Protein AF-A0AB74EAI6-F1 (afdb_monomer_lite)

Structure (mmCIF, N/CA/C/O backbone):
data_AF-A0AB74EAI6-F1
#
_entry.id   AF-A0AB74EAI6-F1
#
loop_
_atom_site.group_PDB
_atom_site.id
_atom_site.type_symbol
_atom_site.label_atom_id
_atom_site.label_alt_id
_atom_site.label_comp_id
_atom_site.label_asym_id
_atom_site.label_entity_id
_atom_site.label_seq_id
_atom_site.pdbx_PDB_ins_code
_atom_site.Cartn_x
_atom_site.Cartn_y
_atom_site.Cartn_z
_atom_site.occupancy
_atom_site.B_iso_or_equiv
_atom_site.auth_seq_id
_atom_site.auth_comp_id
_atom_site.auth_asym_id
_atom_site.auth_atom_id
_atom_site.pdbx_PDB_model_num
ATOM 1 N N . MET A 1 1 ? -33.987 18.372 34.851 1.00 59.81 1 MET A N 1
ATOM 2 C CA . MET A 1 1 ? -34.502 16.984 34.809 1.00 59.81 1 MET A CA 1
ATOM 3 C C . MET A 1 1 ? -34.118 16.279 36.101 1.00 59.81 1 MET A C 1
ATOM 5 O O . MET A 1 1 ? -33.097 16.661 36.669 1.00 59.81 1 MET A O 1
ATOM 9 N N . PRO A 1 2 ? -34.922 15.324 36.596 1.00 74.69 2 PRO A N 1
ATOM 10 C CA . PRO A 1 2 ? -34.596 14.557 37.796 1.00 74.69 2 PRO A CA 1
ATOM 11 C C . PRO A 1 2 ? -33.291 13.770 37.603 1.00 74.69 2 PRO A C 1
ATOM 13 O O . PRO A 1 2 ? -33.032 13.227 36.528 1.00 74.69 2 PRO A O 1
ATOM 16 N N . VAL A 1 3 ? -32.452 13.745 38.637 1.00 79.38 3 VAL A N 1
ATOM 17 C CA . VAL A 1 3 ? -31.153 13.057 38.646 1.00 79.38 3 VAL A CA 1
ATOM 18 C C . VAL A 1 3 ? -31.066 12.238 39.924 1.00 79.38 3 VAL A C 1
ATOM 20 O O . VAL A 1 3 ? -31.447 12.735 40.980 1.00 79.38 3 VAL A O 1
ATOM 23 N N . ILE A 1 4 ? -30.545 11.016 39.834 1.00 81.56 4 ILE A N 1
ATOM 24 C CA . ILE A 1 4 ? -30.163 10.205 40.997 1.00 81.56 4 ILE A CA 1
ATOM 25 C C . ILE A 1 4 ? -28.686 10.508 41.315 1.00 81.56 4 ILE A C 1
ATOM 27 O O . ILE A 1 4 ? -27.814 10.056 40.563 1.00 81.56 4 ILE A O 1
ATOM 31 N N . PRO A 1 5 ? -28.367 11.308 42.355 1.00 82.25 5 PRO A N 1
ATOM 32 C CA . PRO A 1 5 ? -26.988 11.599 42.729 1.00 82.25 5 PRO A CA 1
ATOM 33 C C . PRO A 1 5 ? -26.407 10.495 43.617 1.00 82.25 5 PRO A C 1
ATOM 35 O O . PRO A 1 5 ? -27.033 10.053 44.577 1.00 82.25 5 PRO A O 1
ATOM 38 N N . ILE A 1 6 ? -25.170 10.100 43.332 1.00 79.12 6 ILE A N 1
ATOM 39 C CA . ILE A 1 6 ? -24.360 9.205 44.162 1.00 79.12 6 ILE A CA 1
ATOM 40 C C . ILE A 1 6 ? -23.065 9.955 44.468 1.00 79.12 6 ILE A C 1
ATOM 42 O O . ILE A 1 6 ? -22.046 9.796 43.795 1.00 79.12 6 ILE A O 1
ATOM 46 N N . SER A 1 7 ? -23.139 10.857 45.444 1.00 73.25 7 SER A N 1
ATOM 47 C CA . SER A 1 7 ? -22.052 11.762 45.831 1.00 73.25 7 SER A CA 1
ATOM 48 C C . SER A 1 7 ? -21.565 11.389 47.230 1.00 73.25 7 SER A C 1
ATOM 50 O O . SER A 1 7 ? -22.372 11.339 48.150 1.00 73.25 7 SER A O 1
ATOM 52 N N . HIS A 1 8 ? -20.264 11.124 47.401 1.00 66.75 8 HIS A N 1
ATOM 53 C CA . HIS A 1 8 ? -19.652 10.687 48.675 1.00 66.75 8 HIS A CA 1
ATOM 54 C C . HIS A 1 8 ? -20.176 9.352 49.245 1.00 66.75 8 HIS A C 1
ATOM 56 O O . HIS A 1 8 ? -19.919 9.029 50.402 1.00 66.75 8 HIS A O 1
ATOM 62 N N . VAL A 1 9 ? -20.893 8.565 48.438 1.00 69.56 9 VAL A N 1
ATOM 63 C CA . VAL A 1 9 ? -21.429 7.258 48.827 1.00 69.56 9 VAL A CA 1
ATOM 64 C C . VAL A 1 9 ? -20.564 6.154 48.235 1.00 69.56 9 VAL A C 1
ATOM 66 O O . VAL A 1 9 ? -20.259 6.147 47.040 1.00 69.56 9 VAL A O 1
ATOM 69 N N . PHE A 1 10 ? -20.200 5.205 49.088 1.00 83.12 10 PHE A N 1
ATOM 70 C CA . PHE A 1 10 ? -19.653 3.922 48.689 1.00 83.12 10 PHE A CA 1
ATOM 71 C C . PHE A 1 10 ? -20.783 2.892 48.707 1.00 83.12 10 PHE A C 1
ATOM 73 O O . PHE A 1 10 ? -21.272 2.532 49.777 1.00 83.12 10 PHE A O 1
ATOM 80 N N . LEU A 1 11 ? -21.219 2.437 47.534 1.00 89.81 11 LEU A N 1
ATOM 81 C CA . LEU A 1 11 ? -22.192 1.357 47.423 1.00 89.81 11 LEU A CA 1
ATOM 82 C C . LEU A 1 11 ? -21.451 0.050 47.144 1.00 89.81 11 LEU A C 1
ATOM 84 O O . LEU A 1 11 ? -20.981 -0.178 46.031 1.00 89.81 11 LEU A O 1
ATOM 88 N N . TYR A 1 12 ? -21.377 -0.799 48.166 1.00 90.06 12 TYR A N 1
ATOM 89 C CA . TYR A 1 12 ? -20.823 -2.147 48.098 1.00 90.06 12 TYR A CA 1
ATOM 90 C C . TYR A 1 12 ? -21.959 -3.163 48.223 1.00 90.06 12 TYR A C 1
ATOM 92 O O . TYR A 1 12 ? -22.681 -3.166 49.220 1.00 90.06 12 TYR A O 1
ATOM 100 N N . ALA A 1 13 ? -22.130 -4.022 47.222 1.00 91.06 13 ALA A N 1
ATOM 101 C CA . ALA A 1 13 ? -23.137 -5.082 47.241 1.00 91.06 13 ALA A CA 1
ATOM 102 C C . ALA A 1 13 ? -22.668 -6.290 46.424 1.00 91.06 13 ALA A C 1
ATOM 104 O O . ALA A 1 13 ? -21.727 -6.187 45.647 1.00 91.06 13 ALA A O 1
ATOM 105 N N . ASN A 1 14 ? -23.349 -7.432 46.541 1.00 90.56 14 ASN A N 1
ATOM 106 C CA . ASN A 1 14 ? -23.061 -8.565 45.654 1.00 90.56 14 ASN A CA 1
ATOM 107 C C . ASN A 1 14 ? -23.404 -8.217 44.199 1.00 90.56 14 ASN A C 1
ATOM 109 O O . ASN A 1 14 ? -22.619 -8.493 43.303 1.00 90.56 14 ASN A O 1
ATOM 113 N N . LYS A 1 15 ? -24.547 -7.556 43.981 1.00 93.12 15 LYS A N 1
ATOM 114 C CA . LYS A 1 15 ? -25.027 -7.052 42.690 1.00 93.12 15 LYS A CA 1
ATOM 115 C C . LYS A 1 15 ? -25.595 -5.650 42.886 1.00 93.12 15 LYS A C 1
ATOM 117 O O . LYS A 1 15 ? -26.272 -5.401 43.882 1.00 93.12 15 LYS A O 1
ATOM 122 N N . ILE A 1 16 ? -25.364 -4.761 41.925 1.00 95.50 16 ILE A N 1
ATOM 123 C CA . ILE A 1 16 ? -25.906 -3.398 41.921 1.00 95.50 16 ILE A CA 1
ATOM 124 C C . ILE A 1 16 ? -26.798 -3.232 40.691 1.00 95.50 16 ILE A C 1
ATOM 126 O O . ILE A 1 16 ? -26.429 -3.607 39.580 1.00 95.50 16 ILE A O 1
ATOM 130 N N . THR A 1 17 ? -27.995 -2.680 40.873 1.00 95.44 17 THR A N 1
ATOM 131 C CA . THR A 1 17 ? -28.896 -2.324 39.770 1.00 95.44 17 THR A CA 1
ATOM 132 C C . THR A 1 17 ? -29.514 -0.962 40.048 1.00 95.44 17 THR A C 1
ATOM 134 O O . THR A 1 17 ? -30.144 -0.775 41.086 1.00 95.44 17 THR A O 1
ATOM 137 N N . LEU A 1 18 ? -29.314 -0.015 39.134 1.00 94.50 18 LEU A N 1
ATOM 138 C CA . LEU A 1 18 ? -29.867 1.335 39.204 1.00 94.50 18 LEU A CA 1
ATOM 139 C C . LEU A 1 18 ? -30.731 1.577 37.971 1.00 94.50 18 LEU A C 1
ATOM 141 O O . LEU A 1 18 ? -30.264 1.390 36.852 1.00 94.50 18 LEU A O 1
ATOM 145 N N . ILE A 1 19 ? -31.977 1.993 38.177 1.00 93.38 19 ILE A N 1
ATOM 146 C CA . ILE A 1 19 ? -32.940 2.234 37.099 1.00 93.38 19 ILE A CA 1
ATOM 147 C C . ILE A 1 19 ? -33.551 3.615 37.319 1.00 93.38 19 ILE A C 1
ATOM 149 O O . ILE A 1 19 ? -34.109 3.875 38.387 1.00 93.38 19 ILE A O 1
ATOM 153 N N . SER A 1 20 ? -33.458 4.501 36.326 1.00 92.12 20 SER A N 1
ATOM 154 C CA . SER A 1 20 ? -34.195 5.766 36.329 1.00 92.12 20 SER A CA 1
ATOM 155 C C . SER A 1 20 ? -35.462 5.624 35.481 1.00 92.12 20 SER A C 1
ATOM 157 O O . SER A 1 20 ? -35.414 5.399 34.278 1.00 92.12 20 SER A O 1
ATOM 159 N N . THR A 1 21 ? -36.630 5.719 36.117 1.00 86.19 21 THR A N 1
ATOM 160 C CA . THR A 1 21 ? -37.924 5.437 35.468 1.00 86.19 21 THR A CA 1
ATOM 161 C C . THR A 1 21 ? -38.603 6.673 34.886 1.00 86.19 21 THR A C 1
ATOM 163 O O . THR A 1 21 ? -39.432 6.546 33.991 1.00 86.19 21 THR A O 1
ATOM 166 N N . ALA A 1 22 ? -38.247 7.871 35.353 1.00 87.50 22 ALA A N 1
ATOM 167 C CA . ALA A 1 22 ? -38.780 9.114 34.807 1.00 87.50 22 ALA A CA 1
ATOM 168 C C . ALA A 1 22 ? -38.152 9.441 33.441 1.00 87.50 22 ALA A C 1
ATOM 170 O O . ALA A 1 22 ? -36.979 9.151 33.189 1.00 87.50 22 ALA A O 1
ATOM 171 N N . GLU A 1 23 ? -38.938 10.057 32.558 1.00 85.44 23 GLU A N 1
ATOM 172 C CA . GLU A 1 23 ? -38.486 10.458 31.227 1.00 85.44 23 GLU A CA 1
ATOM 173 C C . GLU A 1 23 ? -37.266 11.386 31.334 1.00 85.44 23 GLU A C 1
ATOM 175 O O . GLU A 1 23 ? -37.255 12.326 32.136 1.00 85.44 23 GLU A O 1
ATOM 180 N N . GLN A 1 24 ? -36.216 11.094 30.556 1.00 84.75 24 GLN A N 1
ATOM 181 C CA . GLN A 1 24 ? -34.950 11.839 30.559 1.00 84.75 24 GLN A CA 1
ATOM 182 C C . GLN A 1 24 ? -34.229 11.894 31.924 1.00 84.75 24 GLN A C 1
ATOM 184 O O . GLN A 1 24 ? -33.317 12.702 32.126 1.00 84.75 24 GLN A O 1
ATOM 189 N N . ALA A 1 25 ? -34.608 11.046 32.885 1.00 90.00 25 ALA A N 1
ATOM 190 C CA . ALA A 1 25 ? -33.985 11.037 34.200 1.00 90.00 25 ALA A CA 1
ATOM 191 C C . ALA A 1 25 ? -32.546 10.518 34.131 1.00 90.00 25 ALA A C 1
ATOM 193 O O . ALA A 1 25 ? -32.279 9.431 33.612 1.00 90.00 25 ALA A O 1
ATOM 194 N N . GLY A 1 26 ? -31.615 11.291 34.684 1.00 93.38 26 GLY A N 1
ATOM 195 C CA . GLY A 1 26 ? -30.196 10.953 34.688 1.00 93.38 26 GLY A CA 1
ATOM 196 C C . GLY A 1 26 ? -29.738 10.220 35.948 1.00 93.38 26 GLY A C 1
ATOM 197 O O . GLY A 1 26 ? -30.409 10.224 36.981 1.00 93.38 26 GLY A O 1
ATOM 198 N N . ILE A 1 27 ? -28.542 9.645 35.882 1.00 95.00 27 ILE A N 1
ATOM 199 C CA . ILE A 1 27 ? -27.828 9.061 37.024 1.00 95.00 27 ILE A CA 1
ATOM 200 C C . ILE A 1 27 ? -26.448 9.710 37.079 1.00 95.00 27 ILE A C 1
ATOM 202 O O . ILE A 1 27 ? -25.790 9.861 36.051 1.00 95.00 27 ILE A O 1
ATOM 206 N N . ARG A 1 28 ? -25.999 10.117 38.268 1.00 95.38 28 ARG A N 1
ATOM 207 C CA . ARG A 1 28 ? -24.676 10.719 38.457 1.00 95.38 28 ARG A CA 1
ATOM 208 C C . ARG A 1 28 ? -23.893 9.951 39.512 1.00 95.38 28 ARG A C 1
ATOM 210 O O . ARG A 1 28 ? -24.160 10.108 40.699 1.00 95.38 28 ARG A O 1
ATOM 217 N N . ASN A 1 29 ? -22.900 9.177 39.083 1.00 95.00 29 ASN A N 1
ATOM 218 C CA . ASN A 1 29 ? -21.938 8.533 39.967 1.00 95.00 29 ASN A CA 1
ATOM 219 C C . ASN A 1 29 ? -20.704 9.417 40.178 1.00 95.00 29 ASN A C 1
ATOM 221 O O . ASN A 1 29 ? -19.956 9.684 39.239 1.00 95.00 29 ASN A O 1
ATOM 225 N N . GLN A 1 30 ? -20.477 9.843 41.418 1.00 94.44 30 GLN A N 1
ATOM 226 C CA . GLN A 1 30 ? -19.256 10.530 41.855 1.00 94.44 30 GLN A CA 1
ATOM 227 C C . GLN A 1 30 ? -18.527 9.757 42.967 1.00 94.44 30 GLN A C 1
ATOM 229 O O . GLN A 1 30 ? -17.500 10.223 43.451 1.00 94.44 30 GLN A O 1
ATOM 234 N N . GLY A 1 31 ? -19.076 8.616 43.396 1.00 92.75 31 GLY A N 1
ATOM 235 C CA . GLY A 1 31 ? -18.535 7.749 44.439 1.00 92.75 31 GLY A CA 1
ATOM 236 C C . GLY A 1 31 ? -18.033 6.423 43.871 1.00 92.75 31 GLY A C 1
ATOM 237 O O . GLY A 1 31 ? -17.460 6.378 42.782 1.00 92.75 31 GLY A O 1
ATOM 238 N N . GLN A 1 32 ? -18.243 5.335 44.608 1.00 93.69 32 GLN A N 1
ATOM 239 C CA . GLN A 1 32 ? -17.887 3.989 44.155 1.00 93.69 32 GLN A CA 1
ATOM 240 C C . GLN A 1 32 ? -19.128 3.103 44.113 1.00 93.69 32 GLN A C 1
ATOM 242 O O . GLN A 1 32 ? -19.821 2.955 45.117 1.00 93.69 32 GLN A O 1
ATOM 247 N N . LEU A 1 33 ? -19.377 2.496 42.954 1.00 95.19 33 LEU A N 1
ATOM 248 C CA . LEU A 1 33 ? -20.312 1.391 42.775 1.00 95.19 33 LEU A CA 1
ATOM 249 C C . LEU A 1 33 ? -19.482 0.122 42.621 1.00 95.19 33 LEU A C 1
ATOM 251 O O . LEU A 1 33 ? -18.834 -0.053 41.591 1.00 95.19 33 LEU A O 1
ATOM 255 N N . PHE A 1 34 ? -19.472 -0.734 43.637 1.00 94.44 34 PHE A N 1
ATOM 256 C CA . PHE A 1 34 ? -18.670 -1.952 43.647 1.00 94.44 34 PHE A CA 1
ATOM 257 C C . PHE A 1 34 ? -19.551 -3.186 43.853 1.00 94.44 34 PHE A C 1
ATOM 259 O O . PHE A 1 34 ? -20.144 -3.373 44.920 1.00 94.44 34 PHE A O 1
ATOM 266 N N . ALA A 1 35 ? -19.621 -4.031 42.825 1.00 93.50 35 ALA A N 1
ATOM 267 C CA . ALA A 1 35 ? -20.276 -5.330 42.876 1.00 93.50 35 ALA A CA 1
ATOM 268 C C . ALA A 1 35 ? -19.237 -6.444 43.107 1.00 93.50 35 ALA A C 1
ATOM 270 O O . ALA A 1 35 ? -18.323 -6.614 42.301 1.00 93.50 35 ALA A O 1
ATOM 271 N N . SER A 1 36 ? -19.359 -7.185 44.215 1.00 87.38 36 SER A N 1
ATOM 272 C CA . SER A 1 36 ? -18.366 -8.181 44.663 1.00 87.38 36 SER A CA 1
ATOM 273 C C . SER A 1 36 ? -18.614 -9.613 44.168 1.00 87.38 36 SER A C 1
ATOM 275 O O . SER A 1 36 ? -17.720 -10.455 44.242 1.00 87.38 36 SER A O 1
ATOM 277 N N . SER A 1 37 ? -19.823 -9.938 43.713 1.00 86.38 37 SER A N 1
ATOM 278 C CA . SER A 1 37 ? -20.224 -11.297 43.308 1.00 86.38 37 SER A CA 1
ATOM 279 C C . SER A 1 37 ? -21.339 -11.224 42.259 1.00 86.38 37 SER A C 1
ATOM 281 O O . SER A 1 37 ? -22.322 -11.962 42.304 1.00 86.38 37 SER A O 1
ATOM 283 N N . GLY A 1 38 ? -21.249 -10.245 41.361 1.00 90.19 38 GLY A N 1
ATOM 284 C CA . GLY A 1 38 ? -22.365 -9.860 40.514 1.00 90.19 38 GLY A CA 1
ATOM 285 C C . GLY A 1 38 ? -22.067 -8.645 39.643 1.00 90.19 38 GLY A C 1
ATOM 286 O O . GLY A 1 38 ? -20.984 -8.060 39.663 1.00 90.19 38 GLY A O 1
ATOM 287 N N . ASN A 1 39 ? -23.087 -8.242 38.892 1.00 93.62 39 ASN A N 1
ATOM 288 C CA . ASN A 1 39 ? -22.982 -7.161 37.920 1.00 93.62 39 ASN A CA 1
ATOM 289 C C . ASN A 1 39 ? -23.226 -5.783 38.552 1.00 93.62 39 ASN A C 1
ATOM 291 O O . ASN A 1 39 ? -23.998 -5.645 39.507 1.00 93.62 39 ASN A O 1
ATOM 295 N N . VAL A 1 40 ? -22.658 -4.751 37.928 1.00 95.94 40 VAL A N 1
ATOM 296 C CA . VAL A 1 40 ? -23.165 -3.375 38.023 1.00 95.94 40 VAL A CA 1
ATOM 297 C C . VAL A 1 40 ? -24.035 -3.133 36.793 1.00 95.94 40 VAL A C 1
ATOM 299 O O . VAL A 1 40 ? -23.526 -3.077 35.679 1.00 95.94 40 VAL A O 1
ATOM 302 N N . ALA A 1 41 ? -25.349 -3.019 36.984 1.00 95.88 41 ALA A N 1
ATOM 303 C CA . ALA A 1 41 ? -26.306 -2.730 35.919 1.00 95.88 41 ALA A CA 1
ATOM 304 C C . ALA A 1 41 ? -26.915 -1.334 36.104 1.00 95.88 41 ALA A C 1
ATOM 306 O O . ALA A 1 41 ? -27.433 -1.017 37.175 1.00 95.88 41 ALA A O 1
ATOM 307 N N . ILE A 1 42 ? -26.867 -0.501 35.069 1.00 96.19 42 ILE A N 1
ATOM 308 C CA . ILE A 1 42 ? -27.423 0.852 35.080 1.00 96.19 42 ILE A CA 1
ATOM 309 C C . ILE A 1 42 ? -28.316 1.027 33.857 1.00 96.19 42 ILE A C 1
ATOM 311 O O . ILE A 1 42 ? -27.849 0.881 32.732 1.00 96.19 42 ILE A O 1
ATOM 315 N N . ASP A 1 43 ? -29.578 1.377 34.082 1.00 95.94 43 ASP A N 1
ATOM 316 C CA . ASP A 1 43 ? -30.526 1.776 33.045 1.00 95.94 43 ASP A CA 1
ATOM 317 C C . ASP A 1 43 ? -30.979 3.214 33.316 1.00 95.94 43 ASP A C 1
ATOM 319 O O . ASP A 1 43 ? -31.807 3.481 34.192 1.00 95.94 43 ASP A O 1
ATOM 323 N N . ALA A 1 44 ? -30.345 4.161 32.629 1.00 94.56 44 ALA A N 1
ATOM 324 C CA . ALA A 1 44 ? -30.657 5.575 32.722 1.00 94.56 44 ALA A CA 1
ATOM 325 C C . ALA A 1 44 ? -31.526 5.994 31.529 1.00 94.56 44 ALA A C 1
ATOM 327 O O . ALA A 1 44 ? -31.039 6.090 30.408 1.00 94.56 44 ALA A O 1
ATOM 328 N N . ASN A 1 45 ? -32.786 6.362 31.762 1.00 90.94 45 ASN A N 1
ATOM 329 C CA . ASN A 1 45 ? -33.656 6.896 30.708 1.00 90.94 45 ASN A CA 1
ATOM 330 C C . ASN A 1 45 ? -33.132 8.196 30.067 1.00 90.94 45 ASN A C 1
ATOM 332 O O . ASN A 1 45 ? -33.608 8.571 29.000 1.00 90.94 45 ASN A O 1
ATOM 336 N N . GLY A 1 46 ? -32.188 8.896 30.703 1.00 94.81 46 GLY A N 1
ATOM 337 C CA . GLY A 1 46 ? -31.492 10.069 30.171 1.00 94.81 46 GLY A CA 1
ATOM 338 C C . GLY A 1 46 ? -29.971 9.905 30.195 1.00 94.81 46 GLY A C 1
ATOM 339 O O . GLY A 1 46 ? -29.410 8.965 29.631 1.00 94.81 46 GLY A O 1
ATOM 340 N N . ARG A 1 47 ? -29.280 10.852 30.836 1.00 96.62 47 ARG A N 1
ATOM 341 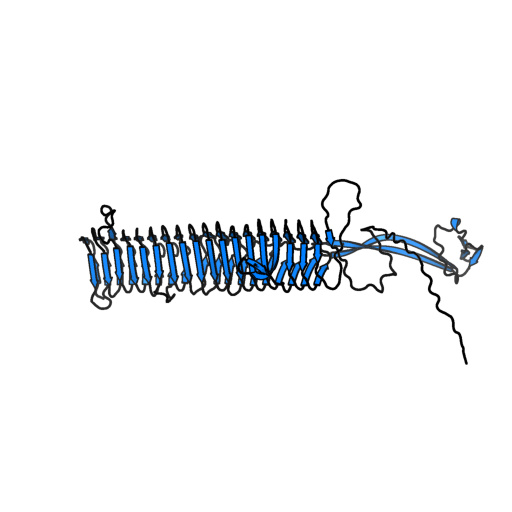C CA . ARG A 1 47 ? -27.812 10.900 30.887 1.00 96.62 47 ARG A CA 1
ATOM 342 C C . ARG A 1 47 ? -27.236 10.167 32.104 1.00 96.62 47 ARG A C 1
ATOM 344 O O . ARG A 1 47 ? -27.620 10.462 33.234 1.00 96.62 47 ARG A O 1
ATOM 351 N N . LEU A 1 48 ? -26.259 9.292 31.881 1.00 97.94 48 LEU A N 1
ATOM 352 C CA . LEU A 1 48 ? -25.390 8.730 32.915 1.00 97.94 48 LEU A CA 1
ATOM 353 C C . LEU A 1 48 ? -24.067 9.505 32.948 1.00 97.94 48 LEU A C 1
ATOM 355 O O . LEU A 1 48 ? -23.352 9.541 31.953 1.00 97.94 48 LEU A O 1
ATOM 359 N N . VAL A 1 49 ? -23.728 10.089 34.096 1.00 97.88 49 VAL A N 1
ATOM 360 C CA . VAL A 1 49 ? -22.430 10.735 34.338 1.00 97.88 49 VAL A CA 1
ATOM 361 C C . VAL A 1 49 ? -21.652 9.914 35.358 1.00 97.88 49 VAL A C 1
ATOM 363 O O . VAL A 1 49 ? -22.094 9.779 36.497 1.00 97.88 49 VAL A O 1
ATOM 366 N N . ASN A 1 50 ? -20.485 9.404 34.977 1.00 97.69 50 ASN A N 1
ATOM 367 C CA . ASN A 1 50 ? -19.543 8.736 35.865 1.00 97.69 50 ASN A CA 1
ATOM 368 C C . ASN A 1 50 ? -18.256 9.557 36.013 1.00 97.69 50 ASN A C 1
ATOM 370 O O . ASN A 1 50 ? -17.407 9.567 35.124 1.00 97.69 50 ASN A O 1
ATOM 374 N N . SER A 1 51 ? -18.093 10.202 37.166 1.00 97.19 51 SER A N 1
ATOM 375 C CA . SER A 1 51 ? -16.832 10.823 37.593 1.00 97.19 51 SER A CA 1
ATOM 376 C C . SER A 1 51 ? -16.154 10.055 38.736 1.00 97.19 51 SER A C 1
ATOM 378 O O . SER A 1 51 ? -15.149 10.520 39.263 1.00 97.19 51 SER A O 1
ATOM 380 N N . GLY A 1 52 ? -16.737 8.930 39.162 1.00 96.38 52 GLY A N 1
ATOM 381 C CA . GLY A 1 52 ? -16.214 8.038 40.197 1.00 96.38 52 GLY A CA 1
ATOM 382 C C . GLY A 1 52 ? -15.814 6.673 39.630 1.00 96.38 52 GLY A C 1
ATOM 383 O O . GLY A 1 52 ? -15.377 6.567 38.483 1.00 96.38 52 GLY A O 1
ATOM 384 N N . THR A 1 53 ? -15.988 5.614 40.419 1.00 96.69 53 THR A N 1
ATOM 385 C CA . THR A 1 53 ? -15.690 4.236 39.999 1.00 96.69 53 THR A CA 1
ATOM 386 C C . THR A 1 53 ? -16.967 3.416 39.868 1.00 96.69 53 THR A C 1
ATOM 388 O O . THR A 1 53 ? -17.809 3.424 40.766 1.00 96.69 53 THR A O 1
ATOM 391 N N . MET A 1 54 ? -17.084 2.664 38.776 1.00 97.25 54 MET A N 1
ATOM 392 C CA . MET A 1 54 ? -18.024 1.558 38.607 1.00 97.25 54 MET A CA 1
ATOM 393 C C . MET A 1 54 ? -17.208 0.283 38.411 1.00 97.25 54 MET A C 1
ATOM 395 O O . MET A 1 54 ? -16.427 0.197 37.468 1.00 97.25 54 MET A O 1
ATOM 399 N N . ALA A 1 55 ? -17.340 -0.684 39.310 1.00 96.56 55 ALA A N 1
ATOM 400 C CA . ALA A 1 55 ? -16.528 -1.891 39.309 1.00 96.56 55 ALA A CA 1
ATOM 401 C C . ALA A 1 55 ? -17.393 -3.133 39.532 1.00 96.56 55 ALA A C 1
ATOM 403 O O . ALA A 1 55 ? -18.072 -3.248 40.551 1.00 96.56 55 ALA A O 1
ATOM 404 N N . ALA A 1 56 ? -17.327 -4.068 38.588 1.00 95.56 56 ALA A N 1
ATOM 405 C CA . ALA A 1 56 ? -17.805 -5.437 38.748 1.00 95.56 56 ALA A CA 1
ATOM 406 C C . ALA A 1 56 ? -16.596 -6.363 38.595 1.00 95.56 56 ALA A C 1
ATOM 408 O O . ALA A 1 56 ? -16.258 -6.794 37.490 1.00 95.56 56 ALA A O 1
ATOM 409 N N . ALA A 1 57 ? -15.863 -6.560 39.687 1.00 89.50 57 ALA A N 1
ATOM 410 C CA . ALA A 1 57 ? -14.634 -7.339 39.687 1.00 89.50 57 ALA A CA 1
ATOM 411 C C . ALA A 1 57 ? -14.376 -7.921 41.075 1.00 89.50 57 ALA A C 1
ATOM 413 O O . ALA A 1 57 ? -14.450 -7.212 42.080 1.00 89.50 57 ALA A O 1
ATOM 414 N N . ASN A 1 58 ? -13.998 -9.196 41.123 1.00 86.06 58 ASN A N 1
ATOM 415 C CA . ASN A 1 58 ? -13.561 -9.853 42.341 1.00 86.06 58 ASN A CA 1
ATOM 416 C C . ASN A 1 58 ? -12.333 -10.717 42.058 1.00 86.06 58 ASN A C 1
ATOM 418 O O . ASN A 1 58 ? -12.431 -11.836 41.564 1.00 86.06 58 ASN A O 1
ATOM 422 N N . VAL A 1 59 ? -11.168 -10.211 42.463 1.00 75.50 59 VAL A N 1
ATOM 423 C CA . VAL A 1 59 ? -9.876 -10.892 42.289 1.00 75.50 59 VAL A CA 1
ATOM 424 C C . VAL A 1 59 ? -9.794 -12.254 42.990 1.00 75.50 59 VAL A C 1
ATOM 426 O O . VAL A 1 59 ? -8.927 -13.050 42.649 1.00 75.50 59 VAL A O 1
ATOM 429 N N . GLN A 1 60 ? -10.680 -12.539 43.952 1.00 84.88 60 GLN A N 1
ATOM 430 C CA . GLN A 1 60 ? -10.775 -13.850 44.603 1.00 84.88 60 GLN A CA 1
ATOM 431 C C . GLN A 1 60 ? -11.658 -14.833 43.819 1.00 84.88 60 GLN A C 1
ATOM 433 O O . GLN A 1 60 ? -11.489 -16.043 43.950 1.00 84.88 60 GLN A O 1
ATOM 438 N N . ASP A 1 61 ? -12.563 -14.345 42.966 1.00 83.25 61 ASP A N 1
ATOM 439 C CA . ASP A 1 61 ? -13.370 -15.182 42.074 1.00 83.25 61 ASP A CA 1
ATOM 440 C C . ASP A 1 61 ? -12.629 -15.449 40.756 1.00 83.25 61 ASP A C 1
ATOM 442 O O . ASP A 1 61 ? -13.082 -15.099 39.665 1.00 83.25 61 ASP A O 1
ATOM 446 N N . MET A 1 62 ? -11.448 -16.068 40.848 1.00 76.88 62 MET A N 1
ATOM 447 C CA . MET A 1 62 ? -10.627 -16.390 39.670 1.00 76.88 62 MET A CA 1
ATOM 448 C C . MET A 1 62 ? -11.288 -17.416 38.737 1.00 76.88 62 MET A C 1
ATOM 450 O O . MET A 1 62 ? -10.951 -17.484 37.557 1.00 76.88 62 MET A O 1
ATOM 454 N N . ASN A 1 63 ? -12.245 -18.191 39.255 1.00 81.06 63 ASN A N 1
ATOM 455 C CA . ASN A 1 63 ? -12.989 -19.195 38.497 1.00 81.06 63 ASN A CA 1
ATOM 456 C C . ASN A 1 63 ? -14.268 -18.641 37.854 1.00 81.06 63 ASN A C 1
ATOM 458 O O . ASN A 1 63 ? -15.001 -19.421 37.250 1.00 81.06 63 ASN A O 1
ATOM 462 N N . ASN A 1 64 ? -14.533 -17.328 37.946 1.00 82.06 64 ASN A N 1
ATOM 463 C CA . ASN A 1 64 ? -15.693 -16.694 37.316 1.00 82.06 64 ASN A CA 1
ATOM 464 C C . ASN A 1 64 ? -17.029 -17.357 37.722 1.00 82.06 64 ASN A C 1
ATOM 466 O O . ASN A 1 64 ? -17.901 -17.590 36.886 1.00 82.06 64 ASN A O 1
ATOM 470 N N . THR A 1 65 ? -17.176 -17.695 39.006 1.00 82.06 65 THR A N 1
ATOM 471 C CA . THR A 1 65 ? -18.356 -18.388 39.551 1.00 82.06 65 THR A CA 1
ATOM 472 C C . THR A 1 65 ? -19.601 -17.501 39.625 1.00 82.06 65 THR A C 1
ATOM 474 O O . THR A 1 65 ? -20.716 -18.019 39.567 1.00 82.06 65 THR A O 1
ATOM 477 N N . ALA A 1 66 ? -19.428 -16.179 39.698 1.00 83.62 66 ALA A N 1
ATOM 478 C CA . ALA A 1 66 ? -20.488 -15.191 39.511 1.00 83.62 66 ALA A CA 1
ATOM 479 C C . ALA A 1 66 ? -20.288 -14.387 38.216 1.00 83.62 66 ALA A C 1
ATOM 481 O O . ALA A 1 66 ? -19.184 -14.324 37.679 1.00 83.62 66 ALA A O 1
ATOM 482 N N . GLU A 1 67 ? -21.348 -13.743 37.715 1.00 87.06 67 GLU A N 1
ATOM 483 C CA . GLU A 1 67 ? -21.199 -12.777 36.621 1.00 87.06 67 GLU A CA 1
ATOM 484 C C . GLU A 1 67 ? -20.565 -11.480 37.138 1.00 87.06 67 GLU A C 1
ATOM 486 O O . GLU A 1 67 ? -21.057 -10.907 38.103 1.00 87.06 67 GLU A O 1
ATOM 491 N N . HIS A 1 68 ? -19.504 -10.997 36.488 1.00 93.19 68 HIS A N 1
ATOM 492 C CA . HIS A 1 68 ? -18.781 -9.773 36.876 1.00 93.19 68 HIS A CA 1
ATOM 493 C C . HIS A 1 68 ? -18.738 -8.776 35.721 1.00 93.19 68 HIS A C 1
ATOM 495 O O . HIS A 1 68 ? -17.673 -8.448 35.180 1.00 93.19 68 HIS A O 1
ATOM 501 N N . LYS A 1 69 ? -19.928 -8.362 35.283 1.00 95.62 69 LYS A N 1
ATOM 502 C CA . LYS A 1 69 ? -20.123 -7.468 34.141 1.00 95.62 69 LYS A CA 1
ATOM 503 C C . LYS A 1 69 ? -20.570 -6.072 34.557 1.00 95.62 69 LYS A C 1
ATOM 505 O O . LYS A 1 69 ? -21.293 -5.893 35.539 1.00 95.62 69 LYS A O 1
ATOM 510 N N . VAL A 1 70 ? -20.181 -5.084 33.759 1.00 98.00 70 VAL A N 1
ATOM 511 C CA . VAL A 1 70 ? -20.743 -3.729 33.813 1.00 98.00 70 VAL A CA 1
ATOM 512 C C . VAL A 1 70 ? -21.688 -3.563 32.627 1.00 98.00 70 VAL A C 1
ATOM 514 O O . VAL A 1 70 ? -21.243 -3.576 31.486 1.00 98.00 70 VAL A O 1
ATOM 517 N N . ASN A 1 71 ? -22.983 -3.404 32.894 1.00 98.12 71 ASN A N 1
ATOM 518 C CA . ASN A 1 71 ? -24.012 -3.234 31.868 1.00 98.12 71 ASN A CA 1
ATOM 519 C C . ASN A 1 71 ? -24.623 -1.838 31.989 1.00 98.12 71 ASN A C 1
ATOM 521 O O . ASN A 1 71 ? -25.196 -1.501 33.024 1.00 98.12 71 ASN A O 1
ATOM 525 N N . ILE A 1 72 ? -24.515 -1.032 30.939 1.00 98.38 72 ILE A N 1
ATOM 526 C CA . ILE A 1 72 ? -24.997 0.347 30.907 1.00 98.38 72 ILE A CA 1
ATOM 527 C C . ILE A 1 72 ? -25.961 0.506 29.738 1.00 98.38 72 ILE A C 1
ATOM 529 O O . ILE A 1 72 ? -25.623 0.220 28.593 1.00 98.38 72 ILE A O 1
ATOM 533 N N . ARG A 1 73 ? -27.150 1.024 30.022 1.00 97.94 73 ARG A N 1
ATOM 534 C CA . ARG A 1 73 ? -28.088 1.553 29.040 1.00 97.94 73 ARG A CA 1
ATOM 535 C C . ARG A 1 73 ? -28.334 3.019 29.372 1.00 97.94 73 ARG A C 1
ATOM 537 O O . ARG A 1 73 ? -28.661 3.345 30.512 1.00 97.94 73 ARG A O 1
ATOM 544 N N . SER A 1 74 ? -28.126 3.909 28.410 1.00 97.25 74 SER A N 1
ATOM 545 C CA . SER A 1 74 ? -28.384 5.341 28.588 1.00 97.25 74 SER A CA 1
ATOM 546 C C . SER A 1 74 ? -28.668 6.043 27.264 1.00 97.25 74 SER A C 1
ATOM 548 O O . SER A 1 74 ? -28.403 5.495 26.200 1.00 97.25 74 SER A O 1
ATOM 550 N N . GLN A 1 75 ? -29.180 7.274 27.289 1.00 96.12 75 GLN A N 1
ATOM 551 C CA . GLN A 1 75 ? -29.153 8.115 26.084 1.00 96.12 75 GLN A CA 1
ATOM 552 C C . GLN A 1 75 ? -27.739 8.650 25.844 1.00 96.12 75 GLN A C 1
ATOM 554 O O . GLN A 1 75 ? -27.181 8.480 24.764 1.00 96.12 75 GLN A O 1
ATOM 559 N N . ALA A 1 76 ? -27.133 9.224 26.883 1.00 97.94 76 ALA A N 1
ATOM 560 C CA . ALA A 1 76 ? -25.762 9.722 26.861 1.00 97.94 76 ALA A CA 1
ATOM 561 C C . ALA A 1 76 ? -24.971 9.139 28.033 1.00 97.94 76 ALA A C 1
ATOM 563 O O . ALA A 1 76 ? -25.457 9.137 29.169 1.00 97.94 76 ALA A O 1
ATOM 564 N N . PHE A 1 77 ? -23.754 8.667 27.775 1.00 98.62 77 PHE A N 1
ATOM 565 C CA . PHE A 1 77 ? -22.816 8.216 28.796 1.00 98.62 77 PHE A CA 1
ATOM 566 C C . PHE A 1 77 ? -21.573 9.108 28.811 1.00 98.62 77 PHE A C 1
ATOM 568 O O . PHE A 1 77 ? -20.799 9.128 27.860 1.00 98.62 77 PHE A O 1
ATOM 575 N N . GLU A 1 78 ? -21.378 9.847 29.900 1.00 98.62 78 GLU A N 1
ATOM 576 C CA . GLU A 1 78 ? -20.194 10.675 30.135 1.00 98.62 78 GLU A CA 1
ATOM 577 C C . GLU A 1 78 ? -19.322 10.016 31.204 1.00 98.62 78 GLU A C 1
ATOM 579 O O . GLU A 1 78 ? -19.707 9.947 32.372 1.00 98.62 78 GLU A O 1
ATOM 584 N N . ASN A 1 79 ? -18.141 9.544 30.818 1.00 98.56 79 ASN A N 1
ATOM 585 C CA . ASN A 1 79 ? -17.177 8.903 31.699 1.00 98.56 79 ASN A CA 1
ATOM 586 C C . ASN A 1 79 ? -15.892 9.728 31.796 1.00 98.56 79 ASN A C 1
ATOM 588 O O . ASN A 1 79 ? -15.085 9.756 30.869 1.00 98.56 79 ASN A O 1
ATOM 592 N N . SER A 1 80 ? -15.679 10.356 32.949 1.00 98.50 80 SER A N 1
ATOM 593 C CA . SER A 1 80 ? -14.393 10.947 33.341 1.00 98.50 80 SER A CA 1
ATOM 594 C C . SER A 1 80 ? -13.707 10.175 34.472 1.00 98.50 80 SER A C 1
ATOM 596 O O . SER A 1 80 ? -12.551 10.444 34.785 1.00 98.50 80 SER A O 1
ATOM 598 N N . GLY A 1 81 ? -14.413 9.214 35.076 1.00 98.19 81 GLY A N 1
ATOM 599 C CA . GLY A 1 81 ? -13.900 8.303 36.092 1.00 98.19 81 GLY A CA 1
ATOM 600 C C . GLY A 1 81 ? -13.422 6.968 35.514 1.00 98.19 81 GLY A C 1
ATOM 601 O O . GLY A 1 81 ? -12.764 6.909 34.477 1.00 98.19 81 GLY A O 1
ATOM 602 N N . THR A 1 82 ? -13.727 5.870 36.204 1.00 98.25 82 THR A N 1
ATOM 603 C CA . THR A 1 82 ? -13.376 4.506 35.777 1.00 98.25 82 THR A CA 1
ATOM 604 C C . THR A 1 82 ? -14.608 3.609 35.754 1.00 98.25 82 THR A C 1
ATOM 606 O O . THR A 1 82 ? -15.357 3.571 36.730 1.00 98.25 82 THR A O 1
ATOM 609 N N . ALA A 1 83 ? -14.786 2.854 34.674 1.00 98.06 83 ALA A N 1
ATOM 610 C CA . ALA A 1 83 ? -15.641 1.675 34.628 1.00 98.06 83 ALA A CA 1
ATOM 611 C C . ALA A 1 83 ? -14.756 0.450 34.376 1.00 98.06 83 ALA A C 1
ATOM 613 O O . ALA A 1 83 ? -13.984 0.443 33.420 1.00 98.06 83 ALA A O 1
ATOM 614 N N . VAL A 1 84 ? -14.830 -0.557 35.245 1.00 97.44 84 VAL A N 1
ATOM 615 C CA . VAL A 1 84 ? -13.996 -1.759 35.163 1.00 97.44 84 VAL A CA 1
ATOM 616 C C . VAL A 1 84 ? -14.813 -3.028 35.379 1.00 97.44 84 VAL A C 1
ATOM 618 O O . VAL A 1 84 ? -15.632 -3.106 36.298 1.00 97.44 84 VAL A O 1
ATOM 621 N N . SER A 1 85 ? -14.574 -4.036 34.545 1.00 96.81 85 SER A N 1
ATOM 622 C CA . SER A 1 85 ? -15.212 -5.348 34.654 1.00 96.81 85 SER A CA 1
ATOM 623 C C . SER A 1 85 ? -14.213 -6.498 34.536 1.00 96.81 85 SER A C 1
ATOM 625 O O . SER A 1 85 ? -13.212 -6.415 33.822 1.00 96.81 85 SER A O 1
ATOM 627 N N . GLN A 1 86 ? -14.496 -7.604 35.223 1.00 95.25 86 GLN A N 1
ATOM 628 C CA . GLN A 1 86 ? -13.698 -8.828 35.114 1.00 95.25 86 GLN A CA 1
ATOM 629 C C . GLN A 1 86 ? -14.149 -9.721 33.947 1.00 95.25 86 GLN A C 1
ATOM 631 O O . GLN A 1 86 ? -13.314 -10.367 33.320 1.00 95.25 86 GLN A O 1
ATOM 636 N N . GLN A 1 87 ? -15.447 -9.757 33.628 1.00 93.75 87 GLN A N 1
ATOM 637 C CA . GLN A 1 87 ? -15.989 -10.647 32.587 1.00 93.75 87 GLN A CA 1
ATOM 638 C C . GLN A 1 87 ? -16.522 -9.944 31.346 1.00 93.75 87 GLN A C 1
ATOM 640 O O . GLN A 1 87 ? -16.697 -10.594 30.312 1.00 93.75 87 GLN A O 1
ATOM 645 N N . GLY A 1 88 ? -16.771 -8.641 31.414 1.00 95.50 88 GLY A N 1
ATOM 646 C CA . GLY A 1 88 ? -17.198 -7.890 30.245 1.00 95.50 88 GLY A CA 1
ATOM 647 C C . GLY A 1 88 ? -17.913 -6.595 30.574 1.00 95.50 88 GLY A C 1
ATOM 648 O O . GLY A 1 88 ? -18.494 -6.433 31.648 1.00 95.50 88 GLY A O 1
ATOM 649 N N . THR A 1 89 ? -17.887 -5.679 29.622 1.00 97.81 89 THR A N 1
ATOM 650 C CA . THR A 1 89 ? -18.616 -4.416 29.697 1.00 97.81 89 THR A CA 1
ATOM 651 C C . THR A 1 89 ? -19.549 -4.341 28.497 1.00 97.81 89 THR A C 1
ATOM 653 O O . THR A 1 89 ? -19.112 -4.556 27.374 1.00 97.81 89 THR A O 1
ATOM 656 N N . GLN A 1 90 ? -20.830 -4.064 28.718 1.00 98.38 90 GLN A N 1
ATOM 657 C CA . GLN A 1 90 ? -21.801 -3.830 27.649 1.00 98.38 90 GLN A CA 1
ATOM 658 C C . GLN A 1 90 ? -22.384 -2.433 27.820 1.00 98.38 90 GLN A C 1
ATOM 660 O O . GLN A 1 90 ? -22.976 -2.137 28.859 1.00 98.38 90 GLN A O 1
ATOM 665 N N . ILE A 1 91 ? -22.223 -1.572 26.819 1.00 98.50 91 ILE A N 1
ATOM 666 C CA . ILE A 1 91 ? -22.742 -0.203 26.844 1.00 98.50 91 ILE A CA 1
ATOM 667 C C . ILE A 1 91 ? -23.635 0.010 25.634 1.00 98.50 91 ILE A C 1
ATOM 669 O O . ILE A 1 91 ? -23.192 -0.109 24.498 1.00 98.50 91 ILE A O 1
ATOM 673 N N . HIS A 1 92 ? -24.890 0.363 25.887 1.00 98.31 92 HIS A N 1
ATOM 674 C CA . HIS A 1 92 ? -25.843 0.778 24.874 1.00 98.31 92 HIS A CA 1
ATOM 675 C C . HIS A 1 92 ? -26.205 2.250 25.073 1.00 98.31 92 HIS A C 1
ATOM 677 O O . HIS A 1 92 ? -26.938 2.589 26.009 1.00 98.31 92 HIS A O 1
ATOM 683 N N . SER A 1 93 ? -25.700 3.112 24.189 1.00 97.94 93 SER A N 1
ATOM 684 C CA . SER A 1 93 ? -25.907 4.561 24.271 1.00 97.94 93 SER A CA 1
ATOM 685 C C . SER A 1 93 ? -26.062 5.219 22.901 1.00 97.94 93 SER A C 1
ATOM 687 O O . SER A 1 93 ? -25.617 4.700 21.881 1.00 97.94 93 SER A O 1
ATOM 689 N N . GLN A 1 94 ? -26.689 6.394 22.843 1.00 96.81 94 GLN A N 1
ATOM 690 C CA . GLN A 1 94 ? -26.652 7.216 21.626 1.00 96.81 94 GLN A CA 1
ATOM 691 C C . GLN A 1 94 ? -25.311 7.934 21.511 1.00 96.81 94 GLN A C 1
ATOM 693 O O . GLN A 1 94 ? -24.708 7.946 20.438 1.00 96.81 94 GLN A O 1
ATOM 698 N N . SER A 1 95 ? -24.814 8.479 22.621 1.00 98.31 95 SER A N 1
ATOM 699 C CA . SER A 1 95 ? -23.492 9.093 22.690 1.00 98.31 95 SER A CA 1
ATOM 700 C C . SER A 1 95 ? -22.678 8.583 23.874 1.00 98.31 95 SER A C 1
ATOM 702 O O . SER A 1 95 ? -23.200 8.387 24.974 1.00 98.31 95 SER A O 1
ATOM 704 N N . ILE A 1 96 ? -21.382 8.388 23.643 1.00 98.75 96 ILE A N 1
ATOM 705 C CA . ILE A 1 96 ? -20.390 8.098 24.675 1.00 98.75 96 ILE A CA 1
ATOM 706 C C . ILE A 1 96 ? -19.313 9.184 24.617 1.00 98.75 96 ILE A C 1
ATOM 708 O O . ILE A 1 96 ? -18.687 9.389 23.579 1.00 98.75 96 ILE A O 1
ATOM 712 N N . GLN A 1 97 ? -19.080 9.859 25.739 1.00 98.81 97 GLN A N 1
ATOM 713 C CA . GLN A 1 97 ? -17.943 10.747 25.964 1.00 98.81 97 GLN A CA 1
ATOM 714 C C . GLN A 1 97 ? -17.047 10.105 27.022 1.00 98.81 97 GLN A C 1
ATOM 716 O O . GLN A 1 97 ? -17.392 10.098 28.200 1.00 98.81 97 GLN A O 1
ATOM 721 N N . ASN A 1 98 ? -15.897 9.580 26.615 1.00 98.75 98 ASN A N 1
ATOM 722 C CA . ASN A 1 98 ? -14.924 8.953 27.495 1.00 98.75 98 ASN A CA 1
ATOM 723 C C . ASN A 1 98 ? -13.636 9.779 27.537 1.00 98.75 98 ASN A C 1
ATOM 725 O O . ASN A 1 98 ? -12.863 9.788 26.585 1.00 98.75 98 ASN A O 1
ATOM 729 N N . THR A 1 99 ? -13.402 10.456 28.658 1.00 98.62 99 THR A N 1
ATOM 730 C CA . THR A 1 99 ? -12.111 11.088 28.989 1.00 98.62 99 THR A CA 1
ATOM 731 C C . THR A 1 99 ? -11.420 10.382 30.159 1.00 98.62 99 THR A C 1
ATOM 733 O O . THR A 1 99 ? -10.364 10.817 30.608 1.00 98.62 99 THR A O 1
ATOM 736 N N . GLY A 1 100 ? -12.064 9.353 30.716 1.00 98.56 100 GLY A N 1
ATOM 737 C CA . GLY A 1 100 ? -11.555 8.504 31.784 1.00 98.56 100 GLY A CA 1
ATOM 738 C C . GLY A 1 100 ? -11.154 7.131 31.250 1.00 98.56 100 GLY A C 1
ATOM 739 O O . GLY A 1 100 ? -10.543 7.018 30.188 1.00 98.56 100 GLY A O 1
ATOM 740 N N . LYS A 1 101 ? -11.506 6.080 31.996 1.00 98.75 101 LYS A N 1
ATOM 741 C CA . LYS A 1 101 ? -11.158 4.692 31.670 1.00 98.75 101 LYS A CA 1
ATOM 742 C C . LYS A 1 101 ? -12.388 3.803 31.549 1.00 98.75 101 LYS A C 1
ATOM 744 O O . LYS A 1 101 ? -13.207 3.776 32.471 1.00 98.75 101 LYS A O 1
ATOM 749 N N . LEU A 1 102 ? -12.471 3.053 30.457 1.00 98.69 102 LEU A N 1
ATOM 750 C CA . LEU A 1 102 ? -13.355 1.907 30.270 1.00 98.69 102 LEU A CA 1
ATOM 751 C C . LEU A 1 102 ? -12.466 0.678 30.088 1.00 98.69 102 LEU A C 1
ATOM 753 O O . LEU A 1 102 ? -11.688 0.606 29.138 1.00 98.69 102 LEU A O 1
ATOM 757 N N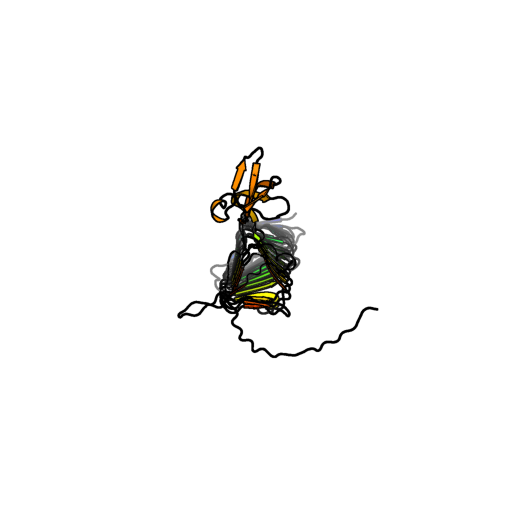 . LEU A 1 103 ? -12.490 -0.217 31.073 1.00 98.38 103 LEU A N 1
ATOM 758 C CA . LEU A 1 103 ? -11.565 -1.339 31.164 1.00 98.38 103 LEU A CA 1
ATOM 759 C C . LEU A 1 103 ? -12.326 -2.653 31.321 1.00 98.38 103 LEU A C 1
ATOM 761 O O . LEU A 1 103 ? -13.235 -2.761 32.148 1.00 98.38 103 LEU A O 1
ATOM 765 N N . SER A 1 104 ? -11.907 -3.692 30.604 1.00 97.31 104 SER A N 1
ATOM 766 C CA . SER A 1 104 ? -12.454 -5.034 30.801 1.00 97.31 104 SER A CA 1
ATOM 767 C C . SER A 1 104 ? -11.406 -6.135 30.683 1.00 97.31 104 SER A C 1
ATOM 769 O O . SER A 1 104 ? -10.714 -6.249 29.681 1.00 97.31 104 SER A O 1
ATOM 771 N N . ALA A 1 105 ? -11.328 -7.048 31.652 1.00 96.06 105 ALA A N 1
ATOM 772 C CA . ALA A 1 105 ? -10.607 -8.307 31.419 1.00 96.06 105 ALA A CA 1
ATOM 773 C C . ALA A 1 105 ? -11.387 -9.260 30.480 1.00 96.06 105 ALA A C 1
ATOM 775 O O . ALA A 1 105 ? -10.836 -10.228 29.949 1.00 96.06 105 ALA A O 1
ATOM 776 N N . GLY A 1 106 ? -12.675 -8.980 30.276 1.00 95.56 106 GLY A N 1
ATOM 777 C CA . GLY A 1 106 ? -13.598 -9.703 29.416 1.00 95.56 106 GLY A CA 1
ATOM 778 C C . GLY A 1 106 ? -13.830 -9.050 28.063 1.00 95.56 106 GLY A C 1
ATOM 779 O O . GLY A 1 106 ? -13.054 -8.210 27.630 1.00 95.56 106 GLY A O 1
ATOM 780 N N . THR A 1 107 ? -14.914 -9.428 27.389 1.00 97.12 107 THR A N 1
ATOM 781 C CA . THR A 1 107 ? -15.332 -8.755 26.147 1.00 97.12 107 THR A CA 1
ATOM 782 C C . THR A 1 107 ? -15.995 -7.417 26.464 1.00 97.12 107 THR A C 1
ATOM 784 O O . THR A 1 107 ? -16.865 -7.349 27.332 1.00 97.12 107 THR A O 1
ATOM 787 N N . GLU A 1 108 ? -15.608 -6.368 25.749 1.00 98.25 108 GLU A N 1
ATOM 788 C CA . GLU A 1 108 ? -16.238 -5.055 25.796 1.00 98.25 108 GLU A CA 1
ATOM 789 C C . GLU A 1 108 ? -17.024 -4.798 24.506 1.00 98.25 108 GLU A C 1
ATOM 791 O O . GLU A 1 108 ? -16.481 -4.871 23.406 1.00 98.25 108 GLU A O 1
ATOM 796 N N . ASP A 1 109 ? -18.319 -4.535 24.654 1.00 98.50 109 ASP A N 1
ATOM 797 C CA . ASP A 1 109 ? -19.278 -4.327 23.572 1.00 98.50 109 ASP A CA 1
ATOM 798 C C . ASP A 1 109 ? -19.929 -2.944 23.723 1.00 98.50 109 ASP A C 1
ATOM 800 O O . ASP A 1 109 ? -20.685 -2.687 24.667 1.00 98.50 109 ASP A O 1
ATOM 804 N N . LEU A 1 110 ? -19.587 -2.036 22.811 1.00 98.62 110 LEU A N 1
ATOM 805 C CA . LEU A 1 110 ? -20.057 -0.658 22.765 1.00 98.62 110 LEU A CA 1
ATOM 806 C C . LEU A 1 110 ? -21.039 -0.495 21.598 1.00 98.62 110 LEU A C 1
ATOM 808 O O . LEU A 1 110 ? -20.660 -0.161 20.471 1.00 98.62 110 LEU A O 1
ATOM 812 N N . ALA A 1 111 ? -22.322 -0.685 21.897 1.00 98.38 111 ALA A N 1
ATOM 813 C CA . ALA A 1 111 ? -23.432 -0.415 20.997 1.00 98.38 111 ALA A CA 1
ATOM 814 C C . ALA A 1 111 ? -23.786 1.084 21.033 1.00 98.38 111 ALA A C 1
ATOM 816 O O . ALA A 1 111 ? -24.622 1.531 21.824 1.00 98.38 111 ALA A O 1
ATOM 817 N N . VAL A 1 112 ? -23.142 1.867 20.170 1.00 98.06 112 VAL A N 1
ATOM 818 C CA . VAL A 1 112 ? -23.296 3.323 20.057 1.00 98.06 112 VAL A CA 1
ATOM 819 C C . VAL A 1 112 ? -24.103 3.641 18.806 1.00 98.06 112 VAL A C 1
ATOM 821 O O . VAL A 1 112 ? -23.814 3.067 17.776 1.00 98.06 112 VAL A O 1
ATOM 824 N N . SER A 1 113 ? -25.095 4.534 18.840 1.00 95.00 113 SER A N 1
ATOM 825 C CA . SER A 1 113 ? -25.899 4.864 17.634 1.00 95.00 113 SER A CA 1
ATOM 826 C C . SER A 1 113 ? -25.636 6.250 17.028 1.00 95.00 113 SER A C 1
ATOM 828 O O . SER A 1 113 ? -26.051 6.510 15.899 1.00 95.00 113 SER A O 1
ATOM 830 N N . GLY A 1 114 ? -24.925 7.130 17.739 1.00 96.81 114 GLY A N 1
ATOM 831 C CA . GLY A 1 114 ? -24.597 8.491 17.305 1.00 96.81 114 GLY A CA 1
ATOM 832 C C . GLY A 1 114 ? -23.094 8.765 17.280 1.00 96.81 114 GLY A C 1
ATOM 833 O O . GLY A 1 114 ? -22.488 8.812 16.209 1.00 96.81 114 GLY A O 1
ATOM 834 N N . SER A 1 115 ? -22.480 8.968 18.448 1.00 98.44 115 SER A N 1
ATOM 835 C CA . SER A 1 115 ? -21.062 9.348 18.537 1.00 98.44 115 SER A CA 1
ATOM 836 C C . SER A 1 115 ? -20.318 8.703 19.702 1.00 98.44 115 SER A C 1
ATOM 838 O O . SER A 1 115 ? -20.851 8.546 20.800 1.00 98.44 115 SER A O 1
ATOM 840 N N . LEU A 1 116 ? -19.052 8.369 19.462 1.00 98.81 116 LEU A N 1
ATOM 841 C CA . LEU A 1 116 ? -18.099 7.931 20.476 1.00 98.81 116 LEU A CA 1
ATOM 842 C C . LEU A 1 116 ? -16.906 8.885 20.461 1.00 98.81 116 LEU A C 1
ATOM 844 O O . LEU A 1 116 ? -16.068 8.832 19.565 1.00 98.81 116 LEU A O 1
ATOM 848 N N . ASN A 1 117 ? -16.823 9.750 21.462 1.00 98.81 117 ASN A N 1
ATOM 849 C CA . ASN A 1 117 ? -15.666 10.601 21.688 1.00 98.81 117 ASN A CA 1
ATOM 850 C C . ASN A 1 117 ? -14.816 9.977 22.800 1.00 98.81 117 ASN A C 1
ATOM 852 O O . ASN A 1 117 ? -15.213 9.972 23.961 1.00 98.81 117 ASN A O 1
ATOM 856 N N . ASN A 1 118 ? -13.654 9.450 22.428 1.00 98.81 118 ASN A N 1
ATOM 857 C CA . ASN A 1 118 ? -12.642 8.882 23.312 1.00 98.81 118 ASN A CA 1
ATOM 858 C C . ASN A 1 118 ? -11.406 9.795 23.419 1.00 98.81 118 ASN A C 1
ATOM 860 O O . ASN A 1 118 ? -10.280 9.326 23.590 1.00 98.81 118 ASN A O 1
ATOM 864 N N . GLN A 1 119 ? -11.577 11.108 23.252 1.00 98.50 119 GLN A N 1
ATOM 865 C CA . GLN A 1 119 ? -10.449 12.029 23.283 1.00 98.50 119 GLN A CA 1
ATOM 866 C C . GLN A 1 119 ? -9.767 12.031 24.653 1.00 98.50 119 GLN A C 1
ATOM 868 O O . GLN A 1 119 ? -10.398 12.317 25.672 1.00 98.50 119 GLN A O 1
ATOM 873 N N . ASN A 1 120 ? -8.457 11.767 24.669 1.00 98.31 120 ASN A N 1
ATOM 874 C CA . ASN A 1 120 ? -7.642 11.611 25.886 1.00 98.31 120 ASN A CA 1
ATOM 875 C C . ASN A 1 120 ? -8.128 10.504 26.849 1.00 98.31 120 ASN A C 1
ATOM 877 O O . ASN A 1 120 ? -7.637 10.418 27.974 1.00 98.31 120 ASN A O 1
ATOM 881 N N . GLY A 1 121 ? -9.093 9.682 26.430 1.00 98.69 121 GLY A N 1
ATOM 882 C CA . GLY A 1 121 ? -9.631 8.571 27.202 1.00 98.69 121 GLY A CA 1
ATOM 883 C C . GLY A 1 121 ? -8.937 7.249 26.888 1.00 98.69 121 GLY A C 1
ATOM 884 O O . GLY A 1 121 ? -8.149 7.125 25.948 1.00 98.69 121 GLY A O 1
ATOM 885 N N . GLU A 1 122 ? -9.258 6.238 27.686 1.00 98.88 122 GLU A N 1
ATOM 886 C CA . GLU A 1 122 ? -8.787 4.866 27.523 1.00 98.88 122 GLU A CA 1
ATOM 887 C C . GLU A 1 122 ? -9.985 3.915 27.422 1.00 98.88 122 GLU A C 1
ATOM 889 O O . GLU A 1 122 ? -10.847 3.906 28.305 1.00 98.88 122 GLU A O 1
ATOM 894 N N . ILE A 1 123 ? -10.023 3.124 26.349 1.00 98.88 123 ILE A N 1
ATOM 895 C CA . ILE A 1 123 ? -10.905 1.970 26.160 1.00 98.88 123 ILE A CA 1
ATOM 896 C C . ILE A 1 123 ? -9.987 0.777 25.915 1.00 98.88 123 ILE A C 1
ATOM 898 O O . ILE A 1 123 ? -9.284 0.727 24.899 1.00 98.88 123 ILE A O 1
ATOM 902 N N . ALA A 1 124 ? -9.936 -0.149 26.868 1.00 98.69 124 ALA A N 1
ATOM 903 C CA . ALA A 1 124 ? -8.995 -1.256 26.817 1.00 98.69 124 ALA A CA 1
ATOM 904 C C . ALA A 1 124 ? -9.587 -2.553 27.362 1.00 98.69 124 ALA A C 1
ATOM 906 O O . ALA A 1 124 ? -10.183 -2.592 28.438 1.00 98.69 124 ALA A O 1
ATOM 907 N N . THR A 1 125 ? -9.332 -3.644 26.647 1.00 98.31 125 THR A N 1
ATOM 908 C CA . THR A 1 125 ? -9.763 -4.984 27.048 1.00 98.31 125 THR A CA 1
ATOM 909 C C . THR A 1 125 ? -8.652 -6.023 26.926 1.00 98.31 125 THR A C 1
ATOM 911 O O . THR A 1 125 ? -7.726 -5.859 26.140 1.00 98.31 125 THR A O 1
ATOM 914 N N . ASN A 1 126 ? -8.737 -7.121 27.679 1.00 97.75 126 ASN A N 1
ATOM 915 C CA . ASN A 1 126 ? -7.846 -8.275 27.515 1.00 97.75 126 ASN A CA 1
ATOM 916 C C . ASN A 1 126 ? -8.354 -9.302 26.485 1.00 97.75 126 ASN A C 1
ATOM 918 O O . ASN A 1 126 ? -7.612 -10.221 26.140 1.00 97.75 126 ASN A O 1
ATOM 922 N N . GLN A 1 127 ? -9.607 -9.203 26.027 1.00 97.19 127 GLN A N 1
ATOM 923 C CA . GLN A 1 127 ? -10.217 -10.177 25.116 1.00 97.19 127 GLN A CA 1
ATOM 924 C C . GLN A 1 127 ? -10.657 -9.552 23.797 1.00 97.19 127 GLN A C 1
ATOM 926 O O . GLN A 1 127 ? -9.892 -9.563 22.841 1.00 97.19 127 GLN A O 1
ATOM 931 N N . GLN A 1 128 ? -11.889 -9.067 23.700 1.00 98.12 128 GLN A N 1
ATOM 932 C CA . GLN A 1 128 ? -12.424 -8.519 22.459 1.00 98.12 128 GLN A CA 1
ATOM 933 C C . GLN A 1 128 ? -13.084 -7.178 22.738 1.00 98.12 128 GLN A C 1
ATOM 935 O O . GLN A 1 128 ? -13.853 -7.071 23.687 1.00 98.12 128 GLN A O 1
ATOM 940 N N . LEU A 1 129 ? -12.798 -6.185 21.899 1.00 98.75 129 LEU A N 1
ATOM 941 C CA . LEU A 1 129 ? -13.509 -4.913 21.858 1.00 98.75 129 LEU A CA 1
ATOM 942 C C . LEU A 1 129 ? -14.359 -4.857 20.594 1.00 98.75 129 LEU A C 1
ATOM 944 O O . LEU A 1 129 ? -13.843 -5.088 19.500 1.00 98.75 129 LEU A O 1
ATOM 948 N N . ILE A 1 130 ? -15.636 -4.523 20.729 1.00 98.69 130 ILE A N 1
ATOM 949 C CA . ILE A 1 130 ? -16.559 -4.343 19.611 1.00 98.69 130 ILE A CA 1
ATOM 950 C C . ILE A 1 130 ? -17.199 -2.962 19.735 1.00 98.69 130 ILE A C 1
ATOM 952 O O . ILE A 1 130 ? -17.722 -2.615 20.788 1.00 98.69 130 ILE A O 1
ATOM 956 N N . ILE A 1 131 ? -17.152 -2.169 18.667 1.00 98.69 131 ILE A N 1
ATOM 957 C CA . ILE A 1 131 ? -17.801 -0.857 18.584 1.00 98.69 131 ILE A CA 1
ATOM 958 C C . ILE A 1 131 ? -18.698 -0.859 17.352 1.00 98.69 131 ILE A C 1
ATOM 960 O O . ILE A 1 131 ? -18.205 -1.042 16.236 1.00 98.69 131 ILE A O 1
ATOM 964 N N . HIS A 1 132 ? -20.006 -0.688 17.544 1.00 97.75 132 HIS A N 1
ATOM 965 C CA . HIS A 1 132 ? -20.987 -0.777 16.462 1.00 97.75 132 HIS A CA 1
ATOM 966 C C . HIS A 1 132 ? -22.294 -0.038 16.779 1.00 97.75 132 HIS A C 1
ATOM 968 O O . HIS A 1 132 ? -22.577 0.283 17.923 1.00 97.75 132 HIS A O 1
ATOM 974 N N . ASP A 1 133 ? -23.158 0.120 15.777 1.00 96.31 133 ASP A N 1
ATOM 975 C CA . ASP A 1 133 ? -24.552 0.608 15.886 1.00 96.31 133 ASP A CA 1
ATOM 976 C C . ASP A 1 133 ? -25.590 -0.446 15.460 1.00 96.31 133 ASP A C 1
ATOM 978 O O . ASP A 1 133 ? -26.757 -0.141 15.218 1.00 96.31 133 ASP A O 1
ATOM 982 N N . GLY A 1 134 ? -25.173 -1.708 15.344 1.00 91.81 134 GLY A N 1
ATOM 983 C CA . GLY A 1 134 ? -26.055 -2.786 14.902 1.00 91.81 134 GLY A CA 1
ATOM 984 C C . GLY A 1 134 ? -26.183 -2.825 13.382 1.00 91.81 134 GLY A C 1
ATOM 985 O O . GLY A 1 134 ? -27.282 -2.993 12.861 1.00 91.81 134 GLY A O 1
ATOM 986 N N . GLN A 1 135 ? -25.051 -2.711 12.680 1.00 89.31 135 GLN A N 1
ATOM 987 C CA . GLN A 1 135 ? -24.946 -2.813 11.221 1.00 89.31 135 GLN A CA 1
ATOM 988 C C . GLN A 1 135 ? -25.497 -1.617 10.428 1.00 89.31 135 GLN A C 1
ATOM 990 O O . GLN A 1 135 ? -25.659 -1.716 9.213 1.00 89.31 135 GLN A O 1
ATOM 995 N N . GLN A 1 136 ? -25.729 -0.469 11.071 1.00 93.81 136 GLN A N 1
ATOM 996 C CA . GLN A 1 136 ? -26.176 0.761 10.405 1.00 93.81 136 GLN A CA 1
ATOM 997 C C . GLN A 1 136 ? -24.999 1.587 9.859 1.00 93.81 136 GLN A C 1
ATOM 999 O O . GLN A 1 136 ? -25.143 2.266 8.843 1.00 93.81 136 GLN A O 1
ATOM 1004 N N . SER A 1 137 ? -23.818 1.473 10.477 1.00 94.62 137 SER A N 1
ATOM 1005 C CA . SER A 1 137 ? -22.593 2.207 10.127 1.00 94.62 137 SER A CA 1
ATOM 1006 C C . SER A 1 137 ? -22.798 3.731 10.075 1.00 94.62 137 SER A C 1
ATOM 1008 O O . SER A 1 137 ? -22.394 4.403 9.129 1.00 94.62 137 SER A O 1
ATOM 1010 N N . THR A 1 138 ? -23.459 4.274 11.092 1.00 96.00 138 THR A N 1
ATOM 1011 C CA . THR A 1 138 ? -23.756 5.683 11.350 1.00 96.00 138 THR A CA 1
ATOM 1012 C C . THR A 1 138 ? -22.872 6.305 12.434 1.00 96.00 138 THR A C 1
ATOM 1014 O O . THR A 1 138 ? -22.770 7.532 12.458 1.00 96.00 138 THR A O 1
ATOM 1017 N N . VAL A 1 139 ? -22.213 5.515 13.296 1.00 97.56 139 VAL A N 1
ATOM 1018 C CA . VAL A 1 139 ? -21.380 6.053 14.397 1.00 97.56 139 VAL A CA 1
ATOM 1019 C C . VAL A 1 139 ? -20.240 6.926 13.885 1.00 97.56 139 VAL A C 1
ATOM 1021 O O . VAL A 1 139 ? -19.499 6.529 12.989 1.00 97.56 139 VAL A O 1
ATOM 1024 N N . VAL A 1 140 ? -20.037 8.083 14.510 1.00 98.50 140 VAL A N 1
ATOM 1025 C CA . VAL A 1 140 ? -18.817 8.887 14.349 1.00 98.50 140 VAL A CA 1
ATOM 1026 C C . VAL A 1 140 ? -17.908 8.665 15.554 1.00 98.50 140 VAL A C 1
ATOM 1028 O O . VAL A 1 140 ? -18.308 8.944 16.687 1.00 98.50 140 VAL A O 1
ATOM 1031 N N . ILE A 1 141 ? -16.696 8.162 15.314 1.00 98.75 141 ILE A N 1
ATOM 1032 C CA . ILE A 1 141 ? -15.706 7.889 16.360 1.00 98.75 141 ILE A CA 1
ATOM 1033 C C . ILE A 1 141 ? -14.588 8.927 16.308 1.00 98.75 141 ILE A C 1
ATOM 1035 O O . ILE A 1 141 ? -13.999 9.170 15.254 1.00 98.75 141 ILE A O 1
ATOM 1039 N N . ASP A 1 142 ? -14.248 9.478 17.466 1.00 98.69 142 ASP A N 1
ATOM 1040 C CA . ASP A 1 142 ? -13.083 10.328 17.660 1.00 98.69 142 ASP A CA 1
ATOM 1041 C C . ASP A 1 142 ? -12.181 9.752 18.756 1.00 98.69 142 ASP A C 1
ATOM 1043 O O . ASP A 1 142 ? -12.511 9.799 19.938 1.00 98.69 142 ASP A O 1
ATOM 1047 N N . ASN A 1 143 ? -11.037 9.205 18.354 1.00 98.38 143 ASN A N 1
ATOM 1048 C CA . ASN A 1 143 ? -9.996 8.684 19.237 1.00 98.38 143 ASN A CA 1
ATOM 1049 C C . ASN A 1 143 ? -8.760 9.603 19.261 1.00 98.38 143 ASN A C 1
ATOM 1051 O O . ASN A 1 143 ? -7.618 9.144 19.351 1.00 98.38 143 ASN A O 1
ATOM 1055 N N . THR A 1 144 ? -8.954 10.916 19.117 1.00 97.75 144 THR A N 1
ATOM 1056 C CA . THR A 1 144 ? -7.848 11.881 19.107 1.00 97.75 144 THR A CA 1
ATOM 1057 C C . THR A 1 144 ? -7.145 11.910 20.466 1.00 97.75 144 THR A C 1
ATOM 1059 O O . THR A 1 144 ? -7.771 12.163 21.491 1.00 97.75 144 THR A O 1
ATOM 1062 N N . ASN A 1 145 ? -5.837 11.641 20.499 1.00 97.75 145 ASN A N 1
ATOM 1063 C CA . ASN A 1 145 ? -5.029 11.468 21.717 1.00 97.75 145 ASN A CA 1
ATOM 1064 C C . ASN A 1 145 ? -5.551 10.401 22.705 1.00 97.75 145 ASN A C 1
ATOM 1066 O O . ASN A 1 145 ? -5.068 10.327 23.832 1.00 97.75 145 ASN A O 1
ATOM 1070 N N . GLY A 1 146 ? -6.531 9.590 22.303 1.00 98.50 146 GLY A N 1
ATOM 1071 C CA . GLY A 1 146 ? -7.088 8.509 23.107 1.00 98.50 146 GLY A CA 1
ATOM 1072 C C . GLY A 1 146 ? -6.370 7.182 22.889 1.00 98.50 146 GLY A C 1
ATOM 1073 O O . GLY A 1 146 ? -5.447 7.064 22.076 1.00 98.50 146 GLY A O 1
ATOM 1074 N N . THR A 1 147 ? -6.813 6.163 23.617 1.00 98.75 147 THR A N 1
ATOM 1075 C CA . THR A 1 147 ? -6.394 4.770 23.437 1.00 98.75 147 THR A CA 1
ATOM 1076 C C . THR A 1 147 ? -7.609 3.880 23.230 1.00 98.75 147 THR A C 1
ATOM 1078 O O . THR A 1 147 ? -8.520 3.876 24.056 1.00 98.75 147 THR A O 1
ATOM 1081 N N . ILE A 1 148 ? -7.589 3.110 22.142 1.00 98.75 148 ILE A N 1
ATOM 1082 C CA . ILE A 1 148 ? -8.496 1.997 21.858 1.00 98.75 148 ILE A CA 1
ATOM 1083 C C . ILE A 1 148 ? -7.614 0.769 21.634 1.00 98.75 148 ILE A C 1
ATOM 1085 O O . ILE A 1 148 ? -6.861 0.720 20.657 1.00 98.75 148 ILE A O 1
ATOM 1089 N N . GLN A 1 149 ? -7.663 -0.206 22.541 1.00 98.44 149 GLN A N 1
ATOM 1090 C CA . GLN A 1 149 ? -6.815 -1.394 22.430 1.00 98.44 149 GLN A CA 1
ATOM 1091 C C . GLN A 1 149 ? -7.436 -2.675 22.985 1.00 98.44 149 GLN A C 1
ATOM 1093 O O . GLN A 1 149 ? -8.322 -2.641 23.838 1.00 98.44 149 GLN A O 1
ATOM 1098 N N . SER A 1 150 ? -6.932 -3.817 22.517 1.00 98.56 150 SER A N 1
ATOM 1099 C CA . SER A 1 150 ? -7.340 -5.133 23.006 1.00 98.56 150 SER A CA 1
ATOM 1100 C C . SER A 1 150 ? -6.185 -6.133 23.049 1.00 98.56 150 SER A C 1
ATOM 1102 O O . SER A 1 150 ? -5.399 -6.214 22.105 1.00 98.56 150 SER A O 1
ATOM 1104 N N . GLY A 1 151 ? -6.157 -6.960 24.098 1.00 98.38 151 GLY A N 1
ATOM 1105 C CA . GLY A 1 151 ? -5.278 -8.125 24.238 1.00 98.38 151 GLY A CA 1
ATOM 1106 C C . GLY A 1 151 ? -5.614 -9.293 23.299 1.00 98.38 151 GLY A C 1
ATOM 1107 O O . GLY A 1 151 ? -4.871 -10.274 23.248 1.00 98.38 151 GLY A O 1
ATOM 1108 N N . ARG A 1 152 ? -6.711 -9.220 22.529 1.00 98.25 152 ARG A N 1
ATOM 1109 C CA . ARG A 1 152 ? -6.916 -10.076 21.345 1.00 98.25 152 ARG A CA 1
ATOM 1110 C C . ARG A 1 152 ? -7.458 -9.253 20.185 1.00 98.25 152 ARG A C 1
ATOM 1112 O O . ARG A 1 152 ? -6.670 -8.775 19.374 1.00 98.25 152 ARG A O 1
ATOM 1119 N N . ASP A 1 153 ? -8.772 -9.086 20.101 1.00 98.81 153 ASP A N 1
ATOM 1120 C CA . ASP A 1 153 ? -9.428 -8.572 18.900 1.00 98.81 153 ASP A CA 1
ATOM 1121 C C . ASP A 1 153 ? -10.063 -7.201 19.141 1.00 98.81 153 ASP A C 1
ATOM 1123 O O . ASP A 1 153 ? -10.602 -6.934 20.216 1.00 98.81 153 ASP A O 1
ATOM 1127 N N . VAL A 1 154 ? -10.023 -6.338 18.129 1.00 98.88 154 VAL A N 1
ATOM 1128 C CA . VAL A 1 154 ? -10.789 -5.089 18.054 1.00 98.88 154 VAL A CA 1
ATOM 1129 C C . VAL A 1 154 ? -11.593 -5.114 16.760 1.00 98.88 154 VAL A C 1
ATOM 1131 O O . VAL A 1 154 ? -11.025 -5.296 15.686 1.00 98.88 154 VAL A O 1
ATOM 1134 N N . ALA A 1 155 ? -12.901 -4.899 16.855 1.00 98.75 155 ALA A N 1
ATOM 1135 C CA . ALA A 1 155 ? -13.802 -4.772 15.719 1.00 98.75 155 ALA A CA 1
ATOM 1136 C C . ALA A 1 155 ? -14.546 -3.434 15.786 1.00 98.75 155 ALA A C 1
ATOM 1138 O O . ALA A 1 155 ? -15.273 -3.162 16.739 1.00 98.75 155 ALA A O 1
ATOM 1139 N N . ILE A 1 156 ? -14.372 -2.598 14.765 1.00 98.75 156 ILE A N 1
ATOM 1140 C CA . ILE A 1 156 ? -14.997 -1.280 14.651 1.00 98.75 156 ILE A CA 1
ATOM 1141 C C . ILE A 1 156 ? -15.862 -1.253 13.399 1.00 98.75 156 ILE A C 1
ATOM 1143 O O . ILE A 1 156 ? -15.364 -1.428 12.287 1.00 98.75 156 ILE A O 1
ATOM 1147 N N . GLN A 1 157 ? -17.147 -0.970 13.580 1.00 98.31 157 GLN A N 1
ATOM 1148 C CA . GLN A 1 157 ? -18.074 -0.630 12.514 1.00 98.31 157 GLN A CA 1
ATOM 1149 C C . GLN A 1 157 ? -18.623 0.770 12.764 1.00 98.31 157 GLN A C 1
ATOM 1151 O O . GLN A 1 157 ? -19.321 1.007 13.748 1.00 98.31 157 GLN A O 1
ATOM 1156 N N . ALA A 1 158 ? -18.311 1.697 11.866 1.00 98.50 158 ALA A N 1
ATOM 1157 C CA . ALA A 1 158 ? -18.666 3.096 12.036 1.00 98.50 158 ALA A CA 1
ATOM 1158 C C . ALA A 1 158 ? -18.916 3.774 10.687 1.00 98.50 158 ALA A C 1
ATOM 1160 O O . ALA A 1 158 ? -18.579 3.253 9.624 1.00 98.50 158 ALA A O 1
ATOM 1161 N N . LYS A 1 159 ? -19.491 4.971 10.727 1.00 98.50 159 LYS A N 1
ATOM 1162 C CA . LYS A 1 159 ? -19.490 5.876 9.584 1.00 98.50 159 LYS A CA 1
ATOM 1163 C C . LYS A 1 159 ? -18.079 6.398 9.330 1.00 98.50 159 LYS A C 1
ATOM 1165 O O . LYS A 1 159 ? -17.562 6.241 8.227 1.00 98.50 159 LYS A O 1
ATOM 1170 N N . SER A 1 160 ? -17.453 6.966 10.360 1.00 98.50 160 SER A N 1
ATOM 1171 C CA . SER A 1 160 ? -16.117 7.560 10.291 1.00 98.50 160 SER A CA 1
ATOM 1172 C C . SER A 1 160 ? -15.328 7.343 11.583 1.00 98.50 160 SER A C 1
ATOM 1174 O O . SER A 1 160 ? -15.895 7.147 12.661 1.00 98.50 160 SER A O 1
ATOM 1176 N N . LEU A 1 161 ? -14.000 7.367 11.455 1.00 98.56 161 LEU A N 1
ATOM 1177 C CA . LEU A 1 161 ? -13.047 7.199 12.547 1.00 98.56 161 LEU A CA 1
ATOM 1178 C C . LEU A 1 161 ? -11.930 8.235 12.404 1.00 98.56 161 LEU A C 1
ATOM 1180 O O . LEU A 1 161 ? -11.109 8.143 11.492 1.00 98.56 161 LEU A O 1
ATOM 1184 N N . SER A 1 162 ? -11.882 9.194 13.326 1.00 98.06 162 SER A N 1
ATOM 1185 C CA . SER A 1 162 ? -10.710 10.041 13.538 1.00 98.06 162 SER A CA 1
ATOM 1186 C C . SER A 1 162 ? -9.781 9.350 14.527 1.00 98.06 162 SER A C 1
ATOM 1188 O O . SER A 1 162 ? -10.179 9.046 15.653 1.00 98.06 162 SER A O 1
ATOM 1190 N N . ASN A 1 163 ? -8.545 9.072 14.116 1.00 96.25 163 ASN A N 1
ATOM 1191 C CA . ASN A 1 163 ? -7.563 8.432 14.979 1.00 96.25 163 ASN A CA 1
ATOM 1192 C C . ASN A 1 163 ? -6.169 9.029 14.780 1.00 96.25 163 ASN A C 1
ATOM 1194 O O . ASN A 1 163 ? -5.411 8.599 13.909 1.00 96.25 163 ASN A O 1
ATOM 1198 N N . ASN A 1 164 ? -5.798 9.929 15.687 1.00 94.12 164 ASN A N 1
ATOM 1199 C CA . ASN A 1 164 ? -4.402 10.277 15.935 1.00 94.12 164 ASN A CA 1
ATOM 1200 C C . ASN A 1 164 ? -3.904 9.760 17.304 1.00 94.12 164 ASN A C 1
ATOM 1202 O O . ASN A 1 164 ? -2.795 10.090 17.716 1.00 94.12 164 ASN A O 1
ATOM 1206 N N . GLY A 1 165 ? -4.707 8.963 18.017 1.00 96.69 165 GLY A N 1
ATOM 1207 C CA . GLY A 1 165 ? -4.333 8.247 19.237 1.00 96.69 165 GLY A CA 1
ATOM 1208 C C . GLY A 1 165 ? -3.757 6.851 18.972 1.00 96.69 165 GLY A C 1
ATOM 1209 O O . GLY A 1 165 ? -3.270 6.555 17.875 1.00 96.69 165 GLY A O 1
ATOM 1210 N N . THR A 1 166 ? -3.816 5.991 19.989 1.00 98.12 166 THR A N 1
ATOM 1211 C CA . THR A 1 166 ? -3.459 4.569 19.897 1.00 98.12 166 THR A CA 1
ATOM 1212 C C . THR A 1 166 ? -4.662 3.761 19.424 1.00 98.12 166 THR A C 1
ATOM 1214 O O . THR A 1 166 ? -5.729 3.829 20.036 1.00 98.12 166 THR A O 1
ATOM 1217 N N . LEU A 1 167 ? -4.461 2.961 18.376 1.00 98.44 167 LEU A N 1
ATOM 1218 C CA . LEU A 1 167 ? -5.399 1.941 17.916 1.00 98.44 167 LEU A CA 1
ATOM 1219 C C . LEU A 1 167 ? -4.633 0.642 17.646 1.00 98.44 167 LEU A C 1
ATOM 1221 O O . LEU A 1 167 ? -3.834 0.579 16.705 1.00 98.44 167 LEU A O 1
ATOM 1225 N N . ALA A 1 168 ? -4.841 -0.367 18.492 1.00 98.50 168 ALA A N 1
ATOM 1226 C CA . ALA A 1 168 ? -4.067 -1.605 18.448 1.00 98.50 168 ALA A CA 1
ATOM 1227 C C . ALA A 1 168 ? -4.875 -2.844 18.856 1.00 98.50 168 ALA A C 1
ATOM 1229 O O . ALA A 1 168 ? -5.802 -2.764 19.657 1.00 98.50 168 ALA A O 1
ATOM 1230 N N . ALA A 1 169 ? -4.486 -4.002 18.329 1.00 98.69 169 ALA A N 1
ATOM 1231 C CA . ALA A 1 169 ? -5.004 -5.299 18.753 1.00 98.69 169 ALA A CA 1
ATOM 1232 C C . ALA A 1 169 ? -3.879 -6.341 18.751 1.00 98.69 169 ALA A C 1
ATOM 1234 O O . ALA A 1 169 ? -3.150 -6.460 17.764 1.00 98.69 169 ALA A O 1
ATOM 1235 N N . ASP A 1 170 ? -3.748 -7.135 19.810 1.00 98.56 170 ASP A N 1
ATOM 1236 C CA . ASP A 1 170 ? -2.687 -8.150 19.902 1.00 98.56 170 ASP A CA 1
ATOM 1237 C C . ASP A 1 170 ? -2.927 -9.363 18.981 1.00 98.56 170 ASP A C 1
ATOM 1239 O O . ASP A 1 170 ? -2.006 -10.133 18.702 1.00 98.56 170 ASP A O 1
ATOM 1243 N N . ASN A 1 171 ? -4.141 -9.533 18.450 1.00 98.69 171 ASN A N 1
ATOM 1244 C CA . ASN A 1 171 ? -4.480 -10.558 17.467 1.00 98.69 171 ASN A CA 1
ATOM 1245 C C . ASN A 1 171 ? -5.062 -9.958 16.178 1.00 98.69 171 ASN A C 1
ATOM 1247 O O . ASN A 1 171 ? -4.345 -9.903 15.172 1.00 98.69 171 ASN A O 1
ATOM 1251 N N . LYS A 1 172 ? -6.327 -9.524 16.179 1.00 98.81 172 LYS A N 1
ATOM 1252 C CA . LYS A 1 172 ? -7.018 -9.043 14.974 1.00 98.81 172 LYS A CA 1
ATOM 1253 C C . LYS A 1 172 ? -7.584 -7.638 15.150 1.00 98.81 172 LYS A C 1
ATOM 1255 O O . LYS A 1 172 ? -8.282 -7.368 16.119 1.00 98.81 172 LYS A O 1
ATOM 1260 N N . LEU A 1 173 ? -7.336 -6.763 14.181 1.00 98.88 173 LEU A N 1
ATOM 1261 C CA . LEU A 1 173 ? -7.951 -5.440 14.101 1.00 98.88 173 LEU A CA 1
ATOM 1262 C C . LEU A 1 173 ? -8.807 -5.353 12.835 1.00 98.88 173 LEU A C 1
ATOM 1264 O O . LEU A 1 173 ? -8.276 -5.322 11.725 1.00 98.88 173 LEU A O 1
ATOM 1268 N N . ASP A 1 174 ? -10.124 -5.314 13.012 1.00 98.88 174 ASP A N 1
ATOM 1269 C CA . ASP A 1 174 ? -11.118 -5.171 11.951 1.00 98.88 174 ASP A CA 1
ATOM 1270 C C . ASP A 1 174 ? -11.730 -3.766 11.994 1.00 98.88 174 ASP A C 1
ATOM 1272 O O . ASP A 1 174 ? -12.347 -3.378 12.983 1.00 98.88 174 ASP A O 1
ATOM 1276 N N . ILE A 1 175 ? -11.590 -3.001 10.913 1.00 98.75 175 ILE A N 1
ATOM 1277 C CA . ILE A 1 175 ? -12.124 -1.641 10.782 1.00 98.75 175 ILE A CA 1
ATOM 1278 C C . ILE A 1 175 ? -12.998 -1.582 9.527 1.00 98.75 175 ILE A C 1
ATOM 1280 O O . ILE A 1 175 ? -12.508 -1.796 8.418 1.00 98.75 175 ILE A O 1
ATOM 1284 N N . ALA A 1 176 ? -14.282 -1.274 9.695 1.00 98.62 176 ALA A N 1
ATOM 1285 C CA . ALA A 1 176 ? -15.253 -1.095 8.622 1.00 98.62 176 ALA A CA 1
ATOM 1286 C C . ALA A 1 176 ? -15.877 0.306 8.696 1.00 98.62 176 ALA A C 1
ATOM 1288 O O . ALA A 1 176 ? -16.541 0.643 9.677 1.00 98.62 176 ALA A O 1
ATOM 1289 N N . LEU A 1 177 ? -15.657 1.112 7.653 1.00 98.75 177 LEU A N 1
ATOM 1290 C CA . LEU A 1 177 ? -16.043 2.522 7.582 1.00 98.75 177 LEU A CA 1
ATOM 1291 C C . LEU A 1 177 ? -16.872 2.836 6.331 1.00 98.75 177 LEU A C 1
ATOM 1293 O O . LEU A 1 177 ? -16.773 2.158 5.304 1.00 98.75 177 LEU A O 1
ATOM 1297 N N . GLN A 1 178 ? -17.670 3.897 6.406 1.00 98.38 178 GLN A N 1
ATOM 1298 C CA . GLN A 1 178 ? -18.428 4.424 5.268 1.00 98.38 178 GLN A CA 1
ATOM 1299 C C . GLN A 1 178 ? -17.683 5.564 4.580 1.00 98.38 178 GLN A C 1
ATOM 1301 O O . GLN A 1 178 ? -17.613 5.608 3.354 1.00 98.38 178 GLN A O 1
ATOM 1306 N N . ASP A 1 179 ? -17.127 6.464 5.381 1.00 98.69 179 ASP A N 1
ATOM 1307 C CA . ASP A 1 179 ? -16.429 7.652 4.917 1.00 98.69 179 ASP A CA 1
ATOM 1308 C C . ASP A 1 179 ? -14.937 7.362 4.693 1.00 98.69 179 ASP A C 1
ATOM 1310 O O . ASP A 1 179 ? -14.416 6.291 5.029 1.00 98.69 179 ASP A O 1
ATOM 1314 N N . ASP A 1 180 ? -14.239 8.346 4.131 1.00 98.75 180 ASP A N 1
ATOM 1315 C CA . ASP A 1 180 ? -12.789 8.326 3.970 1.00 98.75 180 ASP A CA 1
ATOM 1316 C C . ASP A 1 180 ? -12.068 8.066 5.303 1.00 98.75 180 ASP A C 1
ATOM 1318 O O . ASP A 1 180 ? -12.513 8.484 6.376 1.00 98.75 180 ASP A O 1
ATOM 1322 N N . PHE A 1 181 ? -10.915 7.399 5.227 1.00 98.75 181 PHE A N 1
ATOM 1323 C CA . PHE A 1 181 ? -10.075 7.132 6.390 1.00 98.75 181 PHE A CA 1
ATOM 1324 C C . PHE A 1 181 ? -8.647 7.627 6.176 1.00 98.75 181 PHE A C 1
ATOM 1326 O O . PHE A 1 181 ? -7.990 7.292 5.186 1.00 98.75 181 PHE A O 1
ATOM 1333 N N . TYR A 1 182 ? -8.165 8.411 7.139 1.00 98.38 182 TYR A N 1
ATOM 1334 C CA . TYR A 1 182 ? -6.837 9.011 7.136 1.00 98.38 182 TYR A CA 1
ATOM 1335 C C . TYR A 1 182 ? -5.997 8.373 8.240 1.00 98.38 182 TYR A C 1
ATOM 1337 O O . TYR A 1 182 ? -6.281 8.517 9.427 1.00 98.38 182 TYR A O 1
ATOM 1345 N N . VAL A 1 183 ? -4.949 7.656 7.846 1.00 98.00 183 VAL A N 1
ATOM 1346 C CA . VAL A 1 183 ? -4.014 7.030 8.784 1.00 98.00 183 VAL A CA 1
ATOM 1347 C C . VAL A 1 183 ? -2.914 8.037 9.095 1.00 98.00 183 VAL A C 1
ATOM 1349 O O . VAL A 1 183 ? -1.980 8.232 8.310 1.00 98.00 183 VAL A O 1
ATOM 1352 N N . GLU A 1 184 ? -3.056 8.697 10.241 1.00 93.44 184 GLU A N 1
ATOM 1353 C CA . GLU A 1 184 ? -2.138 9.742 10.716 1.00 93.44 184 GLU A CA 1
ATOM 1354 C C . GLU A 1 184 ? -1.115 9.225 11.737 1.00 93.44 184 GLU A C 1
ATOM 1356 O O . GLU A 1 184 ? -0.097 9.871 11.986 1.00 93.44 184 GLU A O 1
ATOM 1361 N N . ARG A 1 185 ? -1.360 8.041 12.308 1.00 96.44 185 ARG A N 1
ATOM 1362 C CA . ARG A 1 185 ? -0.461 7.342 13.233 1.00 96.44 185 ARG A CA 1
ATOM 1363 C C . ARG A 1 185 ? -0.354 5.864 12.901 1.00 96.44 185 ARG A C 1
ATOM 1365 O O . ARG A 1 185 ? -1.117 5.325 12.107 1.00 96.44 185 ARG A O 1
ATOM 1372 N N . LYS A 1 186 ? 0.636 5.213 13.512 1.00 97.31 186 LYS A N 1
ATOM 1373 C CA . LYS A 1 186 ? 0.850 3.775 13.371 1.00 97.31 186 LYS A CA 1
ATOM 1374 C C . LYS A 1 186 ? -0.355 3.001 13.918 1.00 97.31 186 LYS A C 1
ATOM 1376 O O . LYS A 1 186 ? -0.744 3.213 15.061 1.00 97.31 186 LYS A O 1
ATOM 1381 N N . ILE A 1 187 ? -0.875 2.076 13.119 1.00 98.38 187 ILE A N 1
ATOM 1382 C CA . ILE A 1 187 ? -1.917 1.119 13.503 1.00 98.38 187 ILE A CA 1
ATOM 1383 C C . ILE A 1 187 ? -1.309 -0.282 13.442 1.00 98.38 187 ILE A C 1
ATOM 1385 O O . ILE A 1 187 ? -0.649 -0.638 12.458 1.00 98.38 187 ILE A O 1
ATOM 1389 N N . VAL A 1 188 ? -1.502 -1.064 14.507 1.00 97.12 188 VAL A N 1
ATOM 1390 C CA . VAL A 1 188 ? -0.850 -2.369 14.680 1.00 97.12 188 VAL A CA 1
ATOM 1391 C C . VAL A 1 188 ? -1.867 -3.450 14.999 1.00 97.12 188 VAL A C 1
ATOM 1393 O O . VAL A 1 188 ? -2.661 -3.308 15.925 1.00 97.12 188 VAL A O 1
ATOM 1396 N N . ALA A 1 189 ? -1.774 -4.556 14.267 1.00 98.62 189 ALA A N 1
ATOM 1397 C CA . ALA A 1 189 ? -2.389 -5.820 14.639 1.00 98.62 189 ALA A CA 1
ATOM 1398 C C . ALA A 1 189 ? -1.309 -6.888 14.847 1.00 98.62 189 ALA A C 1
ATOM 1400 O O . ALA A 1 189 ? -0.384 -7.005 14.040 1.00 98.62 189 ALA A O 1
ATOM 1401 N N . GLY A 1 190 ? -1.412 -7.705 15.891 1.00 98.50 190 GLY A N 1
ATOM 1402 C CA . GLY A 1 190 ? -0.431 -8.767 16.119 1.00 98.50 190 GLY A CA 1
ATOM 1403 C C . GLY A 1 190 ? -0.427 -9.818 15.006 1.00 98.50 190 GLY A C 1
ATOM 1404 O O . GLY A 1 190 ? 0.641 -10.231 14.562 1.00 98.50 190 GLY A O 1
ATOM 1405 N N . ASN A 1 191 ? -1.595 -10.195 14.473 1.00 98.62 191 ASN A N 1
ATOM 1406 C CA . ASN A 1 191 ? -1.718 -11.168 13.385 1.00 98.62 191 ASN A CA 1
ATOM 1407 C C . ASN A 1 191 ? -2.366 -10.581 12.127 1.00 98.62 191 ASN A C 1
ATOM 1409 O O . ASN A 1 191 ? -1.752 -10.640 11.059 1.00 98.62 191 ASN A O 1
ATOM 1413 N N . GLU A 1 192 ? -3.577 -10.034 12.222 1.00 98.81 192 GLU A N 1
ATOM 1414 C CA . GLU A 1 192 ? -4.349 -9.609 11.048 1.00 98.81 192 GLU A CA 1
ATOM 1415 C C . GLU A 1 192 ? -4.942 -8.210 11.205 1.00 98.81 192 GLU A C 1
ATOM 1417 O O . GLU A 1 192 ? -5.628 -7.921 12.179 1.00 98.81 192 GLU A O 1
ATOM 1422 N N . LEU A 1 193 ? -4.714 -7.362 10.205 1.00 98.88 193 LEU A N 1
ATOM 1423 C CA . LEU A 1 193 ? -5.369 -6.068 10.058 1.00 98.88 193 LEU A CA 1
ATOM 1424 C C . LEU A 1 193 ? -6.280 -6.114 8.831 1.00 98.88 193 LEU A C 1
ATOM 1426 O O . LEU A 1 193 ? -5.790 -6.226 7.706 1.00 98.88 193 LEU A O 1
ATOM 1430 N N . SER A 1 194 ? -7.589 -6.001 9.041 1.00 98.88 194 SER A N 1
ATOM 1431 C CA . SER A 1 194 ? -8.568 -5.813 7.971 1.00 98.88 194 SER A CA 1
ATOM 1432 C C . SER A 1 194 ? -9.137 -4.403 8.027 1.00 98.88 194 SER A C 1
ATOM 1434 O O . SER A 1 194 ? -9.736 -4.001 9.018 1.00 98.88 194 SER A O 1
ATOM 1436 N N . LEU A 1 195 ? -8.980 -3.657 6.940 1.00 98.81 195 LEU A N 1
ATOM 1437 C CA . LEU A 1 195 ? -9.459 -2.287 6.808 1.00 98.81 195 LEU A CA 1
ATOM 1438 C C . LEU A 1 195 ? -10.339 -2.198 5.564 1.00 98.81 195 LEU A C 1
ATOM 1440 O O . LEU A 1 195 ? -9.875 -2.393 4.442 1.00 98.81 195 LEU A O 1
ATOM 1444 N N . SER A 1 196 ? -11.618 -1.906 5.765 1.00 98.69 196 SER A N 1
ATOM 1445 C CA . SER A 1 196 ? -12.588 -1.687 4.702 1.00 98.69 196 SER A CA 1
ATOM 1446 C C . SER A 1 196 ? -13.193 -0.299 4.839 1.00 98.69 196 SER A C 1
ATOM 1448 O O . SER A 1 196 ? -13.720 0.039 5.893 1.00 98.69 196 SER A O 1
ATOM 1450 N N . THR A 1 197 ? -13.181 0.488 3.771 1.00 98.62 197 THR A N 1
ATOM 1451 C CA . THR A 1 197 ? -13.934 1.744 3.691 1.00 98.62 197 THR A CA 1
ATOM 1452 C C . THR A 1 197 ? -14.714 1.818 2.378 1.00 98.62 197 THR A C 1
ATOM 1454 O O . THR A 1 197 ? -14.226 1.371 1.339 1.00 98.62 197 THR A O 1
ATOM 1457 N N . ARG A 1 198 ? -15.938 2.365 2.411 1.00 97.94 198 ARG A N 1
ATOM 1458 C CA . ARG A 1 198 ? -16.663 2.759 1.188 1.00 97.94 198 ARG A CA 1
ATOM 1459 C C . ARG A 1 198 ? -16.128 4.057 0.575 1.00 97.94 198 ARG A C 1
ATOM 1461 O O . ARG A 1 198 ? -16.520 4.383 -0.539 1.00 97.94 198 ARG A O 1
ATOM 1468 N N . GLY A 1 199 ? -15.260 4.781 1.276 1.00 98.38 199 GLY A N 1
ATOM 1469 C CA . GLY A 1 199 ? -14.546 5.961 0.808 1.00 98.38 199 GLY A CA 1
ATOM 1470 C C . GLY A 1 199 ? -13.118 5.652 0.352 1.00 98.38 199 GLY A C 1
ATOM 1471 O O . GLY A 1 199 ? -12.773 4.533 -0.043 1.00 98.38 199 GLY A O 1
ATOM 1472 N N . SER A 1 200 ? -12.276 6.676 0.375 1.00 98.75 200 SER A N 1
ATOM 1473 C CA . SER A 1 200 ? -10.846 6.600 0.084 1.00 98.75 200 SER A CA 1
ATOM 1474 C C . SER A 1 200 ? -10.038 6.336 1.357 1.00 98.75 200 SER A C 1
ATOM 1476 O O . SER A 1 200 ? -10.322 6.883 2.419 1.00 98.75 200 SER A O 1
ATOM 1478 N N . LEU A 1 201 ? -8.987 5.528 1.243 1.00 98.88 201 LEU A N 1
ATOM 1479 C CA . LEU A 1 201 ? -7.985 5.339 2.287 1.00 98.88 201 LEU A CA 1
ATOM 1480 C C . LEU A 1 201 ? -6.740 6.158 1.943 1.00 98.88 201 LEU A C 1
ATOM 1482 O O . LEU A 1 201 ? -6.106 5.916 0.916 1.00 98.88 201 LEU A O 1
ATOM 1486 N N . LYS A 1 202 ? -6.351 7.087 2.817 1.00 98.81 202 LYS A N 1
ATOM 1487 C CA . LYS A 1 202 ? -5.066 7.785 2.728 1.00 98.81 202 LYS A CA 1
ATOM 1488 C C . LYS A 1 202 ? -4.157 7.335 3.859 1.00 98.81 202 LYS A C 1
ATOM 1490 O O . LYS A 1 202 ? -4.410 7.630 5.026 1.00 98.81 202 LYS A O 1
ATOM 1495 N N . ASN A 1 203 ? -3.069 6.664 3.509 1.00 98.75 203 ASN A N 1
ATOM 1496 C CA . ASN A 1 203 ? -2.055 6.246 4.458 1.00 98.75 203 ASN A CA 1
ATOM 1497 C C . ASN A 1 203 ? -0.841 7.177 4.412 1.00 98.75 203 ASN A C 1
ATOM 1499 O O . ASN A 1 203 ? -0.076 7.153 3.450 1.00 98.75 203 ASN A O 1
ATOM 1503 N N . SER A 1 204 ? -0.649 7.969 5.471 1.00 98.12 204 SER A N 1
ATOM 1504 C CA . SER A 1 204 ? 0.546 8.810 5.656 1.00 98.12 204 SER A CA 1
ATOM 1505 C C . SER A 1 204 ? 1.458 8.288 6.772 1.00 98.12 204 SER A C 1
ATOM 1507 O O . SER A 1 204 ? 2.354 9.004 7.220 1.00 98.12 204 SER A O 1
ATOM 1509 N N . HIS A 1 205 ? 1.210 7.063 7.247 1.00 98.19 205 HIS A N 1
ATOM 1510 C CA . HIS A 1 205 ? 1.931 6.446 8.353 1.00 98.19 205 HIS A CA 1
ATOM 1511 C C . HIS A 1 205 ? 2.036 4.925 8.163 1.00 98.19 205 HIS A C 1
ATOM 1513 O O . HIS A 1 205 ? 2.086 4.434 7.040 1.00 98.19 205 HIS A O 1
ATOM 1519 N N . THR A 1 206 ? 2.148 4.154 9.245 1.00 98.50 206 THR A N 1
ATOM 1520 C CA . THR A 1 206 ? 2.362 2.704 9.175 1.00 98.50 206 THR A CA 1
ATOM 1521 C C . THR A 1 206 ? 1.092 1.916 9.491 1.00 98.50 206 THR A C 1
ATOM 1523 O O . THR A 1 206 ? 0.561 2.012 10.595 1.00 98.50 206 THR A O 1
ATOM 1526 N N . LEU A 1 207 ? 0.679 1.065 8.557 1.00 98.88 207 LEU A N 1
ATOM 1527 C CA . LEU A 1 207 ? -0.234 -0.055 8.767 1.00 98.88 207 LEU A CA 1
ATOM 1528 C C . LEU A 1 207 ? 0.615 -1.326 8.881 1.00 98.88 207 LEU A C 1
ATOM 1530 O O . LEU A 1 207 ? 1.333 -1.673 7.941 1.00 98.88 207 LEU A O 1
ATOM 1534 N N . GLN A 1 208 ? 0.576 -1.999 10.034 1.00 98.69 208 GLN A N 1
ATOM 1535 C CA . GLN A 1 208 ? 1.416 -3.170 10.296 1.00 98.69 208 GLN A CA 1
ATOM 1536 C C . GLN A 1 208 ? 0.610 -4.345 10.850 1.00 98.69 208 GLN A C 1
ATOM 1538 O O . GLN A 1 208 ? -0.147 -4.184 11.806 1.00 98.69 208 GLN A O 1
ATOM 1543 N N . ALA A 1 209 ? 0.853 -5.537 10.300 1.00 98.75 209 ALA A N 1
ATOM 1544 C CA . ALA A 1 209 ? 0.344 -6.789 10.853 1.00 98.75 209 ALA A CA 1
ATOM 1545 C C . ALA A 1 209 ? 1.393 -7.908 10.844 1.00 98.75 209 ALA A C 1
ATOM 1547 O O . ALA A 1 209 ? 2.214 -7.990 9.932 1.00 98.75 209 ALA A O 1
ATOM 1548 N N . GLY A 1 210 ? 1.364 -8.813 11.824 1.00 98.56 210 GLY A N 1
ATOM 1549 C CA . GLY A 1 210 ? 2.330 -9.918 11.871 1.00 98.56 210 GLY A CA 1
ATOM 1550 C C . GLY A 1 210 ? 2.162 -10.948 10.749 1.00 98.56 210 GLY A C 1
ATOM 1551 O O . GLY A 1 210 ? 3.156 -11.493 10.282 1.00 98.56 210 GLY A O 1
ATOM 1552 N N . LYS A 1 211 ? 0.934 -11.203 10.275 1.00 98.62 211 LYS A N 1
ATOM 1553 C CA . LYS A 1 211 ? 0.649 -12.255 9.278 1.00 98.62 211 LYS A CA 1
ATOM 1554 C C . LYS A 1 211 ? -0.100 -11.760 8.050 1.00 98.62 211 LYS A C 1
ATOM 1556 O O . LYS A 1 211 ? 0.203 -12.210 6.948 1.00 98.62 211 LYS A O 1
ATOM 1561 N N . ARG A 1 212 ? -1.100 -10.891 8.210 1.00 98.81 212 ARG A N 1
ATOM 1562 C CA . ARG A 1 212 ? -1.935 -10.464 7.082 1.00 98.81 212 ARG A CA 1
ATOM 1563 C C . ARG A 1 212 ? -2.404 -9.023 7.203 1.00 98.81 212 ARG A C 1
ATOM 1565 O O . ARG A 1 212 ? -2.925 -8.630 8.238 1.00 98.81 212 ARG A O 1
ATOM 1572 N N . ILE A 1 213 ? -2.300 -8.275 6.113 1.00 98.94 213 ILE A N 1
ATOM 1573 C CA . ILE A 1 213 ? -3.078 -7.054 5.901 1.00 98.94 213 ILE A CA 1
ATOM 1574 C C . ILE A 1 213 ? -4.089 -7.326 4.792 1.00 98.94 213 ILE A C 1
ATOM 1576 O O . ILE A 1 213 ? -3.724 -7.848 3.739 1.00 98.94 213 ILE A O 1
ATOM 1580 N N . ARG A 1 214 ? -5.351 -6.953 5.012 1.00 98.94 214 ARG A N 1
ATOM 1581 C CA . ARG A 1 214 ? -6.376 -6.880 3.974 1.00 98.94 214 ARG A CA 1
ATOM 1582 C C . ARG A 1 214 ? -6.958 -5.474 3.912 1.00 98.94 214 ARG A C 1
ATOM 1584 O O . ARG A 1 214 ? -7.502 -4.991 4.898 1.00 98.94 214 ARG A O 1
ATOM 1591 N N . ILE A 1 215 ? -6.888 -4.841 2.747 1.00 98.94 215 ILE A N 1
ATOM 1592 C CA . ILE A 1 215 ? -7.435 -3.502 2.511 1.00 98.94 215 ILE A CA 1
ATOM 1593 C C . ILE A 1 215 ? -8.493 -3.570 1.412 1.00 98.94 215 ILE A C 1
ATOM 1595 O O . ILE A 1 215 ? -8.248 -4.142 0.352 1.00 98.94 215 ILE A O 1
ATOM 1599 N N . LYS A 1 216 ? -9.655 -2.960 1.657 1.00 98.88 216 LYS A N 1
ATOM 1600 C CA . LYS A 1 216 ? -10.692 -2.690 0.654 1.00 98.88 216 LYS A CA 1
ATOM 1601 C C . LYS A 1 216 ? -11.092 -1.219 0.714 1.00 98.88 216 LYS A C 1
ATOM 1603 O O . LYS A 1 216 ? -11.520 -0.749 1.762 1.00 98.88 216 LYS A O 1
ATOM 1608 N N . ALA A 1 217 ? -10.955 -0.494 -0.389 1.00 98.81 217 ALA A N 1
ATOM 1609 C CA . ALA A 1 217 ? -11.310 0.926 -0.458 1.00 98.81 217 ALA A CA 1
ATOM 1610 C C . ALA A 1 217 ? -11.792 1.319 -1.862 1.00 98.81 217 ALA A C 1
ATOM 1612 O O . ALA A 1 217 ? -11.539 0.600 -2.830 1.00 98.81 217 ALA A O 1
ATOM 1613 N N . ASN A 1 218 ? -12.421 2.486 -2.018 1.00 98.12 218 ASN A N 1
ATOM 1614 C CA . ASN A 1 218 ? -12.656 3.036 -3.358 1.00 98.12 218 ASN A CA 1
ATOM 1615 C C . ASN A 1 218 ? -11.338 3.447 -4.014 1.00 98.12 218 ASN A C 1
ATOM 1617 O O . ASN A 1 218 ? -11.048 3.050 -5.143 1.00 98.12 218 ASN A O 1
ATOM 1621 N N . ASN A 1 219 ? -10.533 4.215 -3.282 1.00 98.75 219 ASN A N 1
ATOM 1622 C CA . ASN A 1 219 ? -9.189 4.619 -3.674 1.00 98.75 219 ASN A CA 1
ATOM 1623 C C . ASN A 1 219 ? -8.217 4.371 -2.522 1.00 98.75 219 ASN A C 1
ATOM 1625 O O . ASN A 1 219 ? -8.606 4.453 -1.358 1.00 98.75 219 ASN A O 1
ATOM 1629 N N . LEU A 1 220 ? -6.951 4.131 -2.847 1.00 98.94 220 LEU A N 1
ATOM 1630 C CA . LEU A 1 220 ? -5.856 4.084 -1.884 1.00 98.94 220 LEU A CA 1
ATOM 1631 C C . LEU A 1 220 ? -4.757 5.062 -2.301 1.00 98.94 220 LEU A C 1
ATOM 1633 O O . LEU A 1 220 ? -4.231 4.953 -3.405 1.00 98.94 220 LEU A O 1
ATOM 1637 N N . ASP A 1 221 ? -4.389 5.974 -1.405 1.00 98.94 221 ASP A N 1
ATOM 1638 C CA . ASP A 1 221 ? -3.185 6.804 -1.501 1.00 98.94 221 ASP A CA 1
ATOM 1639 C C . ASP A 1 221 ? -2.218 6.416 -0.377 1.00 98.94 221 ASP A C 1
ATOM 1641 O O . ASP A 1 221 ? -2.429 6.757 0.787 1.00 98.94 221 ASP A O 1
ATOM 1645 N N . ASN A 1 222 ? -1.170 5.666 -0.716 1.00 98.88 222 ASN A N 1
ATOM 1646 C CA . ASN A 1 222 ? -0.058 5.388 0.185 1.00 98.88 222 ASN A CA 1
ATOM 1647 C C . ASN A 1 222 ? 1.030 6.442 -0.048 1.00 98.88 222 ASN A C 1
ATOM 1649 O O . ASN A 1 222 ? 1.844 6.321 -0.971 1.00 98.88 222 ASN A O 1
ATOM 1653 N N . ALA A 1 223 ? 1.006 7.491 0.774 1.00 98.69 223 ALA A N 1
ATOM 1654 C CA . ALA A 1 223 ? 1.863 8.664 0.646 1.00 98.69 223 ALA A CA 1
ATOM 1655 C C . ALA A 1 223 ? 3.353 8.324 0.840 1.00 98.69 223 ALA A C 1
ATOM 1657 O O . ALA A 1 223 ? 3.713 7.212 1.205 1.00 98.69 223 ALA A O 1
ATOM 1658 N N . VAL A 1 224 ? 4.242 9.304 0.643 1.00 98.38 224 VAL A N 1
ATOM 1659 C CA . VAL A 1 224 ? 5.710 9.126 0.722 1.00 98.38 224 VAL A CA 1
ATOM 1660 C C . VAL A 1 224 ? 6.174 8.486 2.043 1.00 98.38 224 VAL A C 1
ATOM 1662 O O . VAL A 1 224 ? 7.061 7.639 2.037 1.00 98.38 224 VAL A O 1
ATOM 1665 N N . GLN A 1 225 ? 5.559 8.861 3.170 1.00 97.69 225 GLN A N 1
ATOM 1666 C CA . GLN A 1 225 ? 5.838 8.292 4.503 1.00 97.69 225 GLN A CA 1
ATOM 1667 C C . GLN A 1 225 ? 4.956 7.076 4.841 1.00 97.69 225 GLN A C 1
ATOM 1669 O O . GLN A 1 225 ? 5.068 6.491 5.918 1.00 97.69 225 GLN A O 1
ATOM 1674 N N . GLY A 1 226 ? 4.055 6.711 3.930 1.00 98.75 226 GLY A N 1
ATOM 1675 C CA . GLY A 1 226 ? 3.145 5.589 4.068 1.00 98.75 226 GLY A CA 1
ATOM 1676 C C . GLY A 1 226 ? 3.887 4.257 3.996 1.00 98.75 226 GLY A C 1
ATOM 1677 O O . GLY A 1 226 ? 4.691 4.009 3.097 1.00 98.75 226 GLY A O 1
ATOM 1678 N N . ASN A 1 227 ? 3.609 3.377 4.949 1.00 98.81 227 ASN A N 1
ATOM 1679 C CA . ASN A 1 227 ? 4.086 2.004 4.974 1.00 98.81 227 ASN A CA 1
ATOM 1680 C C . ASN A 1 227 ? 2.899 1.063 5.207 1.00 98.81 227 ASN A C 1
ATOM 1682 O O . ASN A 1 227 ? 2.159 1.223 6.176 1.00 98.81 227 ASN A O 1
ATOM 1686 N N . ILE A 1 228 ? 2.721 0.093 4.315 1.00 98.94 228 ILE A N 1
ATOM 1687 C CA . ILE A 1 228 ? 1.762 -1.002 4.442 1.00 98.94 228 ILE A CA 1
ATOM 1688 C C . ILE A 1 228 ? 2.572 -2.293 4.430 1.00 98.94 228 ILE A C 1
ATOM 1690 O O . ILE A 1 228 ? 3.041 -2.713 3.374 1.00 98.94 228 ILE A O 1
ATOM 1694 N N . GLN A 1 229 ? 2.751 -2.910 5.597 1.00 98.38 229 GLN A N 1
ATOM 1695 C CA . GLN A 1 229 ? 3.640 -4.063 5.746 1.00 98.38 229 GLN A CA 1
ATOM 1696 C C . GLN A 1 229 ? 3.011 -5.193 6.552 1.00 98.38 229 GLN A C 1
ATOM 1698 O O . GLN A 1 229 ? 2.493 -4.992 7.655 1.00 98.38 229 GLN A O 1
ATOM 1703 N N . SER A 1 230 ? 3.118 -6.409 6.028 1.00 98.56 230 SER A N 1
ATOM 1704 C CA . SER A 1 230 ? 2.785 -7.619 6.772 1.00 98.56 230 SER A CA 1
ATOM 1705 C C . SER A 1 230 ? 3.946 -8.607 6.791 1.00 98.56 230 SER A C 1
ATOM 1707 O O . SER A 1 230 ? 4.751 -8.646 5.867 1.00 98.56 230 SER A O 1
ATOM 1709 N N . GLY A 1 231 ? 4.030 -9.441 7.829 1.00 98.25 231 GLY A N 1
ATOM 1710 C CA . GLY A 1 231 ? 4.986 -10.556 7.848 1.00 98.25 231 GLY A CA 1
ATOM 1711 C C . GLY A 1 231 ? 4.589 -11.734 6.949 1.00 98.25 231 GLY A C 1
ATOM 1712 O O . GLY A 1 231 ? 5.353 -12.684 6.834 1.00 98.25 231 GLY A O 1
ATOM 1713 N N . GLY A 1 232 ? 3.410 -11.685 6.318 1.00 98.62 232 GLY A N 1
ATOM 1714 C CA . GLY A 1 232 ? 2.875 -12.739 5.457 1.00 98.62 232 GLY A CA 1
ATOM 1715 C C . GLY A 1 232 ? 2.204 -12.155 4.216 1.00 98.62 232 GLY A C 1
ATOM 1716 O O . GLY A 1 232 ? 2.884 -11.773 3.272 1.00 98.62 232 GLY A O 1
ATOM 1717 N N . THR A 1 233 ? 0.872 -12.104 4.165 1.00 98.88 233 THR A N 1
ATOM 1718 C CA . THR A 1 233 ? 0.150 -11.607 2.978 1.00 98.88 233 THR A CA 1
ATOM 1719 C C . THR A 1 233 ? -0.327 -10.165 3.131 1.00 98.88 233 THR A C 1
ATOM 1721 O O . THR A 1 233 ? -1.140 -9.872 4.005 1.00 98.88 233 THR A O 1
ATOM 1724 N N . THR A 1 234 ? 0.065 -9.295 2.207 1.00 98.94 234 THR A N 1
ATOM 1725 C CA . THR A 1 234 ? -0.520 -7.963 2.019 1.00 98.94 234 THR A CA 1
ATOM 1726 C C . THR A 1 234 ? -1.465 -8.015 0.819 1.00 98.94 234 THR A C 1
ATOM 1728 O O . THR A 1 234 ? -1.027 -8.204 -0.310 1.00 98.94 234 THR A O 1
ATOM 1731 N N . ASP A 1 235 ? -2.770 -7.917 1.070 1.00 98.88 235 ASP A N 1
ATOM 1732 C CA . ASP A 1 235 ? -3.856 -8.108 0.099 1.00 98.88 235 ASP A CA 1
ATOM 1733 C C . ASP A 1 235 ? -4.675 -6.818 -0.030 1.00 98.88 235 ASP A C 1
ATOM 1735 O O . ASP A 1 235 ? -5.390 -6.430 0.896 1.00 98.88 235 ASP A O 1
ATOM 1739 N N . ILE A 1 236 ? -4.539 -6.119 -1.153 1.00 98.94 236 ILE A N 1
ATOM 1740 C CA . ILE A 1 236 ? -5.132 -4.800 -1.374 1.00 98.94 236 ILE A CA 1
ATOM 1741 C C . ILE A 1 236 ? -6.094 -4.864 -2.556 1.00 98.94 236 ILE A C 1
ATOM 1743 O O . ILE A 1 236 ? -5.692 -5.174 -3.674 1.00 98.94 236 ILE A O 1
ATOM 1747 N N . GLY A 1 237 ? -7.352 -4.505 -2.315 1.00 98.75 237 GLY A N 1
ATOM 1748 C CA . GLY A 1 237 ? -8.361 -4.291 -3.343 1.00 98.75 237 GLY A CA 1
ATOM 1749 C C . GLY A 1 237 ? -8.829 -2.839 -3.360 1.00 98.75 237 GLY A C 1
ATOM 1750 O O . GLY A 1 237 ? -9.315 -2.335 -2.347 1.00 98.75 237 GLY A O 1
ATOM 1751 N N . THR A 1 238 ? -8.733 -2.174 -4.507 1.00 98.62 238 THR A N 1
ATOM 1752 C CA . THR A 1 238 ? -9.357 -0.867 -4.732 1.00 98.62 238 THR A CA 1
ATOM 1753 C C . THR A 1 238 ? -10.375 -0.932 -5.862 1.00 98.62 238 THR A C 1
ATOM 1755 O O . THR A 1 238 ? -10.159 -1.592 -6.877 1.00 98.62 238 THR A O 1
ATOM 1758 N N . GLN A 1 239 ? -11.505 -0.241 -5.697 1.00 96.12 239 GLN A N 1
ATOM 1759 C CA . GLN A 1 239 ? -12.527 -0.165 -6.748 1.00 96.12 239 GLN A CA 1
ATOM 1760 C C . GLN A 1 239 ? -12.046 0.659 -7.952 1.00 96.12 239 GLN A C 1
ATOM 1762 O O . GLN A 1 239 ? -12.405 0.372 -9.094 1.00 96.12 239 GLN A O 1
ATOM 1767 N N . HIS A 1 240 ? -11.244 1.694 -7.695 1.00 97.56 240 HIS A N 1
ATOM 1768 C CA . HIS A 1 240 ? -10.763 2.629 -8.702 1.00 97.56 240 HIS A CA 1
ATOM 1769 C C . HIS A 1 240 ? -9.238 2.681 -8.712 1.00 97.56 240 HIS A C 1
ATOM 1771 O O . HIS A 1 240 ? -8.609 1.929 -9.453 1.00 97.56 240 HIS A O 1
ATOM 1777 N N . ASN A 1 241 ? -8.636 3.555 -7.905 1.00 98.12 241 ASN A N 1
ATOM 1778 C CA . ASN A 1 241 ? -7.220 3.875 -8.033 1.00 98.12 241 ASN A CA 1
ATOM 1779 C C . ASN A 1 241 ? -6.416 3.404 -6.821 1.00 98.12 241 ASN A C 1
ATOM 1781 O O . ASN A 1 241 ? -6.852 3.537 -5.679 1.00 98.12 241 ASN A O 1
ATOM 1785 N N . LEU A 1 242 ? -5.207 2.908 -7.066 1.00 98.88 242 LEU A N 1
ATOM 1786 C CA . LEU A 1 242 ? -4.160 2.762 -6.061 1.00 98.88 242 LEU A CA 1
ATOM 1787 C C . LEU A 1 242 ? -2.980 3.631 -6.480 1.00 98.88 242 LEU A C 1
ATOM 1789 O O . LEU A 1 242 ? -2.400 3.412 -7.538 1.00 98.88 242 LEU A O 1
ATOM 1793 N N . THR A 1 243 ? -2.614 4.601 -5.651 1.00 98.94 243 THR A N 1
ATOM 1794 C CA . THR A 1 243 ? -1.391 5.389 -5.809 1.00 98.94 243 THR A CA 1
ATOM 1795 C C . THR A 1 243 ? -0.431 5.061 -4.678 1.00 98.94 243 THR A C 1
ATOM 1797 O O . THR A 1 243 ? -0.785 5.151 -3.506 1.00 98.94 243 THR A O 1
ATOM 1800 N N . ASN A 1 244 ? 0.789 4.677 -5.034 1.00 98.88 244 ASN A N 1
ATOM 1801 C CA . ASN A 1 244 ? 1.856 4.370 -4.099 1.00 98.88 244 ASN A CA 1
ATOM 1802 C C . ASN A 1 244 ? 3.061 5.280 -4.349 1.00 98.88 244 ASN A C 1
ATOM 1804 O O . ASN A 1 244 ? 3.672 5.238 -5.417 1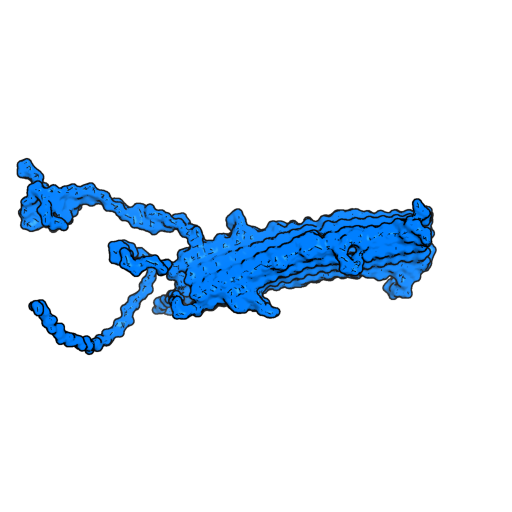.00 98.88 244 ASN A O 1
ATOM 1808 N N . ARG A 1 245 ? 3.410 6.066 -3.330 1.00 98.75 245 ARG A N 1
ATOM 1809 C CA . ARG A 1 245 ? 4.692 6.774 -3.190 1.00 98.75 245 ARG A CA 1
ATOM 1810 C C . ARG A 1 245 ? 5.503 6.273 -1.990 1.00 98.75 245 ARG A C 1
ATOM 1812 O O . ARG A 1 245 ? 6.670 6.627 -1.861 1.00 98.75 245 ARG A O 1
ATOM 1819 N N . GLY A 1 246 ? 4.889 5.482 -1.114 1.00 98.75 246 GLY A N 1
ATOM 1820 C CA . GLY A 1 246 ? 5.513 4.884 0.062 1.00 98.75 246 GLY A CA 1
ATOM 1821 C C . GLY A 1 246 ? 5.973 3.443 -0.165 1.00 98.75 246 GLY A C 1
ATOM 1822 O O . GLY A 1 246 ? 6.424 3.072 -1.250 1.00 98.75 246 GLY A O 1
ATOM 1823 N N . LEU A 1 247 ? 5.865 2.619 0.878 1.00 98.94 247 LEU A N 1
ATOM 1824 C CA . LEU A 1 247 ? 6.152 1.183 0.847 1.00 98.94 247 LEU A CA 1
ATOM 1825 C C . LEU A 1 247 ? 4.866 0.352 0.935 1.00 98.94 247 LEU A C 1
ATOM 1827 O O . LEU A 1 247 ? 4.032 0.597 1.808 1.00 98.94 247 LEU A O 1
ATOM 1831 N N . ILE A 1 248 ? 4.767 -0.669 0.086 1.00 98.94 248 ILE A N 1
ATOM 1832 C CA . ILE A 1 248 ? 3.846 -1.802 0.228 1.00 98.94 248 ILE A CA 1
ATOM 1833 C C . ILE A 1 248 ? 4.694 -3.079 0.221 1.00 98.94 248 ILE A C 1
ATOM 1835 O O . ILE A 1 248 ? 5.410 -3.320 -0.750 1.00 98.94 248 ILE A O 1
ATOM 1839 N N . ASP A 1 249 ? 4.648 -3.875 1.289 1.00 98.88 249 ASP A N 1
ATOM 1840 C CA . ASP A 1 249 ? 5.485 -5.076 1.448 1.00 98.88 249 ASP A CA 1
ATOM 1841 C C . ASP A 1 249 ? 4.745 -6.216 2.165 1.00 98.88 249 ASP A C 1
ATOM 1843 O O . ASP A 1 249 ? 3.827 -6.007 2.965 1.00 98.88 249 ASP A O 1
ATOM 1847 N N . GLY A 1 250 ? 5.167 -7.440 1.878 1.00 98.62 250 GLY A N 1
ATOM 1848 C CA . GLY A 1 250 ? 4.678 -8.696 2.437 1.00 98.62 250 GLY A CA 1
ATOM 1849 C C . GLY A 1 250 ? 5.564 -9.852 1.971 1.00 98.62 250 GLY A C 1
ATOM 1850 O O . GLY A 1 250 ? 6.360 -9.691 1.057 1.00 98.62 250 GLY A O 1
ATOM 1851 N N . GLN A 1 251 ? 5.424 -11.053 2.527 1.00 98.50 251 GLN A N 1
ATOM 1852 C CA . GLN A 1 251 ? 5.932 -12.254 1.839 1.00 98.50 251 GLN A CA 1
ATOM 1853 C C . GLN A 1 251 ? 5.175 -12.461 0.522 1.00 98.50 251 GLN A C 1
ATOM 1855 O O . GLN A 1 251 ? 5.765 -12.668 -0.533 1.00 98.50 251 GLN A O 1
ATOM 1860 N N . GLN A 1 252 ? 3.852 -12.321 0.563 1.00 98.75 252 GLN A N 1
ATOM 1861 C CA . GLN A 1 252 ? 3.007 -12.267 -0.621 1.00 98.75 252 GLN A CA 1
ATOM 1862 C C . GLN A 1 252 ? 2.352 -10.894 -0.704 1.00 98.75 252 GLN A C 1
ATOM 1864 O O . GLN A 1 252 ? 1.589 -10.524 0.187 1.00 98.75 252 GLN A O 1
ATOM 1869 N N . THR A 1 253 ? 2.550 -10.192 -1.813 1.00 98.88 253 THR A N 1
ATOM 1870 C CA . THR A 1 253 ? 1.844 -8.937 -2.092 1.00 98.88 253 THR A CA 1
ATOM 1871 C C . THR A 1 253 ? 0.855 -9.163 -3.227 1.00 98.88 253 THR A C 1
ATOM 1873 O O . THR A 1 253 ? 1.240 -9.552 -4.330 1.00 98.88 253 THR A O 1
ATOM 1876 N N . LYS A 1 254 ? -0.435 -8.967 -2.945 1.00 98.88 254 LYS A N 1
ATOM 1877 C CA . LYS A 1 254 ? -1.535 -9.079 -3.909 1.00 98.88 254 LYS A CA 1
ATOM 1878 C C . LYS A 1 254 ? -2.231 -7.738 -4.037 1.00 98.88 254 LYS A C 1
ATOM 1880 O O . LYS A 1 254 ? -2.646 -7.161 -3.035 1.00 98.88 254 LYS A O 1
ATOM 1885 N N . ILE A 1 255 ? -2.360 -7.252 -5.263 1.00 98.94 255 ILE A N 1
ATOM 1886 C CA . ILE A 1 255 ? -3.008 -5.975 -5.553 1.00 98.94 255 ILE A CA 1
ATOM 1887 C C . ILE A 1 255 ? -4.040 -6.181 -6.654 1.00 98.94 255 ILE A C 1
ATOM 1889 O O . ILE A 1 255 ? -3.729 -6.723 -7.713 1.00 98.94 255 ILE A O 1
ATOM 1893 N N . GLN A 1 256 ? -5.257 -5.709 -6.408 1.00 98.75 256 GLN A N 1
ATOM 1894 C CA . GLN A 1 256 ? -6.329 -5.594 -7.387 1.00 98.75 256 GLN A CA 1
ATOM 1895 C C . GLN A 1 256 ? -6.785 -4.135 -7.425 1.00 98.75 256 GLN A C 1
ATOM 1897 O O . GLN A 1 256 ? -7.206 -3.600 -6.403 1.00 98.75 256 GLN A O 1
ATOM 1902 N N . ALA A 1 257 ? -6.681 -3.482 -8.579 1.00 98.38 257 ALA A N 1
ATOM 1903 C CA . ALA A 1 257 ? -7.059 -2.078 -8.746 1.00 98.38 257 ALA A CA 1
ATOM 1904 C C . ALA A 1 257 ? -7.604 -1.824 -10.157 1.00 98.38 257 ALA A C 1
ATOM 1906 O O . ALA A 1 257 ? -7.288 -2.560 -11.083 1.00 98.38 257 ALA A O 1
ATOM 1907 N N . GLY A 1 258 ? -8.372 -0.757 -10.369 1.00 96.50 258 GLY A N 1
ATOM 1908 C CA . GLY A 1 258 ? -8.671 -0.285 -11.725 1.00 96.50 258 GLY A CA 1
ATOM 1909 C C . GLY A 1 258 ? -7.419 0.315 -12.371 1.00 96.50 258 GLY A C 1
ATOM 1910 O O . GLY A 1 258 ? -6.869 -0.231 -13.331 1.00 96.50 258 GLY A O 1
ATOM 1911 N N . GLN A 1 259 ? -6.927 1.418 -11.805 1.00 98.38 259 GLN A N 1
ATOM 1912 C CA . GLN A 1 259 ? -5.626 1.995 -12.152 1.00 98.38 259 GLN A CA 1
ATOM 1913 C C . GLN A 1 259 ? -4.663 1.893 -10.976 1.00 98.38 259 GLN A C 1
ATOM 1915 O O . GLN A 1 259 ? -5.008 2.194 -9.834 1.00 98.38 259 GLN A O 1
ATOM 1920 N N . MET A 1 260 ? -3.433 1.505 -11.272 1.00 98.50 260 MET A N 1
ATOM 1921 C CA . MET A 1 260 ? -2.361 1.422 -10.302 1.00 98.50 260 MET A CA 1
ATOM 1922 C C . MET A 1 260 ? -1.208 2.325 -10.729 1.00 98.50 260 MET A C 1
ATOM 1924 O O . MET A 1 260 ? -0.622 2.128 -11.789 1.00 98.50 260 MET A O 1
ATOM 1928 N N . ASN A 1 261 ? -0.847 3.257 -9.854 1.00 98.81 261 ASN A N 1
ATOM 1929 C CA . ASN A 1 261 ? 0.260 4.178 -10.033 1.00 98.81 261 ASN A CA 1
ATOM 1930 C C . ASN A 1 261 ? 1.314 3.922 -8.952 1.00 98.81 261 ASN A C 1
ATOM 1932 O O . ASN A 1 261 ? 1.065 4.158 -7.771 1.00 98.81 261 ASN A O 1
ATOM 1936 N N . ASN A 1 262 ? 2.498 3.470 -9.345 1.00 98.81 262 ASN A N 1
ATOM 1937 C CA . ASN A 1 262 ? 3.681 3.425 -8.494 1.00 98.81 262 ASN A CA 1
ATOM 1938 C C . ASN A 1 262 ? 4.626 4.535 -8.965 1.00 98.81 262 ASN A C 1
ATOM 1940 O O . ASN A 1 262 ? 5.133 4.487 -10.086 1.00 98.81 262 ASN A O 1
ATOM 1944 N N . ILE A 1 263 ? 4.779 5.576 -8.149 1.00 98.38 263 ILE A N 1
ATOM 1945 C CA . ILE A 1 263 ? 5.350 6.858 -8.578 1.00 98.38 263 ILE A CA 1
ATOM 1946 C C . ILE A 1 263 ? 6.519 7.238 -7.670 1.00 98.38 263 ILE A C 1
ATOM 1948 O O . ILE A 1 263 ? 6.411 7.138 -6.446 1.00 98.38 263 ILE A O 1
ATOM 1952 N N . GLY A 1 264 ? 7.612 7.734 -8.252 1.00 98.12 264 GLY A N 1
ATOM 1953 C CA . GLY A 1 264 ? 8.681 8.375 -7.491 1.00 98.12 264 GLY A CA 1
ATOM 1954 C C . GLY A 1 264 ? 9.365 7.430 -6.512 1.00 98.12 264 GLY A C 1
ATOM 1955 O O . GLY A 1 264 ? 9.984 6.445 -6.893 1.00 98.12 264 GLY A O 1
ATOM 1956 N N . THR A 1 265 ? 9.215 7.716 -5.219 1.00 98.12 265 THR A N 1
ATOM 1957 C CA . THR A 1 265 ? 9.726 6.891 -4.113 1.00 98.12 265 THR A CA 1
ATOM 1958 C C . THR A 1 265 ? 8.933 5.602 -3.872 1.00 98.12 265 THR A C 1
ATOM 1960 O O . THR A 1 265 ? 9.279 4.842 -2.966 1.00 98.12 265 THR A O 1
ATOM 1963 N N . GLY A 1 266 ? 7.879 5.356 -4.655 1.00 98.75 266 GLY A N 1
ATOM 1964 C CA . GLY A 1 266 ? 7.011 4.192 -4.546 1.00 98.75 266 GLY A CA 1
ATOM 1965 C C . GLY A 1 266 ? 7.773 2.873 -4.659 1.00 98.75 266 GLY A C 1
ATOM 1966 O O . GLY A 1 266 ? 8.469 2.606 -5.642 1.00 98.75 266 GLY A O 1
ATOM 1967 N N . ARG A 1 267 ? 7.618 2.030 -3.638 1.00 98.81 267 ARG A N 1
ATOM 1968 C CA . ARG A 1 267 ? 8.182 0.679 -3.566 1.00 98.81 267 ARG A CA 1
ATOM 1969 C C . ARG A 1 267 ? 7.089 -0.337 -3.299 1.00 98.81 267 ARG A C 1
ATOM 1971 O O . ARG A 1 267 ? 6.307 -0.169 -2.363 1.00 98.81 267 ARG A O 1
ATOM 1978 N N . ILE A 1 268 ? 7.074 -1.395 -4.099 1.00 98.94 268 ILE A N 1
ATOM 1979 C CA . ILE A 1 268 ? 6.177 -2.536 -3.927 1.00 98.94 268 ILE A CA 1
ATOM 1980 C C . ILE A 1 268 ? 7.017 -3.795 -3.943 1.00 98.94 268 ILE A C 1
ATOM 1982 O O . ILE A 1 268 ? 7.609 -4.139 -4.969 1.00 98.94 268 ILE A O 1
ATOM 1986 N N . TYR A 1 269 ? 7.071 -4.455 -2.796 1.00 98.94 269 TYR A N 1
ATOM 1987 C CA . TYR A 1 269 ? 7.928 -5.600 -2.550 1.00 98.94 269 TYR A CA 1
ATOM 1988 C C . TYR A 1 269 ? 7.126 -6.827 -2.141 1.00 98.94 269 TYR A C 1
ATOM 1990 O O . TYR A 1 269 ? 5.993 -6.740 -1.666 1.00 98.94 269 TYR A O 1
ATOM 1998 N N . GLY A 1 270 ? 7.737 -7.981 -2.367 1.00 98.75 270 GLY A N 1
ATOM 1999 C CA . GLY A 1 270 ? 7.347 -9.231 -1.749 1.00 98.75 270 GLY A CA 1
ATOM 2000 C C . GLY A 1 270 ? 8.203 -10.388 -2.224 1.00 98.75 270 GLY A C 1
ATOM 2001 O O . GLY A 1 270 ? 9.007 -10.220 -3.137 1.00 98.75 270 GLY A O 1
ATOM 2002 N N . ASP A 1 271 ? 8.066 -11.560 -1.615 1.00 98.56 271 ASP A N 1
ATOM 2003 C CA . ASP A 1 271 ? 8.680 -12.772 -2.166 1.00 98.56 271 ASP A CA 1
ATOM 2004 C C . ASP A 1 271 ? 7.964 -13.100 -3.467 1.00 98.56 271 ASP A C 1
ATOM 2006 O O . ASP A 1 271 ? 8.578 -13.191 -4.524 1.00 98.56 271 ASP A O 1
ATOM 2010 N N . ASN A 1 272 ? 6.638 -13.100 -3.417 1.00 98.81 272 ASN A N 1
ATOM 2011 C CA . ASN A 1 272 ? 5.792 -13.252 -4.582 1.00 98.81 272 ASN A CA 1
ATOM 2012 C C . ASN A 1 272 ? 4.868 -12.037 -4.711 1.00 98.81 272 ASN A C 1
ATOM 2014 O O . ASN A 1 272 ? 4.195 -11.634 -3.758 1.00 98.81 272 ASN A O 1
ATOM 2018 N N . ILE A 1 273 ? 4.836 -11.443 -5.903 1.00 98.94 273 ILE A N 1
ATOM 2019 C CA . ILE A 1 273 ? 3.983 -10.294 -6.214 1.00 98.94 273 ILE A CA 1
ATOM 2020 C C . ILE A 1 273 ? 2.984 -10.694 -7.296 1.00 98.94 273 ILE A C 1
ATOM 2022 O O . ILE A 1 273 ? 3.359 -11.218 -8.345 1.00 98.94 273 ILE A O 1
ATOM 2026 N N . ALA A 1 274 ? 1.714 -10.396 -7.045 1.00 98.94 274 ALA A N 1
ATOM 2027 C CA . ALA A 1 274 ? 0.617 -10.572 -7.980 1.00 98.94 274 ALA A CA 1
ATOM 2028 C C . ALA A 1 274 ? -0.173 -9.266 -8.107 1.00 98.94 274 ALA A C 1
ATOM 2030 O O . ALA A 1 274 ? -0.728 -8.775 -7.125 1.00 98.94 274 ALA A O 1
ATOM 2031 N N . ILE A 1 275 ? -0.223 -8.693 -9.308 1.00 98.94 275 ILE A N 1
ATOM 2032 C CA . ILE A 1 275 ? -0.944 -7.440 -9.567 1.00 98.94 275 ILE A CA 1
ATOM 2033 C C . ILE A 1 275 ? -1.947 -7.666 -10.691 1.00 98.94 275 ILE A C 1
ATOM 2035 O O . ILE A 1 275 ? -1.559 -8.013 -11.807 1.00 98.94 275 ILE A O 1
ATOM 2039 N N . ALA A 1 276 ? -3.224 -7.426 -10.404 1.00 98.88 276 ALA A N 1
ATOM 2040 C CA . ALA A 1 276 ? -4.285 -7.332 -11.393 1.00 98.88 276 ALA A CA 1
ATOM 2041 C C . ALA A 1 276 ? -4.763 -5.881 -11.507 1.00 98.88 276 ALA A C 1
ATOM 2043 O O . ALA A 1 276 ? -5.211 -5.295 -10.519 1.00 98.88 276 ALA A O 1
ATOM 2044 N N . ALA A 1 277 ? -4.671 -5.297 -12.702 1.00 98.69 277 ALA A N 1
ATOM 2045 C CA . ALA A 1 277 ? -5.181 -3.950 -12.944 1.00 98.69 277 ALA A CA 1
ATOM 2046 C C . ALA A 1 277 ? -5.520 -3.685 -14.408 1.00 98.69 277 ALA A C 1
ATOM 2048 O O . ALA A 1 277 ? -4.905 -4.245 -15.307 1.00 98.69 277 ALA A O 1
ATOM 2049 N N . THR A 1 278 ? -6.438 -2.763 -14.690 1.00 98.44 278 THR A N 1
ATOM 2050 C CA . THR A 1 278 ? -6.645 -2.311 -16.075 1.00 98.44 278 THR A CA 1
ATOM 2051 C C . THR A 1 278 ? -5.387 -1.603 -16.585 1.00 98.44 278 THR A C 1
ATOM 2053 O O . THR A 1 278 ? -4.909 -1.867 -17.689 1.00 98.44 278 THR A O 1
ATOM 2056 N N . ARG A 1 279 ? -4.790 -0.735 -15.763 1.00 98.62 279 ARG A N 1
ATOM 2057 C CA . ARG A 1 279 ? -3.565 -0.004 -16.104 1.00 98.62 279 ARG A CA 1
ATOM 2058 C C . ARG A 1 279 ? -2.590 0.024 -14.936 1.00 98.62 279 ARG A C 1
ATOM 2060 O O . ARG A 1 279 ? -2.982 0.359 -13.824 1.00 98.62 279 ARG A O 1
ATOM 2067 N N . LEU A 1 280 ? -1.329 -0.276 -15.227 1.00 98.88 280 LEU A N 1
ATOM 2068 C CA . LEU A 1 280 ? -0.199 -0.167 -14.315 1.00 98.88 280 LEU A CA 1
ATOM 2069 C C . LEU A 1 280 ? 0.802 0.858 -14.853 1.00 98.88 280 LEU A C 1
ATOM 2071 O O . LEU A 1 280 ? 1.420 0.628 -15.894 1.00 98.88 280 LEU A O 1
ATOM 2075 N N . ASP A 1 281 ? 0.972 1.956 -14.124 1.00 98.81 281 ASP A N 1
ATOM 2076 C CA . ASP A 1 281 ? 1.981 2.981 -14.371 1.00 98.81 281 ASP A CA 1
ATOM 2077 C C . ASP A 1 281 ? 3.059 2.908 -13.287 1.00 98.81 281 ASP A C 1
ATOM 2079 O O . ASP A 1 281 ? 2.809 3.195 -12.118 1.00 98.81 281 ASP A O 1
ATOM 2083 N N . ASN A 1 282 ? 4.265 2.506 -13.682 1.00 98.75 282 ASN A N 1
ATOM 2084 C CA . ASN A 1 282 ? 5.466 2.541 -12.856 1.00 98.75 282 ASN A CA 1
ATOM 2085 C C . ASN A 1 282 ? 6.393 3.613 -13.433 1.00 98.75 282 ASN A C 1
ATOM 2087 O O . ASN A 1 282 ? 6.969 3.429 -14.508 1.00 98.75 282 ASN A O 1
ATOM 2091 N N . GLN A 1 283 ? 6.470 4.760 -12.767 1.00 96.56 283 GLN A N 1
ATOM 2092 C CA . GLN A 1 283 ? 7.121 5.946 -13.320 1.00 96.56 283 GLN A CA 1
ATOM 2093 C C . GLN A 1 283 ? 7.913 6.705 -12.266 1.00 96.56 283 GLN A C 1
ATOM 2095 O O . GLN A 1 283 ? 7.659 6.607 -11.063 1.00 96.56 283 GLN A O 1
ATOM 2100 N N . ASP A 1 284 ? 8.873 7.487 -12.731 1.00 94.88 284 ASP A N 1
ATOM 2101 C CA . ASP A 1 284 ? 9.640 8.368 -11.882 1.00 94.88 284 ASP A CA 1
ATOM 2102 C C . ASP A 1 284 ? 8.836 9.604 -11.445 1.00 94.88 284 ASP A C 1
ATOM 2104 O O . ASP A 1 284 ? 7.800 9.970 -12.005 1.00 94.88 284 ASP A O 1
ATOM 2108 N N . GLU A 1 285 ? 9.329 10.250 -10.396 1.00 96.75 285 GLU A N 1
ATOM 2109 C CA . GLU A 1 285 ? 8.905 11.578 -9.963 1.00 96.75 285 GLU A CA 1
ATOM 2110 C C . GLU A 1 285 ? 10.151 12.311 -9.483 1.00 96.75 285 GLU A C 1
ATOM 2112 O O . GLU A 1 285 ? 10.915 11.789 -8.666 1.00 96.75 285 GLU A O 1
ATOM 2117 N N . ASN A 1 286 ? 10.392 13.507 -10.023 1.00 92.81 286 ASN A N 1
ATOM 2118 C CA . ASN A 1 286 ? 11.575 14.311 -9.706 1.00 92.81 286 ASN A CA 1
ATOM 2119 C C . ASN A 1 286 ? 12.898 13.531 -9.880 1.00 92.81 286 ASN A C 1
ATOM 2121 O O . ASN A 1 286 ? 13.807 13.635 -9.057 1.00 92.81 286 ASN A O 1
ATOM 2125 N N . GLY A 1 287 ? 12.989 12.704 -10.929 1.00 90.69 287 GLY A N 1
ATOM 2126 C CA . GLY A 1 287 ? 14.170 11.898 -11.257 1.00 90.69 287 GLY A CA 1
ATOM 2127 C C . GLY A 1 287 ? 14.357 10.628 -10.417 1.00 90.69 287 GLY A C 1
ATOM 2128 O O . GLY A 1 287 ? 15.244 9.832 -10.727 1.00 90.69 287 GLY A O 1
ATOM 2129 N N . THR A 1 288 ? 13.527 10.394 -9.395 1.00 95.25 288 THR A N 1
ATOM 2130 C CA . THR A 1 288 ? 13.546 9.151 -8.606 1.00 95.25 288 THR A CA 1
ATOM 2131 C C . THR A 1 288 ? 12.618 8.127 -9.242 1.00 95.25 288 THR A C 1
ATOM 2133 O O . THR A 1 288 ? 11.425 8.383 -9.349 1.00 95.25 288 THR A O 1
ATOM 2136 N N . GLY A 1 289 ? 13.155 6.982 -9.665 1.00 94.19 289 GLY A N 1
ATOM 2137 C CA . GLY A 1 289 ? 12.379 5.900 -10.271 1.00 94.19 289 GLY A CA 1
ATOM 2138 C C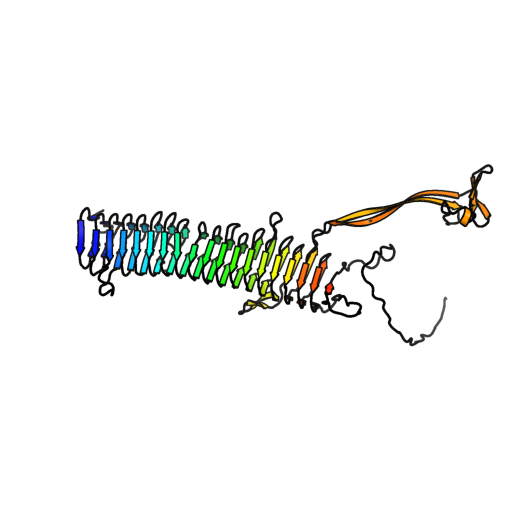 . GLY A 1 289 ? 11.680 5.012 -9.244 1.00 94.19 289 GLY A C 1
ATOM 2139 O O . GLY A 1 289 ? 12.296 4.582 -8.268 1.00 94.19 289 GLY A O 1
ATOM 2140 N N . ALA A 1 290 ? 10.415 4.692 -9.507 1.00 98.31 290 ALA A N 1
ATOM 2141 C CA . ALA A 1 290 ? 9.638 3.775 -8.682 1.00 98.31 290 ALA A CA 1
ATOM 2142 C C . ALA A 1 290 ? 10.018 2.304 -8.934 1.00 98.31 290 ALA A C 1
ATOM 2144 O O . ALA A 1 290 ? 10.394 1.923 -10.050 1.00 98.31 290 ALA A O 1
ATOM 2145 N N . ALA A 1 291 ? 9.901 1.466 -7.901 1.00 98.75 291 ALA A N 1
ATOM 2146 C CA . ALA A 1 291 ? 10.310 0.065 -7.940 1.00 98.75 291 ALA A CA 1
ATOM 2147 C C . ALA A 1 291 ? 9.160 -0.896 -7.608 1.00 98.75 291 ALA A C 1
ATOM 2149 O O . ALA A 1 291 ? 8.505 -0.774 -6.571 1.00 98.75 291 ALA A O 1
ATOM 2150 N N . ILE A 1 292 ? 8.973 -1.900 -8.463 1.00 98.94 292 ILE A N 1
ATOM 2151 C CA . ILE A 1 292 ? 8.172 -3.098 -8.191 1.00 98.94 292 ILE A CA 1
ATOM 2152 C C . ILE A 1 292 ? 9.139 -4.275 -8.248 1.00 98.94 292 ILE A C 1
ATOM 2154 O O . ILE A 1 292 ? 9.694 -4.547 -9.309 1.00 98.94 292 ILE A O 1
ATOM 2158 N N . ALA A 1 293 ? 9.385 -4.949 -7.127 1.00 98.81 293 ALA A N 1
ATOM 2159 C CA . ALA A 1 293 ? 10.429 -5.969 -7.053 1.00 98.81 293 ALA A CA 1
ATOM 2160 C C . ALA A 1 293 ? 9.997 -7.183 -6.228 1.00 98.81 293 ALA A C 1
ATOM 2162 O O . ALA A 1 293 ? 9.825 -7.089 -5.013 1.00 98.81 293 ALA A O 1
ATOM 2163 N N . ALA A 1 294 ? 9.865 -8.329 -6.896 1.00 98.88 294 ALA A N 1
ATOM 2164 C CA . ALA A 1 294 ? 9.643 -9.618 -6.251 1.00 98.88 294 ALA A CA 1
ATOM 2165 C C . ALA A 1 294 ? 10.982 -10.318 -5.968 1.00 98.88 294 ALA A C 1
ATOM 2167 O O . ALA A 1 294 ? 11.856 -10.336 -6.838 1.00 98.88 294 ALA A O 1
ATOM 2168 N N . ARG A 1 295 ? 11.152 -10.920 -4.784 1.00 98.69 295 ARG A N 1
ATOM 2169 C CA . ARG A 1 295 ? 12.349 -11.720 -4.438 1.00 98.69 295 ARG A CA 1
ATOM 2170 C C . ARG A 1 295 ? 12.328 -13.087 -5.128 1.00 98.69 295 ARG A C 1
ATOM 2172 O O . ARG A 1 295 ? 13.377 -13.600 -5.494 1.00 98.69 295 ARG A O 1
ATOM 2179 N N . GLU A 1 296 ? 11.138 -13.622 -5.368 1.00 98.69 296 GLU A N 1
ATOM 2180 C CA . GLU A 1 296 ? 10.860 -14.815 -6.162 1.00 98.69 296 GLU A CA 1
ATOM 2181 C C . GLU A 1 296 ? 10.063 -14.405 -7.412 1.00 98.69 296 GLU A C 1
ATOM 2183 O O . GLU A 1 296 ? 10.633 -13.807 -8.326 1.00 98.69 296 GLU A O 1
ATOM 2188 N N . ASN A 1 297 ? 8.759 -14.691 -7.485 1.00 98.75 297 ASN A N 1
ATOM 2189 C CA . ASN A 1 297 ? 7.996 -14.605 -8.730 1.00 98.75 297 ASN A CA 1
ATOM 2190 C C . ASN A 1 297 ? 7.166 -13.320 -8.840 1.00 98.75 297 ASN A C 1
ATOM 2192 O O . ASN A 1 297 ? 6.559 -12.858 -7.870 1.00 98.75 297 ASN A O 1
ATOM 2196 N N . LEU A 1 298 ? 7.084 -12.776 -10.057 1.00 98.94 298 LEU A N 1
ATOM 2197 C CA . LEU A 1 298 ? 6.232 -11.631 -10.382 1.00 98.94 298 LEU A CA 1
ATOM 2198 C C . LEU A 1 298 ? 5.186 -12.007 -11.435 1.00 98.94 298 LEU A C 1
ATOM 2200 O O . LEU A 1 298 ? 5.525 -12.301 -12.582 1.00 98.94 298 LEU A O 1
ATOM 2204 N N . ASN A 1 299 ? 3.909 -11.916 -11.070 1.00 98.94 299 ASN A N 1
ATOM 2205 C CA . ASN A 1 299 ? 2.779 -12.111 -11.972 1.00 98.94 299 ASN A CA 1
ATOM 2206 C C . ASN A 1 299 ? 1.996 -10.805 -12.156 1.00 98.94 299 ASN A C 1
ATOM 2208 O O . ASN A 1 299 ? 1.475 -10.231 -11.200 1.00 98.94 299 ASN A O 1
ATOM 2212 N N . LEU A 1 300 ? 1.880 -10.348 -13.403 1.00 98.94 300 LEU A N 1
ATOM 2213 C CA . LEU A 1 300 ? 1.107 -9.164 -13.778 1.00 98.94 300 LEU A CA 1
ATOM 2214 C C . LEU A 1 300 ? -0.045 -9.567 -14.705 1.00 98.94 300 LEU A C 1
ATOM 2216 O O . LEU A 1 300 ? 0.179 -9.999 -15.836 1.00 98.94 300 LEU A O 1
ATOM 2220 N N . GLY A 1 301 ? -1.277 -9.404 -14.236 1.00 98.81 301 GLY A N 1
ATOM 2221 C CA . GLY A 1 301 ? -2.499 -9.529 -15.024 1.00 98.81 301 GLY A CA 1
ATOM 2222 C C . GLY A 1 301 ? -3.048 -8.149 -15.355 1.00 98.81 301 GLY A C 1
ATOM 2223 O O . GLY A 1 301 ? -3.888 -7.637 -14.621 1.00 98.81 301 GLY A O 1
ATOM 2224 N N . ILE A 1 302 ? -2.540 -7.528 -16.419 1.00 98.62 302 ILE A N 1
ATOM 2225 C CA . ILE A 1 302 ? -2.831 -6.131 -16.748 1.00 98.62 302 ILE A CA 1
ATOM 2226 C C . ILE A 1 302 ? -3.247 -5.925 -18.205 1.00 98.62 302 ILE A C 1
ATOM 2228 O O . ILE A 1 302 ? -2.802 -6.646 -19.094 1.00 98.62 302 ILE A O 1
ATOM 2232 N N . GLU A 1 303 ? -4.064 -4.912 -18.502 1.00 98.62 303 GLU A N 1
ATOM 2233 C CA . GLU A 1 303 ? -4.320 -4.556 -19.907 1.00 98.62 303 GLU A CA 1
ATOM 2234 C C . GLU A 1 303 ? -3.210 -3.661 -20.460 1.00 98.62 303 GLU A C 1
ATOM 2236 O O . GLU A 1 303 ? -2.709 -3.887 -21.565 1.00 98.62 303 GLU A O 1
ATOM 2241 N N . GLN A 1 304 ? -2.798 -2.650 -19.695 1.00 98.81 304 GLN A N 1
ATOM 22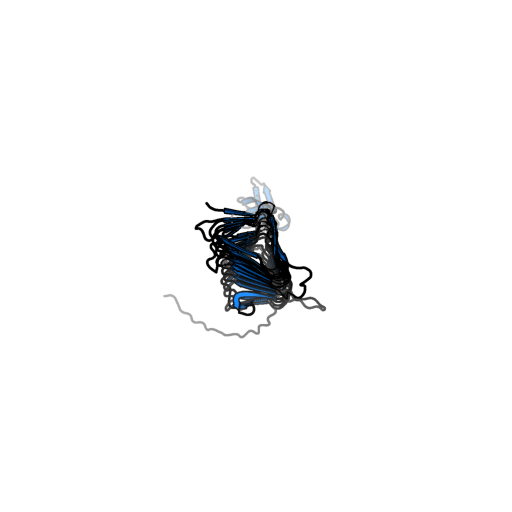42 C CA . GLN A 1 304 ? -1.740 -1.723 -20.084 1.00 98.81 304 GLN A CA 1
ATOM 2243 C C . GLN A 1 304 ? -0.673 -1.616 -19.003 1.00 98.81 304 GLN A C 1
ATOM 2245 O O . GLN A 1 304 ? -0.980 -1.320 -17.853 1.00 98.81 304 GLN A O 1
ATOM 2250 N N . LEU A 1 305 ? 0.584 -1.786 -19.401 1.00 98.88 305 LEU A N 1
ATOM 2251 C CA . LEU A 1 305 ? 1.749 -1.540 -18.561 1.00 98.88 305 LEU A CA 1
ATOM 2252 C C . LEU A 1 305 ? 2.585 -0.418 -19.169 1.00 98.88 305 LEU A C 1
ATOM 2254 O O . LEU A 1 305 ? 3.024 -0.537 -20.316 1.00 98.88 305 LEU A O 1
ATOM 2258 N N . ASN A 1 306 ? 2.835 0.633 -18.393 1.00 98.75 306 ASN A N 1
ATOM 2259 C CA . ASN A 1 306 ? 3.840 1.643 -18.699 1.00 98.75 306 ASN A CA 1
ATOM 2260 C C . ASN A 1 306 ? 4.906 1.621 -17.610 1.00 98.75 306 ASN A C 1
ATOM 2262 O O . ASN A 1 306 ? 4.616 1.840 -16.439 1.00 98.75 306 ASN A O 1
ATOM 2266 N N . ASN A 1 307 ? 6.139 1.359 -18.018 1.00 98.62 307 ASN A N 1
ATOM 2267 C CA . ASN A 1 307 ? 7.320 1.459 -17.179 1.00 98.62 307 ASN A CA 1
ATOM 2268 C C . ASN A 1 307 ? 8.209 2.541 -17.793 1.00 98.62 307 ASN A C 1
ATOM 2270 O O . ASN A 1 307 ? 8.626 2.395 -18.947 1.00 98.62 307 ASN A O 1
ATOM 2274 N N . ARG A 1 308 ? 8.418 3.652 -17.085 1.00 96.12 308 ARG A N 1
ATOM 2275 C CA . ARG A 1 308 ? 9.050 4.850 -17.655 1.00 96.12 308 ARG A CA 1
ATOM 2276 C C . ARG A 1 308 ? 10.266 5.309 -16.861 1.00 96.12 308 ARG A C 1
ATOM 2278 O O . ARG A 1 308 ? 10.291 5.226 -15.640 1.00 96.12 308 ARG A O 1
ATOM 2285 N N . GLU A 1 309 ? 11.247 5.825 -17.586 1.00 91.19 309 GLU A N 1
ATOM 2286 C CA . GLU A 1 309 ? 12.444 6.476 -17.067 1.00 91.19 309 GLU A CA 1
ATOM 2287 C C . GLU A 1 309 ? 13.258 5.592 -16.117 1.00 91.19 309 GLU A C 1
ATOM 2289 O O . GLU A 1 309 ? 13.572 4.454 -16.442 1.00 91.19 309 GLU A O 1
ATOM 2294 N N . ASN A 1 310 ? 13.625 6.091 -14.939 1.00 89.25 310 ASN A N 1
ATOM 2295 C CA . ASN A 1 310 ? 14.480 5.387 -13.983 1.00 89.25 310 ASN A CA 1
ATOM 2296 C C . ASN A 1 310 ? 13.764 4.248 -13.229 1.00 89.25 310 ASN A C 1
ATOM 2298 O O . ASN A 1 310 ? 14.317 3.704 -12.272 1.00 89.25 310 ASN A O 1
ATOM 2302 N N . SER A 1 311 ? 12.531 3.909 -13.607 1.00 97.94 311 SER A N 1
ATOM 2303 C CA . SER A 1 311 ? 11.725 2.902 -12.925 1.00 97.94 311 SER A CA 1
ATOM 2304 C C . SER A 1 311 ? 12.163 1.460 -13.201 1.00 97.94 311 SER A C 1
ATOM 2306 O O . SER A 1 311 ? 12.667 1.105 -14.273 1.00 97.94 311 SER A O 1
ATOM 2308 N N . LEU A 1 312 ? 11.929 0.603 -12.206 1.00 98.69 312 LEU A N 1
ATOM 2309 C CA . LEU A 1 312 ? 12.303 -0.808 -12.215 1.00 98.69 312 LEU A CA 1
ATOM 2310 C C . LEU A 1 312 ? 11.088 -1.701 -11.969 1.00 98.69 312 LEU A C 1
ATOM 2312 O O . LEU A 1 312 ? 10.357 -1.521 -10.995 1.00 98.69 312 LEU A O 1
ATOM 2316 N N . ILE A 1 313 ? 10.940 -2.718 -12.814 1.00 98.94 313 ILE A N 1
ATOM 2317 C CA . ILE A 1 313 ? 10.104 -3.888 -12.556 1.00 98.94 313 ILE A CA 1
ATOM 2318 C C . ILE A 1 313 ? 11.018 -5.108 -12.537 1.00 98.94 313 ILE A C 1
ATOM 2320 O O . ILE A 1 313 ? 11.657 -5.416 -13.543 1.00 98.94 313 ILE A O 1
ATOM 2324 N N . TYR A 1 314 ? 11.090 -5.789 -11.398 1.00 98.94 314 TYR A N 1
ATOM 2325 C CA . TYR A 1 314 ? 12.062 -6.844 -11.141 1.00 98.94 314 TYR A CA 1
ATOM 2326 C C . TYR A 1 314 ? 11.431 -8.105 -10.546 1.00 98.94 314 TYR A C 1
ATOM 2328 O O . TYR A 1 314 ? 10.509 -8.040 -9.731 1.00 98.94 314 TYR A O 1
ATOM 2336 N N . SER A 1 315 ? 11.980 -9.258 -10.918 1.00 98.88 315 SER A N 1
ATOM 2337 C CA . SER A 1 315 ? 11.717 -10.553 -10.297 1.00 98.88 315 SER A CA 1
ATOM 2338 C C . SER A 1 315 ? 13.027 -11.310 -10.085 1.00 98.88 315 SER A C 1
ATOM 2340 O O . SER A 1 315 ? 13.813 -11.479 -11.020 1.00 98.88 315 SER A O 1
ATOM 2342 N N . GLY A 1 316 ? 13.254 -11.781 -8.857 1.00 98.75 316 GLY A N 1
ATOM 2343 C CA . GLY A 1 316 ? 14.406 -12.613 -8.498 1.00 98.75 316 GLY A CA 1
ATOM 2344 C C . GLY A 1 316 ? 14.315 -14.058 -8.998 1.00 98.75 316 GLY A C 1
ATOM 2345 O O . GLY A 1 316 ? 15.316 -14.769 -8.986 1.00 98.75 316 GLY A O 1
ATOM 2346 N N . ASN A 1 317 ? 13.149 -14.479 -9.494 1.00 98.69 317 ASN A N 1
ATOM 2347 C CA . ASN A 1 317 ? 12.934 -15.740 -10.192 1.00 98.69 317 ASN A CA 1
ATOM 2348 C C . ASN A 1 317 ? 12.151 -15.500 -11.498 1.00 98.69 317 ASN A C 1
ATOM 2350 O O . ASN A 1 317 ? 12.636 -14.777 -12.373 1.00 98.69 317 ASN A O 1
ATOM 2354 N N . ASP A 1 318 ? 10.970 -16.103 -11.662 1.00 98.75 318 ASP A N 1
ATOM 2355 C CA . ASP A 1 318 ? 10.216 -16.051 -12.910 1.00 98.75 318 ASP A CA 1
ATOM 2356 C C . ASP A 1 318 ? 9.243 -14.860 -12.951 1.00 98.75 318 ASP A C 1
ATOM 2358 O O . ASP A 1 318 ? 8.535 -14.557 -11.987 1.00 98.75 318 ASP A O 1
ATOM 2362 N N . MET A 1 319 ? 9.150 -14.226 -14.122 1.00 98.88 319 MET A N 1
ATOM 2363 C CA . MET A 1 319 ? 8.190 -13.157 -14.397 1.00 98.88 319 MET A CA 1
ATOM 2364 C C . MET A 1 319 ? 7.199 -13.565 -15.483 1.00 98.88 319 MET A C 1
ATOM 2366 O O . MET A 1 319 ? 7.585 -14.013 -16.567 1.00 98.88 319 MET A O 1
ATOM 2370 N N . ALA A 1 320 ? 5.915 -13.312 -15.246 1.00 98.88 320 ALA A N 1
ATOM 2371 C CA . ALA A 1 320 ? 4.875 -13.480 -16.247 1.00 98.88 320 ALA A CA 1
ATOM 2372 C C . ALA A 1 320 ? 3.964 -12.251 -16.340 1.00 98.88 320 ALA A C 1
ATOM 2374 O O . ALA A 1 320 ? 3.479 -11.729 -15.340 1.00 98.88 320 ALA A O 1
ATOM 2375 N N . VAL A 1 321 ? 3.693 -11.823 -17.573 1.00 98.81 321 VAL A N 1
ATOM 2376 C CA . VAL A 1 321 ? 2.734 -10.761 -17.895 1.00 98.81 321 VAL A CA 1
ATOM 2377 C C . VAL A 1 321 ? 1.633 -11.326 -18.792 1.00 98.81 321 VAL A C 1
ATOM 2379 O O . VAL A 1 321 ? 1.893 -12.093 -19.729 1.00 98.81 321 VAL A O 1
ATOM 2382 N N . GLY A 1 322 ? 0.392 -10.977 -18.485 1.00 98.62 322 GLY A N 1
ATOM 2383 C CA . GLY A 1 322 ? -0.824 -11.378 -19.184 1.00 98.62 322 GLY A CA 1
ATOM 2384 C C . GLY A 1 322 ? -1.908 -10.312 -19.038 1.00 98.62 322 GLY A C 1
ATOM 2385 O O . GLY A 1 322 ? -1.657 -9.261 -18.463 1.00 98.62 322 GLY A O 1
ATOM 2386 N N . GLY A 1 323 ? -3.096 -10.584 -19.578 1.00 98.25 323 GLY A N 1
ATOM 2387 C CA . GLY A 1 323 ? -4.253 -9.683 -19.523 1.00 98.25 323 GLY A CA 1
ATOM 2388 C C . GLY A 1 323 ? -5.047 -9.765 -18.218 1.00 98.25 323 GLY A C 1
ATOM 2389 O O . GLY A 1 323 ? -5.782 -8.843 -17.892 1.00 98.25 323 GLY A O 1
ATOM 2390 N N . ALA A 1 324 ? -4.907 -10.868 -17.480 1.00 98.44 324 ALA A N 1
ATOM 2391 C CA . ALA A 1 324 ? -5.594 -11.120 -16.217 1.00 98.44 324 ALA A CA 1
ATOM 2392 C C . ALA A 1 324 ? -4.758 -12.053 -15.328 1.00 98.44 324 ALA A C 1
ATOM 2394 O O . ALA A 1 324 ? -3.768 -12.632 -15.786 1.00 98.44 324 ALA A O 1
ATOM 2395 N N . LEU A 1 325 ? -5.169 -12.207 -14.070 1.00 98.62 325 LEU A N 1
ATOM 2396 C CA . LEU A 1 325 ? -4.695 -13.264 -13.177 1.00 98.62 325 LEU A CA 1
ATOM 2397 C C . LEU A 1 325 ? -5.762 -14.362 -13.066 1.00 98.62 325 LEU A C 1
ATOM 2399 O O . LEU A 1 325 ? -6.955 -14.064 -13.115 1.00 98.62 325 LEU A O 1
ATOM 2403 N N . ASP A 1 326 ? -5.345 -15.619 -12.932 1.00 98.00 326 ASP A N 1
ATOM 2404 C CA . ASP A 1 326 ? -6.247 -16.711 -12.553 1.00 98.00 326 ASP A CA 1
ATOM 2405 C C . ASP A 1 326 ? -6.444 -16.797 -11.025 1.00 98.00 326 ASP A C 1
ATOM 2407 O O . ASP A 1 326 ? -5.963 -15.961 -10.260 1.00 98.00 326 ASP A O 1
ATOM 2411 N N . THR A 1 327 ? -7.160 -17.822 -10.558 1.00 97.00 327 THR A N 1
ATOM 2412 C CA . THR A 1 327 ? -7.425 -18.040 -9.125 1.00 97.00 327 THR A CA 1
ATOM 2413 C C . THR A 1 327 ? -6.181 -18.390 -8.303 1.00 97.00 327 THR A C 1
ATOM 2415 O O . THR A 1 327 ? -6.247 -18.354 -7.077 1.00 97.00 327 THR A O 1
ATOM 2418 N N . ASN A 1 328 ? -5.069 -18.740 -8.955 1.00 97.50 328 ASN A N 1
ATOM 2419 C CA .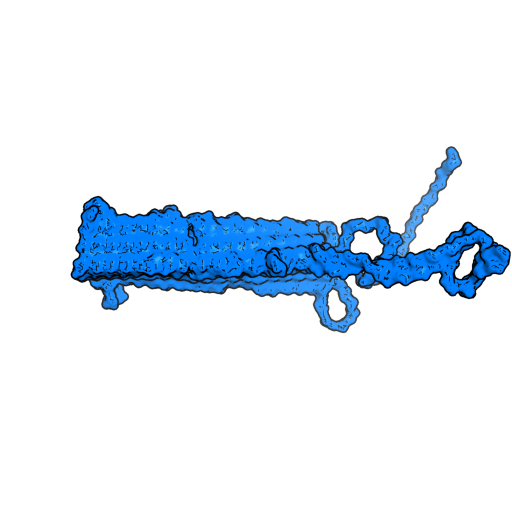 ASN A 1 328 ? -3.774 -19.043 -8.342 1.00 97.50 328 ASN A CA 1
ATOM 2420 C C . ASN A 1 328 ? -2.777 -17.884 -8.519 1.00 97.50 328 ASN A C 1
ATOM 2422 O O . ASN A 1 328 ? -1.563 -18.085 -8.409 1.00 97.50 328 ASN A O 1
ATOM 2426 N N . ASP A 1 329 ? -3.280 -16.687 -8.836 1.00 98.25 329 ASP A N 1
ATOM 2427 C CA . ASP A 1 329 ? -2.500 -15.477 -9.079 1.00 98.25 329 ASP A CA 1
ATOM 2428 C C . ASP A 1 329 ? -1.498 -15.592 -10.242 1.00 98.25 329 ASP A C 1
ATOM 2430 O O . ASP A 1 329 ? -0.515 -14.850 -10.299 1.00 98.25 329 ASP A O 1
ATOM 2434 N N . GLN A 1 330 ? -1.726 -16.508 -11.188 1.00 98.44 330 GLN A N 1
ATOM 2435 C CA . GLN A 1 330 ? -0.869 -16.660 -12.361 1.00 98.44 330 GLN A CA 1
ATOM 2436 C C . GLN A 1 330 ? -1.358 -15.783 -13.504 1.00 98.44 330 GLN A C 1
ATOM 2438 O O . GLN A 1 330 ? -2.552 -15.720 -13.802 1.00 98.44 330 GLN A O 1
ATOM 2443 N N . ALA A 1 331 ? -0.426 -15.129 -14.196 1.00 98.69 331 ALA A N 1
ATOM 2444 C CA . ALA A 1 331 ? -0.772 -14.317 -15.352 1.00 98.69 331 ALA A CA 1
ATOM 2445 C C . ALA A 1 331 ? -1.316 -15.187 -16.501 1.00 98.69 331 ALA A C 1
ATOM 2447 O O . ALA A 1 331 ? -0.663 -16.135 -16.948 1.00 98.69 331 ALA A O 1
ATOM 2448 N N . THR A 1 332 ? -2.471 -14.812 -17.047 1.00 98.25 332 THR A N 1
ATOM 2449 C CA . THR A 1 332 ? -3.150 -15.491 -18.161 1.00 98.25 332 THR A CA 1
ATOM 2450 C C . THR A 1 332 ? -3.532 -14.509 -19.271 1.00 98.25 332 THR A C 1
ATOM 2452 O O . THR A 1 332 ? -3.510 -13.291 -19.095 1.00 98.25 332 THR A O 1
ATOM 2455 N N . GLY A 1 333 ? -3.849 -15.025 -20.461 1.00 97.25 333 GLY A N 1
ATOM 2456 C CA . GLY A 1 333 ? -4.221 -14.193 -21.608 1.00 97.25 333 GLY A CA 1
ATOM 2457 C C . GLY A 1 333 ? -3.092 -13.274 -22.091 1.00 97.25 333 GLY A C 1
ATOM 2458 O O . GLY A 1 333 ? -1.906 -13.577 -21.934 1.00 97.25 333 GLY A O 1
ATOM 2459 N N . LYS A 1 334 ? -3.466 -12.149 -22.710 1.00 97.94 334 LYS A N 1
ATOM 2460 C CA . LYS A 1 334 ? -2.527 -11.150 -23.234 1.00 97.94 334 LYS A CA 1
ATOM 2461 C C . LYS A 1 334 ? -2.899 -9.756 -22.754 1.00 97.94 334 LYS A C 1
ATOM 2463 O O . LYS A 1 334 ? -4.050 -9.355 -22.896 1.00 97.94 334 LYS A O 1
ATOM 2468 N N . ALA A 1 335 ? -1.908 -9.017 -22.272 1.00 98.56 335 ALA A N 1
ATOM 2469 C CA . ALA A 1 335 ? -2.016 -7.578 -22.108 1.00 98.56 335 ALA A CA 1
ATOM 2470 C C . ALA A 1 335 ? -2.261 -6.920 -23.472 1.00 98.56 335 ALA A C 1
ATOM 2472 O O . ALA A 1 335 ? -1.796 -7.415 -24.497 1.00 98.56 335 ALA A O 1
ATOM 2473 N N . GLN A 1 336 ? -2.935 -5.781 -23.522 1.00 98.50 336 GLN A N 1
ATOM 2474 C CA . GLN A 1 336 ? -3.080 -5.014 -24.761 1.00 98.50 336 GLN A CA 1
ATOM 2475 C C . GLN A 1 336 ? -1.749 -4.361 -25.148 1.00 98.50 336 GLN A C 1
ATOM 2477 O O . GLN A 1 336 ? -1.334 -4.406 -26.311 1.00 98.50 336 GLN A O 1
ATOM 2482 N N . ARG A 1 337 ? -1.048 -3.766 -24.177 1.00 98.44 337 ARG A N 1
ATOM 2483 C CA . ARG A 1 337 ? 0.200 -3.045 -24.437 1.00 98.44 337 ARG A CA 1
ATOM 2484 C C . ARG A 1 337 ? 1.162 -3.108 -23.260 1.00 98.44 337 ARG A C 1
ATOM 2486 O O . ARG A 1 337 ? 0.777 -2.848 -22.127 1.00 98.44 337 ARG A O 1
ATOM 2493 N N . ILE A 1 338 ? 2.430 -3.354 -23.570 1.00 98.75 338 ILE A N 1
ATOM 2494 C CA . ILE A 1 338 ? 3.561 -3.098 -22.675 1.00 98.75 338 ILE A CA 1
ATOM 2495 C C . ILE A 1 338 ? 4.397 -2.005 -23.326 1.00 98.75 338 ILE A C 1
ATOM 2497 O O . ILE A 1 338 ? 4.806 -2.151 -24.479 1.00 98.75 338 ILE A O 1
ATOM 2501 N N . HIS A 1 339 ? 4.650 -0.923 -22.601 1.00 98.62 339 HIS A N 1
ATOM 2502 C CA . HIS A 1 339 ? 5.559 0.137 -23.012 1.00 98.62 339 HIS A CA 1
ATOM 2503 C C . HIS A 1 339 ? 6.614 0.348 -21.941 1.00 98.62 339 HIS A C 1
ATOM 2505 O O . HIS A 1 339 ? 6.315 0.744 -20.820 1.00 98.62 339 HIS A O 1
ATOM 2511 N N . ASN A 1 340 ? 7.846 0.040 -22.315 1.00 98.31 340 ASN A N 1
ATOM 2512 C CA . ASN A 1 340 ? 9.033 0.244 -21.515 1.00 98.31 340 ASN A CA 1
ATOM 2513 C C . ASN A 1 340 ? 9.843 1.370 -22.168 1.00 98.31 340 ASN A C 1
ATOM 2515 O O . ASN A 1 340 ? 10.355 1.196 -23.276 1.00 98.31 340 ASN A O 1
ATOM 2519 N N . ALA A 1 341 ? 9.903 2.530 -21.523 1.00 96.25 341 ALA A N 1
ATOM 2520 C CA . ALA A 1 341 ? 10.498 3.753 -22.056 1.00 96.25 341 ALA A CA 1
ATOM 2521 C C . ALA A 1 341 ? 11.638 4.212 -21.155 1.00 96.25 341 ALA A C 1
ATOM 2523 O O . ALA A 1 341 ? 11.379 4.635 -20.041 1.00 96.25 341 ALA A O 1
ATOM 2524 N N . GLY A 1 342 ? 12.891 4.078 -21.584 1.00 93.38 342 GLY A N 1
ATOM 2525 C CA . GLY A 1 342 ? 14.068 4.369 -20.748 1.00 93.38 342 GLY A CA 1
ATOM 2526 C C . GLY A 1 342 ? 14.265 3.481 -19.508 1.00 93.38 342 GLY A C 1
ATOM 2527 O O . GLY A 1 342 ? 15.322 3.546 -18.889 1.00 93.38 342 GLY A O 1
ATOM 2528 N N . ALA A 1 343 ? 13.304 2.605 -19.206 1.00 97.62 343 ALA A N 1
ATOM 2529 C CA . ALA A 1 343 ? 13.205 1.861 -17.957 1.00 97.62 343 ALA A CA 1
ATOM 2530 C C . ALA A 1 343 ? 13.622 0.389 -18.059 1.00 97.62 343 ALA A C 1
ATOM 2532 O O . ALA A 1 343 ? 13.955 -0.123 -19.137 1.00 97.62 343 ALA A O 1
ATOM 2533 N N . ILE A 1 344 ? 13.628 -0.300 -16.913 1.00 98.56 344 ILE A N 1
ATOM 2534 C CA . ILE A 1 344 ? 14.078 -1.693 -16.798 1.00 98.56 344 ILE A CA 1
ATOM 2535 C C . ILE A 1 344 ? 12.916 -2.609 -16.407 1.00 98.56 344 ILE A C 1
ATOM 2537 O O . ILE A 1 344 ? 12.255 -2.391 -15.392 1.00 98.56 344 ILE A O 1
ATOM 2541 N N . ILE A 1 345 ? 12.720 -3.666 -17.197 1.00 98.88 345 ILE A N 1
ATOM 2542 C CA . ILE A 1 345 ? 11.921 -4.843 -16.845 1.00 98.88 345 ILE A CA 1
ATOM 2543 C C . ILE A 1 345 ? 12.864 -6.047 -16.836 1.00 98.88 345 ILE A C 1
ATOM 2545 O O . ILE A 1 345 ? 13.446 -6.385 -17.868 1.00 98.88 345 ILE A O 1
ATOM 2549 N N . GLU A 1 346 ? 13.028 -6.700 -15.691 1.00 98.75 346 GLU A N 1
ATOM 2550 C CA . GLU A 1 346 ? 14.029 -7.753 -15.520 1.00 98.75 346 GLU A CA 1
ATOM 2551 C C . GLU A 1 346 ? 13.522 -8.936 -14.693 1.00 98.75 346 GLU A C 1
ATOM 2553 O O . GLU A 1 346 ? 12.944 -8.768 -13.624 1.00 98.75 346 GLU A O 1
ATOM 2558 N N . ALA A 1 347 ? 13.782 -10.146 -15.182 1.00 98.81 347 ALA A N 1
ATOM 2559 C CA . ALA A 1 347 ? 13.608 -11.388 -14.443 1.00 98.81 347 ALA A CA 1
ATOM 2560 C C . ALA A 1 347 ? 14.951 -12.115 -14.387 1.00 98.81 347 ALA A C 1
ATOM 2562 O O . ALA A 1 347 ? 15.563 -12.345 -15.433 1.00 98.81 347 ALA A O 1
ATOM 2563 N N . ALA A 1 348 ? 15.404 -12.508 -13.199 1.00 98.31 348 ALA A N 1
ATOM 2564 C CA . ALA A 1 348 ? 16.608 -13.327 -13.067 1.00 98.31 348 ALA A CA 1
ATOM 2565 C C . ALA A 1 348 ? 16.392 -14.756 -13.606 1.00 98.31 348 ALA A C 1
ATOM 2567 O O . ALA A 1 348 ? 17.328 -15.384 -14.104 1.00 98.31 348 ALA A O 1
ATOM 2568 N N . GLY A 1 349 ? 15.154 -15.252 -13.553 1.00 97.75 349 GLY A N 1
ATOM 2569 C CA . GLY A 1 349 ? 14.718 -16.516 -14.134 1.00 97.75 349 GLY A CA 1
ATOM 2570 C C . GLY A 1 349 ? 14.161 -16.359 -15.550 1.00 97.75 349 GLY A C 1
ATOM 2571 O O . GLY A 1 349 ? 14.712 -15.658 -16.408 1.00 97.75 349 GLY A O 1
ATOM 2572 N N . LYS A 1 350 ? 13.076 -17.081 -15.825 1.00 98.25 350 LYS A N 1
ATOM 2573 C CA . LYS A 1 350 ? 12.354 -17.037 -17.098 1.00 98.25 350 LYS A CA 1
ATOM 2574 C C . LYS A 1 350 ? 11.433 -15.828 -17.142 1.00 98.25 350 LYS A C 1
ATOM 2576 O O . LYS A 1 350 ? 10.873 -15.404 -16.136 1.00 98.25 350 LYS A O 1
ATOM 2581 N N . MET A 1 351 ? 11.206 -15.318 -18.346 1.00 98.62 351 MET A N 1
ATOM 2582 C CA . MET A 1 351 ? 10.249 -14.244 -18.576 1.00 98.62 351 MET A CA 1
ATOM 2583 C C . MET A 1 351 ? 9.247 -14.640 -19.656 1.00 98.62 351 MET A C 1
ATOM 2585 O O . MET A 1 351 ? 9.624 -14.980 -20.779 1.00 98.62 351 MET A O 1
ATOM 2589 N N . ARG A 1 352 ? 7.953 -14.547 -19.342 1.00 98.25 352 ARG A N 1
ATOM 2590 C CA . ARG A 1 352 ? 6.859 -14.719 -20.304 1.00 98.25 352 ARG A CA 1
ATOM 2591 C C . ARG A 1 352 ? 6.068 -13.423 -20.449 1.00 98.25 352 ARG A C 1
ATOM 2593 O O . ARG A 1 352 ? 5.346 -13.025 -19.544 1.00 98.25 352 ARG A O 1
ATOM 2600 N N . LEU A 1 353 ? 6.114 -12.812 -21.627 1.00 98.38 353 LEU A N 1
ATOM 2601 C CA . LEU A 1 353 ? 5.348 -11.615 -21.971 1.00 98.38 353 LEU A CA 1
ATOM 2602 C C . LEU A 1 353 ? 4.201 -11.985 -22.919 1.00 98.38 353 LEU A C 1
ATOM 2604 O O . LEU A 1 353 ? 4.392 -12.099 -24.130 1.00 98.38 353 LEU A O 1
ATOM 2608 N N . GLY A 1 354 ? 3.005 -12.199 -22.369 1.00 97.94 354 GLY A N 1
ATOM 2609 C CA . GLY A 1 354 ? 1.769 -12.307 -23.146 1.00 97.94 354 GLY A CA 1
ATOM 2610 C C . GLY A 1 354 ? 1.193 -10.916 -23.380 1.00 97.94 354 GLY A C 1
ATOM 2611 O O . GLY A 1 354 ? 0.625 -10.329 -22.465 1.00 97.94 354 GLY A O 1
ATOM 2612 N N . VAL A 1 355 ? 1.352 -10.369 -24.585 1.00 97.75 355 VAL A N 1
ATOM 2613 C CA . VAL A 1 355 ? 1.006 -8.968 -24.880 1.00 97.75 355 VAL A CA 1
ATOM 2614 C C . VAL A 1 355 ? 0.648 -8.786 -26.348 1.00 97.75 355 VAL A C 1
ATOM 2616 O O . VAL A 1 355 ? 1.289 -9.379 -27.195 1.00 97.75 355 VAL A O 1
ATOM 2619 N N . GLU A 1 356 ? -0.317 -7.950 -26.721 1.00 96.00 356 GLU A N 1
ATOM 2620 C CA . GLU A 1 356 ? -0.585 -7.685 -28.135 1.00 96.00 356 GLU A CA 1
ATOM 2621 C C . GLU A 1 356 ? 0.510 -6.826 -28.777 1.00 96.00 356 GLU A C 1
ATOM 2623 O O . GLU A 1 356 ? 1.052 -7.210 -29.817 1.00 96.00 356 GLU A O 1
ATOM 2628 N N . LYS A 1 357 ? 0.853 -5.690 -28.158 1.00 95.00 357 LYS A N 1
ATOM 2629 C CA . LYS A 1 357 ? 1.897 -4.766 -28.626 1.00 95.00 357 LYS A CA 1
ATOM 2630 C C . LYS A 1 357 ? 2.945 -4.515 -27.544 1.00 95.00 357 LYS A C 1
ATOM 2632 O O . LYS A 1 357 ? 2.629 -3.969 -26.490 1.00 95.00 357 LYS A O 1
ATOM 2637 N N . LEU A 1 358 ? 4.198 -4.861 -27.827 1.00 96.81 358 LEU A N 1
ATOM 2638 C CA . LEU A 1 358 ? 5.340 -4.540 -26.970 1.00 96.81 358 LEU A CA 1
ATOM 2639 C C . LEU A 1 358 ? 6.141 -3.391 -27.579 1.00 96.81 358 LEU A C 1
ATOM 2641 O O . LEU A 1 358 ? 6.580 -3.497 -28.721 1.00 96.81 358 LEU A O 1
ATOM 2645 N N . HIS A 1 359 ? 6.327 -2.310 -26.829 1.00 95.62 359 HIS A N 1
ATOM 2646 C CA . HIS A 1 359 ? 7.159 -1.165 -27.188 1.00 95.62 359 HIS A CA 1
ATOM 2647 C C . HIS A 1 359 ? 8.295 -1.049 -26.168 1.00 95.62 359 HIS A C 1
ATOM 2649 O O . HIS A 1 359 ? 8.043 -0.868 -24.982 1.00 95.62 359 HIS A O 1
ATOM 2655 N N . ASN A 1 360 ? 9.534 -1.144 -26.631 1.00 95.19 360 ASN A N 1
ATOM 2656 C CA . ASN A 1 360 ? 10.742 -0.923 -25.847 1.00 95.19 360 ASN A CA 1
ATOM 2657 C C . ASN A 1 360 ? 11.520 0.220 -26.509 1.00 95.19 360 ASN A C 1
ATOM 2659 O O . ASN A 1 360 ? 12.036 0.043 -27.614 1.00 95.19 360 ASN A O 1
ATOM 2663 N N . THR A 1 361 ? 11.519 1.405 -25.900 1.00 92.19 361 THR A N 1
ATOM 2664 C CA . THR A 1 361 ? 11.916 2.656 -26.565 1.00 92.19 361 THR A CA 1
ATOM 2665 C C . THR A 1 361 ? 12.909 3.472 -25.751 1.00 92.19 361 THR A C 1
ATOM 2667 O O . THR A 1 361 ? 12.793 3.599 -24.535 1.00 92.19 361 THR A O 1
ATOM 2670 N N . ASN A 1 362 ? 13.861 4.088 -26.444 1.00 91.12 362 ASN A N 1
ATOM 2671 C CA . ASN A 1 362 ? 14.789 5.053 -25.871 1.00 91.12 362 ASN A CA 1
ATOM 2672 C C . ASN A 1 362 ? 14.245 6.462 -26.124 1.00 91.12 362 ASN A C 1
ATOM 2674 O O . ASN A 1 362 ? 14.419 7.003 -27.213 1.00 91.12 362 ASN A O 1
ATOM 2678 N N . GLU A 1 363 ? 13.549 7.037 -25.141 1.00 88.50 363 GLU A N 1
ATOM 2679 C CA . GLU A 1 363 ? 12.945 8.377 -25.269 1.00 88.50 363 GLU A CA 1
ATOM 2680 C C . GLU A 1 363 ? 13.990 9.510 -25.170 1.00 88.50 363 GLU A C 1
ATOM 2682 O O . GLU A 1 363 ? 13.674 10.664 -25.447 1.00 88.50 363 GLU A O 1
ATOM 2687 N N . HIS A 1 364 ? 15.254 9.180 -24.862 1.00 89.12 364 HIS A N 1
ATOM 2688 C CA . HIS A 1 364 ? 16.337 10.142 -24.613 1.00 89.12 364 HIS A CA 1
ATOM 2689 C C . HIS A 1 364 ? 17.492 10.067 -25.612 1.00 89.12 364 HIS A C 1
ATOM 2691 O O . HIS A 1 364 ? 18.578 10.580 -25.330 1.00 89.12 364 HIS A O 1
ATOM 2697 N N . LEU A 1 365 ? 17.294 9.439 -26.775 1.00 89.38 365 LEU A N 1
ATOM 2698 C CA . LEU A 1 365 ? 18.311 9.427 -27.824 1.00 89.38 365 LEU A CA 1
ATOM 2699 C C . LEU A 1 365 ? 18.465 10.831 -28.425 1.00 89.38 365 LEU A C 1
ATOM 2701 O O . LEU A 1 365 ? 17.559 11.354 -29.070 1.00 89.38 365 LEU A O 1
ATOM 2705 N N . LYS A 1 366 ? 19.644 11.423 -28.243 1.00 87.38 366 LYS A N 1
ATOM 2706 C CA . LYS A 1 366 ? 20.038 12.698 -28.849 1.00 87.38 366 LYS A CA 1
ATOM 2707 C C . LYS A 1 366 ? 21.271 12.484 -29.711 1.00 87.38 366 LYS A C 1
ATOM 2709 O O . LYS A 1 366 ? 22.217 11.817 -29.291 1.00 87.38 366 LYS A O 1
ATOM 2714 N N . THR A 1 367 ? 21.259 13.059 -30.908 1.00 90.81 367 THR A N 1
ATOM 2715 C CA . THR A 1 367 ? 22.364 12.976 -31.865 1.00 90.81 367 THR A CA 1
ATOM 2716 C C . THR A 1 367 ? 22.754 14.355 -32.368 1.00 90.81 367 THR A C 1
ATOM 2718 O O . THR A 1 367 ? 21.902 15.231 -32.502 1.00 90.81 367 THR A O 1
ATOM 2721 N N . GLN A 1 368 ? 24.024 14.527 -32.707 1.00 88.69 368 GLN A N 1
ATOM 2722 C CA . GLN A 1 368 ? 24.552 15.737 -33.320 1.00 88.69 368 GLN A CA 1
ATOM 2723 C C . GLN A 1 368 ? 25.436 15.368 -34.508 1.00 88.69 368 GLN A C 1
ATOM 2725 O O . GLN A 1 368 ? 26.164 14.379 -34.462 1.00 88.69 368 GLN A O 1
ATOM 2730 N N . LEU A 1 369 ? 25.370 16.165 -35.571 1.00 91.44 369 LEU A N 1
ATOM 2731 C CA . LEU A 1 369 ? 26.297 16.066 -36.689 1.00 91.44 369 LEU A CA 1
ATOM 2732 C C . LEU A 1 369 ? 27.595 16.782 -36.304 1.00 91.44 369 LEU A C 1
ATOM 2734 O O . LEU A 1 369 ? 27.578 17.974 -35.995 1.00 91.44 369 LEU A O 1
ATOM 2738 N N . VAL A 1 370 ? 28.697 16.044 -36.269 1.00 91.81 370 VAL A N 1
ATOM 2739 C CA . VAL A 1 370 ? 30.011 16.533 -35.849 1.00 91.81 370 VAL A CA 1
ATOM 2740 C C . VAL A 1 370 ? 30.947 16.472 -37.043 1.00 91.81 370 VAL A C 1
ATOM 2742 O O . VAL A 1 370 ? 31.042 15.443 -37.705 1.00 91.81 370 VAL A O 1
ATOM 2745 N N . GLU A 1 371 ? 31.629 17.576 -37.334 1.00 92.50 371 GLU A N 1
ATOM 2746 C CA . GLU A 1 371 ? 32.694 17.602 -38.335 1.00 92.50 371 GLU A CA 1
ATOM 2747 C C . GLU A 1 371 ? 33.853 16.713 -37.880 1.00 92.50 371 GLU A C 1
ATOM 2749 O O . GLU A 1 371 ? 34.422 16.913 -36.809 1.00 92.50 371 GLU A O 1
ATOM 2754 N N . THR A 1 372 ? 34.178 15.710 -38.689 1.00 91.06 372 THR A N 1
ATOM 2755 C CA . THR A 1 372 ? 35.255 14.748 -38.423 1.00 91.06 372 THR A CA 1
ATOM 2756 C C . THR A 1 372 ? 36.457 14.946 -39.334 1.00 91.06 372 THR A C 1
ATOM 2758 O O . THR A 1 372 ? 37.517 14.380 -39.078 1.00 91.06 372 THR A O 1
ATOM 2761 N N . GLY A 1 373 ? 36.325 15.770 -40.373 1.00 92.25 373 GLY A N 1
ATOM 2762 C CA . GLY A 1 373 ? 37.438 16.143 -41.230 1.00 92.25 373 GLY A CA 1
ATOM 2763 C C . GLY A 1 373 ? 37.135 17.376 -42.066 1.00 92.25 373 GLY A C 1
ATOM 2764 O O . GLY A 1 373 ? 36.011 17.565 -42.528 1.00 92.25 373 GLY A O 1
ATOM 2765 N N . ARG A 1 374 ? 38.169 18.179 -42.298 1.00 93.94 374 ARG A N 1
ATOM 2766 C CA . ARG A 1 374 ? 38.165 19.295 -43.238 1.00 93.94 374 ARG A CA 1
ATOM 2767 C C . ARG A 1 374 ? 39.433 19.234 -44.059 1.00 93.94 374 ARG A C 1
ATOM 2769 O O . ARG A 1 374 ? 40.527 19.178 -43.506 1.00 93.94 374 ARG A O 1
ATOM 2776 N N . GLU A 1 375 ? 39.270 19.238 -45.368 1.00 93.69 375 GLU A N 1
ATOM 2777 C CA . GLU A 1 375 ? 40.374 19.231 -46.316 1.00 93.69 375 GLU A CA 1
ATOM 2778 C C . GLU A 1 375 ? 40.163 20.369 -47.311 1.00 93.69 375 GLU A C 1
ATOM 2780 O O . GLU A 1 375 ? 39.095 20.465 -47.917 1.00 93.69 375 GLU A O 1
ATOM 2785 N N . ARG A 1 376 ? 41.168 21.231 -47.486 1.00 94.00 376 ARG A N 1
ATOM 2786 C CA . ARG A 1 376 ? 41.184 22.170 -48.609 1.00 94.00 376 ARG A CA 1
ATOM 2787 C C . ARG A 1 376 ? 41.629 21.419 -49.852 1.00 94.00 376 ARG A C 1
ATOM 2789 O O . ARG A 1 376 ? 42.672 20.772 -49.853 1.00 94.00 376 ARG A O 1
ATOM 2796 N N . ILE A 1 377 ? 40.833 21.531 -50.898 1.00 93.88 377 ILE A N 1
ATOM 2797 C CA . ILE A 1 377 ? 41.030 20.864 -52.166 1.00 93.88 377 ILE A CA 1
ATOM 2798 C C . ILE A 1 377 ? 41.190 21.922 -53.240 1.00 93.88 377 ILE A C 1
ATOM 2800 O O . ILE A 1 377 ? 40.351 22.809 -53.380 1.00 93.88 377 ILE A O 1
ATOM 2804 N N . VAL A 1 378 ? 42.253 21.773 -54.021 1.00 95.81 378 VAL A N 1
ATOM 2805 C CA . VAL A 1 378 ? 42.460 22.562 -55.223 1.00 95.81 378 VAL A CA 1
ATOM 2806 C C . VAL A 1 378 ? 42.500 21.612 -56.414 1.00 95.81 378 VAL A C 1
ATOM 2808 O O . VAL A 1 378 ? 43.362 20.739 -56.473 1.00 95.81 378 VAL A O 1
ATOM 2811 N N . ASP A 1 379 ? 41.559 21.762 -57.339 1.00 95.19 379 ASP A N 1
ATOM 2812 C CA . ASP A 1 379 ? 41.453 20.962 -58.561 1.00 95.19 379 ASP A CA 1
ATOM 2813 C C . ASP A 1 379 ? 41.508 21.870 -59.799 1.00 95.19 379 ASP A C 1
ATOM 2815 O O . ASP A 1 379 ? 41.039 23.009 -59.775 1.00 95.19 379 ASP A O 1
ATOM 2819 N N . TYR A 1 380 ? 42.065 21.357 -60.892 1.00 94.75 380 TYR A N 1
ATOM 2820 C CA . TYR A 1 380 ? 42.185 22.051 -62.173 1.00 94.75 380 TYR A CA 1
ATOM 2821 C C . TYR A 1 380 ? 41.441 21.266 -63.257 1.00 94.75 380 TYR A C 1
ATOM 2823 O O . TYR A 1 380 ? 41.597 20.052 -63.347 1.00 94.75 380 TYR A O 1
ATOM 2831 N N . GLU A 1 381 ? 40.662 21.939 -64.100 1.00 94.81 381 GLU A N 1
ATOM 2832 C CA . GLU A 1 381 ? 39.941 21.313 -65.216 1.00 94.81 381 GLU A CA 1
ATOM 2833 C C . GLU A 1 381 ? 40.184 22.081 -66.515 1.00 94.81 381 GLU A C 1
ATOM 2835 O O . GLU A 1 381 ? 39.888 23.272 -66.607 1.00 94.81 381 GLU A O 1
ATOM 2840 N N . ALA A 1 382 ? 40.674 21.398 -67.550 1.00 92.12 382 ALA A N 1
ATOM 2841 C CA . ALA A 1 382 ? 40.705 21.956 -68.899 1.00 92.12 382 ALA A CA 1
ATOM 2842 C C . ALA A 1 382 ? 39.301 21.938 -69.524 1.00 92.12 382 ALA A C 1
ATOM 2844 O O . ALA A 1 382 ? 38.600 20.923 -69.462 1.00 92.12 382 ALA A O 1
ATOM 2845 N N . PHE A 1 383 ? 38.904 23.039 -70.170 1.00 89.06 383 PHE A N 1
ATOM 2846 C CA . PHE A 1 383 ? 37.551 23.200 -70.701 1.00 89.06 383 PHE A CA 1
ATOM 2847 C C . PHE A 1 383 ? 37.156 22.046 -71.641 1.00 89.06 383 PHE A C 1
ATOM 2849 O O . PHE A 1 383 ? 37.831 21.771 -72.634 1.00 89.06 383 PHE A O 1
ATOM 2856 N N . GLY A 1 384 ? 36.047 21.369 -71.322 1.00 82.94 384 GLY A N 1
ATOM 2857 C CA . GLY A 1 384 ? 35.485 20.267 -72.112 1.00 82.94 384 GLY A CA 1
ATOM 2858 C C . GLY A 1 384 ? 36.008 18.865 -71.770 1.00 82.94 384 GLY A C 1
ATOM 2859 O O . GLY A 1 384 ? 35.452 17.892 -72.282 1.00 82.94 384 GLY A O 1
ATOM 2860 N N . ARG A 1 385 ? 37.017 18.725 -70.893 1.00 85.38 385 ARG A N 1
ATOM 2861 C CA . ARG A 1 385 ? 37.577 17.411 -70.517 1.00 85.38 385 ARG A CA 1
ATOM 2862 C C . ARG A 1 385 ? 36.868 16.721 -69.351 1.00 85.38 385 ARG A C 1
ATOM 2864 O O . ARG A 1 385 ? 36.924 15.497 -69.301 1.00 85.38 385 ARG A O 1
ATOM 2871 N N . HIS A 1 386 ? 36.182 17.451 -68.463 1.00 84.44 386 HIS A N 1
ATOM 2872 C CA . HIS A 1 386 ? 35.484 16.888 -67.290 1.00 84.44 386 HIS A CA 1
ATOM 2873 C C . HIS A 1 386 ? 36.388 16.039 -66.375 1.00 84.44 386 HIS A C 1
ATOM 2875 O O . HIS A 1 386 ? 35.922 15.139 -65.673 1.00 84.44 386 HIS A O 1
ATOM 2881 N N . GLU A 1 387 ? 37.692 16.315 -66.397 1.00 89.81 387 GLU A N 1
ATOM 2882 C CA . GLU A 1 387 ? 38.715 15.648 -65.599 1.00 89.81 387 GLU A CA 1
ATOM 2883 C C . GLU A 1 387 ? 39.289 16.654 -64.602 1.00 89.81 387 GLU A C 1
ATOM 2885 O O . GLU A 1 387 ? 39.809 17.697 -64.998 1.00 89.81 387 GLU A O 1
ATOM 2890 N N . LEU A 1 388 ? 39.188 16.332 -63.311 1.00 92.75 388 LEU A N 1
ATOM 2891 C CA . LEU A 1 388 ? 39.731 17.150 -62.230 1.00 92.75 388 LEU A CA 1
ATOM 2892 C C . LEU A 1 388 ? 41.155 16.696 -61.903 1.00 92.75 388 LEU A C 1
ATOM 2894 O O . LEU A 1 388 ? 41.372 15.599 -61.385 1.00 92.75 388 LEU A O 1
ATOM 2898 N N . LEU A 1 389 ? 42.121 17.564 -62.184 1.00 93.69 389 LEU A N 1
ATOM 2899 C CA . LEU A 1 389 ? 43.532 17.381 -61.870 1.00 93.69 389 LEU A CA 1
ATOM 2900 C C . LEU A 1 389 ? 43.825 17.969 -60.486 1.00 93.69 389 LEU A C 1
ATOM 2902 O O . LEU A 1 389 ? 43.829 19.186 -60.297 1.00 93.69 389 LEU A O 1
ATOM 2906 N N . ARG A 1 390 ? 44.060 17.092 -59.507 1.00 94.31 390 ARG A N 1
ATOM 2907 C CA . ARG A 1 390 ? 44.264 17.463 -58.100 1.00 94.31 390 ARG A CA 1
ATOM 2908 C C . ARG A 1 390 ? 45.619 18.122 -57.874 1.00 94.31 390 ARG A C 1
ATOM 2910 O O . ARG A 1 390 ? 46.648 17.504 -58.146 1.00 94.31 390 ARG A O 1
ATOM 2917 N N . GLU A 1 391 ? 45.647 19.322 -57.303 1.00 93.75 391 GLU A N 1
ATOM 2918 C CA . GLU A 1 391 ? 46.884 19.990 -56.880 1.00 93.75 391 GLU A CA 1
ATOM 2919 C C . GLU A 1 391 ? 47.715 19.075 -55.963 1.00 93.75 391 GLU A C 1
ATOM 2921 O O . GLU A 1 391 ? 47.193 18.467 -55.031 1.00 93.75 391 GLU A O 1
ATOM 2926 N N . GLY A 1 392 ? 49.008 18.938 -56.260 1.00 91.25 392 GLY A N 1
ATOM 2927 C CA . GLY A 1 392 ? 49.922 17.962 -55.659 1.00 91.25 392 GLY A CA 1
ATOM 2928 C C . GLY A 1 392 ? 50.229 16.764 -56.566 1.00 91.25 392 GLY A C 1
ATOM 2929 O O . GLY A 1 392 ? 51.265 16.126 -56.391 1.00 91.25 392 GLY A O 1
ATOM 2930 N N . THR A 1 393 ? 49.391 16.481 -57.571 1.00 94.94 393 THR A N 1
ATOM 2931 C CA . THR A 1 393 ? 49.589 15.361 -58.517 1.00 94.94 393 THR A CA 1
ATOM 2932 C C . THR A 1 393 ? 50.351 15.748 -59.790 1.00 94.94 393 THR A C 1
ATOM 2934 O O . THR A 1 393 ? 50.538 14.903 -60.663 1.00 94.94 393 THR A O 1
ATOM 2937 N N . GLN A 1 394 ? 50.823 16.999 -59.909 1.00 94.88 394 GLN A N 1
ATOM 2938 C CA . GLN A 1 394 ? 51.474 17.538 -61.116 1.00 94.88 394 GLN A CA 1
ATOM 2939 C C . GLN A 1 394 ? 52.601 16.640 -61.638 1.00 94.88 394 GLN A C 1
ATOM 2941 O O . GLN A 1 394 ? 52.652 16.320 -62.821 1.00 94.88 394 GLN A O 1
ATOM 2946 N N . HIS A 1 395 ? 53.503 16.211 -60.752 1.00 90.69 395 HIS A N 1
ATOM 2947 C CA . HIS A 1 395 ? 54.650 15.383 -61.128 1.00 90.69 395 HIS A CA 1
ATOM 2948 C C . HIS A 1 395 ? 54.268 13.937 -61.456 1.00 90.69 395 HIS A C 1
ATOM 2950 O O . HIS A 1 395 ? 54.863 13.343 -62.348 1.00 90.69 395 HIS A O 1
ATOM 2956 N N . GLU A 1 396 ? 53.296 13.377 -60.734 1.00 93.06 396 GLU A N 1
ATOM 2957 C CA . GLU A 1 396 ? 52.854 11.989 -60.907 1.00 93.06 396 GLU A CA 1
ATOM 2958 C C . GLU A 1 396 ? 52.075 11.811 -62.211 1.00 93.06 396 GLU A C 1
ATOM 2960 O O . GLU A 1 396 ? 52.306 10.863 -62.957 1.00 93.06 396 GLU A O 1
ATOM 2965 N N . LEU A 1 397 ? 51.171 12.749 -62.490 1.00 91.94 397 LEU A N 1
ATOM 2966 C CA . LEU A 1 397 ? 50.290 12.717 -63.650 1.00 91.94 397 LEU A CA 1
ATOM 2967 C C . LEU A 1 397 ? 50.837 13.533 -64.833 1.00 91.94 397 LEU A C 1
ATOM 2969 O O . LEU A 1 397 ? 50.264 13.487 -65.913 1.00 91.94 397 LEU A O 1
ATOM 2973 N N . GLY A 1 398 ? 51.940 14.267 -64.667 1.00 92.31 398 GLY A N 1
ATOM 2974 C CA . GLY A 1 398 ? 52.618 14.979 -65.756 1.00 92.31 398 GLY A CA 1
ATOM 2975 C C . GLY A 1 398 ? 51.897 16.231 -66.268 1.00 92.31 398 GLY A C 1
ATOM 2976 O O . GLY A 1 398 ? 52.026 16.567 -67.443 1.00 92.31 398 GLY A O 1
ATOM 2977 N N . TRP A 1 399 ? 51.149 16.930 -65.413 1.00 94.38 399 TRP A N 1
ATOM 2978 C CA . TRP A 1 399 ? 50.435 18.167 -65.758 1.00 94.38 399 TRP A CA 1
ATOM 2979 C C . TRP A 1 399 ? 51.011 19.372 -65.006 1.00 94.38 399 TRP A C 1
ATOM 2981 O O . TRP A 1 399 ? 51.567 19.227 -63.920 1.00 94.38 399 TRP A O 1
ATOM 2991 N N . PHE A 1 400 ? 50.893 20.577 -65.567 1.00 94.19 400 PHE A N 1
ATOM 2992 C CA . PHE A 1 400 ? 51.348 21.810 -64.914 1.00 94.19 400 PHE A CA 1
ATOM 2993 C C . PHE A 1 400 ? 50.685 23.054 -65.510 1.00 94.19 400 PHE A C 1
ATOM 2995 O O . PHE A 1 400 ? 50.232 23.042 -66.654 1.00 94.19 400 PHE A O 1
ATOM 3002 N N . VAL A 1 401 ? 50.662 24.141 -64.739 1.00 93.62 401 VAL A N 1
ATOM 3003 C CA . VAL A 1 401 ? 50.274 25.472 -65.224 1.00 93.62 401 VAL A CA 1
ATOM 3004 C C . VAL A 1 401 ? 51.540 26.265 -65.516 1.00 93.62 401 VAL A C 1
ATOM 3006 O O . VAL A 1 401 ? 52.461 26.280 -64.698 1.00 93.62 401 VAL A O 1
ATOM 3009 N N . TYR A 1 402 ? 51.605 26.906 -66.676 1.00 92.75 402 TYR A N 1
ATOM 3010 C CA . TYR A 1 402 ? 52.716 27.779 -67.044 1.00 92.75 402 TYR A CA 1
ATOM 3011 C C . TYR A 1 402 ? 52.200 29.059 -67.693 1.00 92.75 402 TYR A C 1
ATOM 3013 O O . TYR A 1 402 ? 51.134 29.072 -68.305 1.00 92.75 402 TYR A O 1
ATOM 3021 N N . ASN A 1 403 ? 52.976 30.131 -67.563 1.00 91.75 403 ASN A N 1
ATOM 3022 C CA . ASN A 1 403 ? 52.662 31.411 -68.174 1.00 91.75 403 ASN A CA 1
ATOM 3023 C C . ASN A 1 403 ? 53.464 31.580 -69.468 1.00 91.75 403 ASN A C 1
ATOM 3025 O O . ASN A 1 403 ? 54.687 31.432 -69.469 1.00 91.75 403 ASN A O 1
ATOM 3029 N N . ASN A 1 404 ? 52.769 31.880 -70.560 1.00 82.94 404 ASN A N 1
ATOM 3030 C CA . ASN A 1 404 ? 53.365 32.310 -71.818 1.00 82.94 404 ASN A CA 1
ATOM 3031 C C . ASN A 1 404 ? 52.371 33.239 -72.518 1.00 82.94 404 ASN A C 1
ATOM 3033 O O . ASN A 1 404 ? 51.464 32.758 -73.187 1.00 82.94 404 ASN A O 1
ATOM 3037 N N . GLU A 1 405 ? 52.491 34.549 -72.281 1.00 85.25 405 GLU A N 1
ATOM 3038 C CA . GLU A 1 405 ? 51.525 35.606 -72.660 1.00 85.25 405 GLU A CA 1
ATOM 3039 C C . GLU A 1 405 ? 50.172 35.520 -71.917 1.00 85.25 405 GLU A C 1
ATOM 3041 O O . GLU A 1 405 ? 49.610 36.548 -71.541 1.00 85.25 405 GLU A O 1
ATOM 3046 N N . SER A 1 406 ? 49.697 34.309 -71.608 1.00 87.00 406 SER A N 1
ATOM 3047 C CA . SER A 1 406 ? 48.589 33.991 -70.698 1.00 87.00 406 SER A CA 1
ATOM 3048 C C . SER A 1 406 ? 48.865 32.687 -69.924 1.00 87.00 406 SER A C 1
ATOM 3050 O O . SER A 1 406 ? 49.844 31.984 -70.201 1.00 87.00 406 SER A O 1
ATOM 3052 N N . ASP A 1 407 ? 48.036 32.356 -68.928 1.00 90.69 407 ASP A N 1
ATOM 3053 C CA . ASP A 1 407 ? 48.185 31.116 -68.157 1.00 90.69 407 ASP A CA 1
ATOM 3054 C C . ASP A 1 407 ? 47.582 29.920 -68.903 1.00 90.69 407 ASP A C 1
ATOM 3056 O O . ASP A 1 407 ? 46.383 29.870 -69.177 1.00 90.69 407 ASP A O 1
ATOM 3060 N N . HIS A 1 408 ? 48.413 28.916 -69.166 1.00 91.00 408 HIS A N 1
ATOM 3061 C CA . HIS A 1 408 ? 48.034 27.693 -69.862 1.00 91.00 408 HIS A CA 1
ATOM 3062 C C . HIS A 1 408 ? 48.065 26.508 -68.900 1.00 91.00 408 HIS A C 1
ATOM 3064 O O . HIS A 1 408 ? 49.057 26.293 -68.199 1.00 91.00 408 HIS A O 1
ATOM 3070 N N . LEU A 1 409 ? 47.015 25.686 -68.917 1.00 93.38 409 LEU A N 1
ATOM 3071 C CA . LEU A 1 409 ? 47.005 24.390 -68.243 1.00 93.38 409 LEU A CA 1
ATOM 3072 C C . LEU A 1 409 ? 47.471 23.310 -69.224 1.00 93.38 409 LEU A C 1
ATOM 3074 O O . LEU A 1 409 ? 46.763 22.986 -70.180 1.00 93.38 409 LEU A O 1
ATOM 3078 N N . ARG A 1 410 ? 48.652 22.729 -68.992 1.00 93.12 410 ARG A N 1
ATOM 3079 C CA . ARG A 1 410 ? 49.109 21.538 -69.717 1.00 93.12 410 ARG A CA 1
ATOM 3080 C C . ARG A 1 410 ? 48.620 20.287 -69.013 1.00 93.12 410 ARG A C 1
ATOM 3082 O O . ARG A 1 410 ? 48.931 20.090 -67.845 1.00 93.12 410 ARG A O 1
ATOM 3089 N N . THR A 1 411 ? 47.878 19.457 -69.731 1.00 92.50 411 THR A N 1
ATOM 3090 C CA . THR A 1 411 ? 47.257 18.223 -69.225 1.00 92.50 411 THR A CA 1
ATOM 3091 C C . THR A 1 411 ? 48.154 16.991 -69.462 1.00 92.50 411 THR A C 1
ATOM 3093 O O . THR A 1 411 ? 49.108 17.090 -70.241 1.00 92.50 411 THR A O 1
ATOM 3096 N N . PRO A 1 412 ? 47.897 15.838 -68.802 1.00 92.81 412 PRO A N 1
ATOM 3097 C CA . PRO A 1 412 ? 48.760 14.643 -68.856 1.00 92.81 412 PRO A CA 1
ATOM 3098 C C . PRO A 1 412 ? 49.067 14.080 -70.251 1.00 92.81 412 PRO A C 1
ATOM 3100 O O . PRO A 1 412 ? 50.105 13.458 -70.459 1.00 92.81 412 PRO A O 1
ATOM 3103 N N . ASP A 1 413 ? 48.186 14.296 -71.228 1.00 90.38 413 ASP A N 1
ATOM 3104 C CA . ASP A 1 413 ? 48.400 13.882 -72.623 1.00 90.38 413 ASP A CA 1
ATOM 3105 C C . ASP A 1 413 ? 49.302 14.844 -73.416 1.00 90.38 413 ASP A C 1
ATOM 3107 O O . ASP A 1 413 ? 49.550 14.649 -74.607 1.00 90.38 413 ASP A O 1
ATOM 3111 N N . GLY A 1 414 ? 49.819 15.877 -72.753 1.00 89.31 414 GLY A N 1
ATOM 3112 C CA . GLY A 1 414 ? 50.760 16.835 -73.302 1.00 89.31 414 GLY A CA 1
ATOM 3113 C C . GLY A 1 414 ? 50.114 18.032 -73.995 1.00 89.31 414 GLY A C 1
ATOM 3114 O O . GLY A 1 414 ? 50.873 18.897 -74.441 1.00 89.31 414 GLY A O 1
ATOM 3115 N N . VAL A 1 415 ? 48.780 18.124 -74.055 1.00 90.94 415 VAL A N 1
ATOM 3116 C CA . VAL A 1 415 ? 48.050 19.240 -74.679 1.00 90.94 415 VAL A CA 1
ATOM 3117 C C . VAL A 1 415 ? 47.926 20.421 -73.710 1.00 90.94 415 VAL A C 1
ATOM 3119 O O . VAL A 1 415 ? 47.623 20.241 -72.526 1.00 90.94 415 VAL A O 1
ATOM 3122 N N . ALA A 1 416 ? 48.169 21.636 -74.212 1.00 91.56 416 ALA A N 1
ATOM 3123 C CA . ALA A 1 416 ? 47.998 22.887 -73.476 1.00 91.56 416 ALA A CA 1
ATOM 3124 C C . ALA A 1 416 ? 46.633 23.521 -73.775 1.00 91.56 416 ALA A C 1
ATOM 3126 O O . ALA A 1 416 ? 46.211 23.580 -74.929 1.00 91.56 416 ALA A O 1
ATOM 3127 N N . HIS A 1 417 ? 45.960 24.002 -72.732 1.00 92.38 417 HIS A N 1
ATOM 3128 C CA . HIS A 1 417 ? 44.640 24.617 -72.809 1.00 92.38 417 HIS A CA 1
ATOM 3129 C C . HIS A 1 417 ? 44.684 26.042 -72.248 1.00 92.38 417 HIS A C 1
ATOM 3131 O O . HIS A 1 417 ? 45.087 26.243 -71.103 1.00 92.38 417 HIS A O 1
ATOM 3137 N N . GLU A 1 418 ? 44.234 27.017 -73.040 1.00 91.31 418 GLU A N 1
ATOM 3138 C CA . GLU A 1 418 ? 44.096 28.428 -72.632 1.00 91.31 418 GLU A CA 1
ATOM 3139 C C . GLU A 1 418 ? 42.802 28.689 -71.845 1.00 91.31 418 GLU A C 1
ATOM 3141 O O . GLU A 1 418 ? 42.743 29.590 -71.016 1.00 91.31 418 GLU A O 1
ATOM 3146 N N . ASN A 1 419 ? 41.761 27.876 -72.068 1.00 92.69 419 ASN A N 1
ATOM 3147 C CA . ASN A 1 419 ? 40.509 27.938 -71.314 1.00 92.69 419 ASN A CA 1
ATOM 3148 C C . ASN A 1 419 ? 40.432 26.771 -70.322 1.00 92.69 419 ASN A C 1
ATOM 3150 O O . ASN A 1 419 ? 40.371 25.602 -70.718 1.00 92.69 419 ASN A O 1
ATOM 3154 N N . TRP A 1 420 ? 40.452 27.090 -69.032 1.00 93.94 420 TRP A N 1
ATOM 3155 C CA . TRP A 1 420 ? 40.446 26.123 -67.940 1.00 93.94 420 TRP A CA 1
ATOM 3156 C C . TRP A 1 420 ? 39.894 26.755 -66.655 1.00 93.94 420 TRP A C 1
ATOM 3158 O O . TRP A 1 420 ? 39.753 27.975 -66.540 1.00 93.94 420 TRP A O 1
ATOM 3168 N N . HIS A 1 421 ? 39.549 25.916 -65.683 1.00 94.19 421 HIS A N 1
ATOM 3169 C CA . HIS A 1 421 ? 39.013 26.330 -64.391 1.00 94.19 421 HIS A CA 1
ATOM 3170 C C . HIS A 1 421 ? 39.891 25.834 -63.244 1.00 94.19 421 HIS A C 1
ATOM 3172 O O . HIS A 1 421 ? 40.361 24.697 -63.254 1.00 94.19 421 HIS A O 1
ATOM 3178 N N . LYS A 1 422 ? 40.088 26.702 -62.245 1.00 93.69 422 LYS A N 1
ATOM 3179 C CA . LYS A 1 422 ? 40.653 26.360 -60.938 1.00 93.69 422 LYS A CA 1
ATOM 3180 C C . LYS A 1 422 ? 39.526 26.315 -59.916 1.00 93.69 422 LYS A C 1
ATOM 3182 O O . LYS A 1 422 ? 38.868 27.328 -59.686 1.00 93.69 422 LYS A O 1
ATOM 3187 N N . TYR A 1 423 ? 39.343 25.172 -59.276 1.00 93.56 423 TYR A N 1
ATOM 3188 C CA . TYR A 1 423 ? 38.413 24.993 -58.170 1.00 93.56 423 TYR A CA 1
ATOM 3189 C C . TYR A 1 423 ? 39.201 24.968 -56.868 1.00 93.56 423 TYR A C 1
ATOM 3191 O O . TYR A 1 423 ? 40.026 24.087 -56.681 1.00 93.56 423 TYR A O 1
ATOM 3199 N N . ASP A 1 424 ? 38.946 25.917 -55.972 1.00 95.25 424 ASP A N 1
ATOM 3200 C CA . ASP A 1 424 ? 39.533 25.970 -54.629 1.00 95.25 424 ASP A CA 1
ATOM 3201 C C . ASP A 1 424 ? 38.391 25.926 -53.616 1.00 95.25 424 ASP A C 1
ATOM 3203 O O . ASP A 1 424 ? 37.605 26.871 -53.508 1.00 95.25 424 ASP A O 1
ATOM 3207 N N . TYR A 1 425 ? 38.226 24.781 -52.961 1.00 93.06 425 TYR A N 1
ATOM 3208 C CA . TYR A 1 425 ? 37.071 24.507 -52.114 1.00 93.06 425 TYR A CA 1
ATOM 3209 C C . TYR A 1 425 ? 37.445 23.672 -50.892 1.00 93.06 425 TYR A C 1
ATOM 3211 O O . TYR A 1 425 ? 38.414 22.919 -50.885 1.00 93.06 425 TYR A O 1
ATOM 3219 N N . GLU A 1 426 ? 36.646 23.780 -49.834 1.00 94.62 426 GLU A N 1
ATOM 3220 C CA . GLU A 1 426 ? 36.798 22.946 -48.645 1.00 94.62 426 GLU A CA 1
ATOM 3221 C C . GLU A 1 426 ? 35.844 21.754 -48.704 1.00 94.62 426 GLU A C 1
ATOM 3223 O O . GLU A 1 426 ? 34.625 21.902 -48.822 1.00 94.62 426 GLU A O 1
ATOM 3228 N N . LYS A 1 427 ? 36.392 20.549 -48.573 1.00 92.69 427 LYS A N 1
ATOM 3229 C CA . LYS A 1 427 ? 35.621 19.333 -48.346 1.00 92.69 427 LYS A CA 1
ATOM 3230 C C . LYS A 1 427 ? 35.480 19.106 -46.848 1.00 92.69 427 LYS A C 1
ATOM 3232 O O . LYS A 1 427 ? 36.435 18.733 -46.168 1.00 92.69 427 LYS A O 1
ATOM 3237 N N . VAL A 1 428 ? 34.262 19.291 -46.352 1.00 93.19 428 VAL A N 1
ATOM 3238 C CA . VAL A 1 428 ? 33.887 19.015 -44.962 1.00 93.19 428 VAL A CA 1
ATOM 3239 C C . VAL A 1 428 ? 33.259 17.623 -44.878 1.00 93.19 428 VAL A C 1
ATOM 3241 O O . VAL A 1 428 ? 32.292 17.322 -45.575 1.00 93.19 428 VAL A O 1
ATOM 3244 N N . THR A 1 429 ? 33.813 16.766 -44.025 1.00 92.19 429 THR A N 1
ATOM 3245 C CA . THR A 1 429 ? 33.272 15.442 -43.695 1.00 92.19 429 THR A CA 1
ATOM 3246 C C . THR A 1 429 ? 32.648 15.503 -42.310 1.00 92.19 429 THR A C 1
ATOM 3248 O O . THR A 1 429 ? 33.267 16.002 -41.370 1.00 92.19 429 THR A O 1
ATOM 3251 N N . GLN A 1 430 ? 31.419 15.009 -42.176 1.00 92.50 430 GLN A N 1
ATOM 3252 C CA . GLN A 1 430 ? 30.680 15.035 -40.919 1.00 92.50 430 GLN A CA 1
ATOM 3253 C C . GLN A 1 430 ? 30.131 13.648 -40.577 1.00 92.50 430 GLN A C 1
ATOM 3255 O O . GLN A 1 430 ? 29.703 12.907 -41.462 1.00 92.50 430 GLN A O 1
ATOM 3260 N N . GLU A 1 431 ? 30.102 13.314 -39.289 1.00 89.06 431 GLU A N 1
ATOM 3261 C CA . GLU A 1 431 ? 29.538 12.073 -38.760 1.00 89.06 431 GLU A CA 1
ATOM 3262 C C . GLU A 1 431 ? 28.477 12.358 -37.696 1.00 89.06 431 GLU A C 1
ATOM 3264 O O . GLU A 1 431 ? 28.580 13.297 -36.910 1.00 89.06 431 GLU A O 1
ATOM 3269 N N . THR A 1 432 ? 27.436 11.527 -37.653 1.00 88.19 432 THR A N 1
ATOM 3270 C CA . THR A 1 432 ? 26.425 11.599 -36.591 1.00 88.19 432 THR A CA 1
ATOM 3271 C C . THR A 1 432 ? 26.970 10.955 -35.319 1.00 88.19 432 THR A C 1
ATOM 3273 O O . THR A 1 432 ? 27.284 9.767 -35.313 1.00 88.19 432 THR A O 1
ATOM 3276 N N . GLN A 1 433 ? 27.040 11.718 -34.231 1.00 88.38 433 GLN A N 1
ATOM 3277 C CA . GLN A 1 433 ? 27.471 11.254 -32.912 1.00 88.38 433 GLN A CA 1
ATOM 3278 C C . GLN A 1 433 ? 26.313 11.299 -31.910 1.00 88.38 433 GLN A C 1
ATOM 3280 O O . GLN A 1 433 ? 25.473 12.198 -31.955 1.00 88.38 433 GLN A O 1
ATOM 3285 N N . VAL A 1 434 ? 26.259 10.327 -30.995 1.00 88.56 434 VAL A N 1
ATOM 3286 C CA . VAL A 1 434 ? 25.264 10.282 -29.910 1.00 88.56 434 VAL A CA 1
ATOM 3287 C C . VAL A 1 434 ? 25.724 11.184 -28.767 1.00 88.56 434 VAL A C 1
ATOM 3289 O O . VAL A 1 434 ? 26.806 10.983 -28.225 1.00 88.56 434 VAL A O 1
ATOM 3292 N N . THR A 1 435 ? 24.890 12.145 -28.374 1.00 89.12 435 THR A N 1
ATOM 3293 C CA . THR A 1 435 ? 25.170 13.108 -27.293 1.00 89.12 435 THR A CA 1
ATOM 3294 C C . THR A 1 435 ? 24.378 12.826 -26.014 1.00 89.12 435 THR A C 1
ATOM 3296 O O . THR A 1 435 ? 24.731 13.322 -24.949 1.00 89.12 435 THR A O 1
ATOM 3299 N N . GLY A 1 436 ? 23.330 12.001 -26.085 1.00 88.00 436 GLY A N 1
ATOM 3300 C CA . GLY A 1 436 ? 22.544 11.552 -24.934 1.00 88.00 436 GLY A CA 1
ATOM 3301 C C . GLY A 1 436 ? 21.787 10.268 -25.259 1.00 88.00 436 GLY A C 1
ATOM 3302 O O . GLY A 1 436 ? 21.389 10.059 -26.405 1.00 88.00 436 GLY A O 1
ATOM 3303 N N . THR A 1 437 ? 21.645 9.373 -24.281 1.00 90.25 437 THR A N 1
ATOM 3304 C CA . THR A 1 437 ? 20.942 8.097 -24.461 1.00 90.25 437 THR A CA 1
ATOM 3305 C C . THR A 1 437 ? 20.529 7.503 -23.114 1.00 90.25 437 THR A C 1
ATOM 3307 O O . THR A 1 437 ? 21.336 7.457 -22.187 1.00 90.25 437 THR A O 1
ATOM 3310 N N . ALA A 1 438 ? 19.290 7.020 -23.011 1.00 91.19 438 ALA A N 1
ATOM 3311 C CA . ALA A 1 438 ? 18.802 6.239 -21.875 1.00 91.19 438 ALA A CA 1
ATOM 3312 C C . ALA A 1 438 ? 17.949 5.082 -22.425 1.00 91.19 438 ALA A C 1
ATOM 3314 O O . ALA A 1 438 ? 16.729 5.191 -22.536 1.00 91.19 438 ALA A O 1
ATOM 3315 N N . PRO A 1 439 ? 18.585 3.993 -22.892 1.00 91.44 439 PRO A N 1
ATOM 3316 C CA . PRO A 1 439 ? 17.880 2.909 -23.561 1.00 91.44 439 PRO A CA 1
ATOM 3317 C C . PRO A 1 439 ? 17.057 2.082 -22.576 1.00 91.44 439 PRO A C 1
ATOM 3319 O O . PRO A 1 439 ? 17.572 1.642 -21.545 1.00 91.44 439 PRO A O 1
ATOM 3322 N N . ALA A 1 440 ? 15.825 1.761 -22.965 1.00 95.50 440 ALA A N 1
ATOM 3323 C CA . ALA A 1 440 ? 14.996 0.812 -22.240 1.00 95.50 440 ALA A CA 1
ATOM 3324 C C . ALA A 1 440 ? 15.582 -0.609 -22.310 1.00 95.50 440 ALA A C 1
ATOM 3326 O O . ALA A 1 440 ? 16.199 -1.009 -23.311 1.00 95.50 440 ALA A O 1
ATOM 3327 N N . LYS A 1 441 ? 15.387 -1.398 -21.251 1.00 96.19 441 LYS A N 1
ATOM 3328 C CA . LYS A 1 441 ? 15.896 -2.772 -21.150 1.00 96.19 441 LYS A CA 1
ATOM 3329 C C . LYS A 1 441 ? 14.802 -3.745 -20.727 1.00 96.19 441 LYS A C 1
ATOM 3331 O O . LYS A 1 441 ? 14.143 -3.535 -19.716 1.00 96.19 441 LYS A O 1
ATOM 3336 N N . ILE A 1 442 ? 14.678 -4.836 -21.478 1.00 97.81 442 ILE A N 1
ATOM 3337 C CA . ILE A 1 442 ? 13.918 -6.029 -21.091 1.00 97.81 442 ILE A CA 1
ATOM 3338 C C . ILE A 1 442 ? 14.901 -7.193 -21.009 1.00 97.81 442 ILE A C 1
ATOM 3340 O O . ILE A 1 442 ? 15.558 -7.501 -22.007 1.00 97.81 442 ILE A O 1
ATOM 3344 N N . ILE A 1 443 ? 15.039 -7.807 -19.835 1.00 97.06 443 ILE A N 1
ATOM 3345 C CA . ILE A 1 443 ? 16.091 -8.790 -19.550 1.00 97.06 443 ILE A CA 1
ATOM 3346 C C . ILE A 1 443 ? 15.483 -10.035 -18.906 1.00 97.06 443 ILE A C 1
ATOM 3348 O O . ILE A 1 443 ? 14.860 -9.947 -17.856 1.00 97.06 443 ILE A O 1
ATOM 3352 N N . ALA A 1 444 ? 15.709 -11.200 -19.509 1.00 97.12 444 ALA A N 1
ATOM 3353 C CA . ALA A 1 444 ? 15.490 -12.491 -18.865 1.00 97.12 444 ALA A CA 1
ATOM 3354 C C . ALA A 1 444 ? 16.842 -13.169 -18.623 1.00 97.12 444 ALA A C 1
ATOM 3356 O O . ALA A 1 444 ? 17.620 -13.334 -19.566 1.00 97.12 444 ALA A O 1
ATOM 3357 N N . GLY A 1 445 ? 17.124 -13.584 -17.389 1.00 93.19 445 GLY A N 1
ATOM 3358 C CA . GLY A 1 445 ? 18.333 -14.340 -17.060 1.00 93.19 445 GLY A CA 1
ATOM 3359 C C . GLY A 1 445 ? 18.320 -15.757 -17.646 1.00 93.19 445 GLY A C 1
ATOM 3360 O O . GLY A 1 445 ? 19.377 -16.317 -17.936 1.00 93.19 445 GLY A O 1
ATOM 3361 N N . SER A 1 446 ? 17.132 -16.303 -17.916 1.00 95.00 446 SER A N 1
ATOM 3362 C CA . SER A 1 446 ? 16.915 -17.579 -18.603 1.00 95.00 446 SER A CA 1
ATOM 3363 C C . SER A 1 446 ? 16.147 -17.379 -19.924 1.00 95.00 446 SER A C 1
ATOM 3365 O O . SER A 1 446 ? 16.473 -16.488 -20.713 1.00 95.00 446 SER A O 1
ATOM 3367 N N . ASP A 1 447 ? 15.168 -18.237 -20.213 1.00 92.44 447 ASP A N 1
ATOM 3368 C CA . ASP A 1 447 ? 14.339 -18.159 -21.414 1.00 92.44 447 ASP A CA 1
ATOM 3369 C C . ASP A 1 447 ? 13.411 -16.931 -21.395 1.00 92.44 447 ASP A C 1
ATOM 3371 O O . ASP A 1 447 ? 12.743 -16.643 -20.400 1.00 92.44 447 ASP A O 1
ATOM 3375 N N . LEU A 1 448 ? 13.317 -16.251 -22.539 1.00 95.19 448 LEU A N 1
ATOM 3376 C CA . LEU A 1 448 ? 12.374 -15.171 -22.811 1.00 95.19 448 LEU A CA 1
ATOM 3377 C C . LEU A 1 448 ? 11.357 -15.624 -23.860 1.00 95.19 448 LEU A C 1
ATOM 3379 O O . LEU A 1 448 ? 11.708 -15.926 -25.003 1.00 95.19 448 LEU A O 1
ATOM 3383 N N . ILE A 1 449 ? 10.080 -15.616 -23.495 1.00 95.50 449 ILE A N 1
ATOM 3384 C CA . ILE A 1 449 ? 8.965 -15.899 -24.396 1.00 95.50 449 ILE A CA 1
ATOM 3385 C C . ILE A 1 449 ? 8.141 -14.627 -24.558 1.00 95.50 449 ILE A C 1
ATOM 3387 O O . ILE A 1 449 ? 7.552 -14.142 -23.597 1.00 95.50 449 ILE A O 1
ATOM 3391 N N . ILE A 1 450 ? 8.043 -14.124 -25.786 1.00 95.06 450 ILE A N 1
ATOM 3392 C CA . ILE A 1 450 ? 7.171 -13.004 -26.143 1.00 95.06 450 ILE A CA 1
ATOM 3393 C C . ILE A 1 450 ? 6.064 -13.541 -27.049 1.00 95.06 450 ILE A C 1
ATOM 3395 O O . ILE A 1 450 ? 6.286 -13.882 -28.213 1.00 95.06 450 ILE A O 1
ATOM 3399 N N . ASP A 1 451 ? 4.855 -13.639 -26.506 1.00 93.69 451 ASP A N 1
ATOM 3400 C CA . ASP A 1 451 ? 3.669 -14.052 -27.249 1.00 93.69 451 ASP A CA 1
ATOM 3401 C C . ASP A 1 451 ? 2.860 -12.822 -27.668 1.00 93.69 451 ASP A C 1
ATOM 3403 O O . ASP A 1 451 ? 1.938 -12.397 -26.964 1.00 93.69 451 ASP A O 1
ATOM 3407 N N . SER A 1 452 ? 3.213 -12.247 -28.824 1.00 87.50 452 SER A N 1
ATOM 3408 C CA . SER A 1 452 ? 2.680 -10.959 -29.263 1.00 87.50 452 SER A CA 1
ATOM 3409 C C . SER A 1 452 ? 2.269 -10.850 -30.722 1.00 87.50 452 SER A C 1
ATOM 3411 O O . SER A 1 452 ? 2.662 -11.644 -31.573 1.00 87.50 452 SER A O 1
ATOM 3413 N N . LYS A 1 453 ? 1.436 -9.838 -31.014 1.00 87.25 453 LYS A N 1
ATOM 3414 C CA . LYS A 1 453 ? 1.098 -9.456 -32.393 1.00 87.25 453 LYS A CA 1
ATOM 3415 C C . LYS A 1 453 ? 2.208 -8.591 -32.997 1.00 87.25 453 LYS A C 1
ATOM 3417 O O . LYS A 1 453 ? 2.514 -8.752 -34.174 1.00 87.25 453 LYS A O 1
ATOM 3422 N N . ALA A 1 454 ? 2.801 -7.691 -32.207 1.00 85.31 454 ALA A N 1
ATOM 3423 C CA . ALA A 1 454 ? 3.889 -6.813 -32.632 1.00 85.31 454 ALA A CA 1
ATOM 3424 C C . ALA A 1 454 ? 4.888 -6.530 -31.498 1.00 85.31 454 ALA A C 1
ATOM 3426 O O . ALA A 1 454 ? 4.503 -6.354 -30.341 1.00 85.31 454 ALA A O 1
ATOM 3427 N N . VAL A 1 455 ? 6.170 -6.443 -31.860 1.00 88.81 455 VAL A N 1
ATOM 3428 C CA . VAL A 1 455 ? 7.278 -6.062 -30.973 1.00 88.81 455 VAL A CA 1
ATOM 3429 C C . VAL A 1 455 ? 8.069 -4.950 -31.646 1.00 88.81 455 VAL A C 1
ATOM 3431 O O . VAL A 1 455 ? 8.558 -5.131 -32.759 1.00 88.81 455 VAL A O 1
ATOM 3434 N N . PHE A 1 456 ? 8.209 -3.823 -30.959 1.00 88.19 456 PHE A N 1
ATOM 3435 C CA . PHE A 1 456 ? 9.013 -2.682 -31.371 1.00 88.19 456 PHE A CA 1
ATOM 3436 C C . PHE A 1 456 ? 10.121 -2.482 -30.347 1.00 88.19 456 PHE A C 1
ATOM 3438 O O . PHE A 1 456 ? 9.847 -2.241 -29.175 1.00 88.19 456 PHE A O 1
ATOM 3445 N N . ASN A 1 457 ? 11.367 -2.604 -30.795 1.00 87.44 457 ASN A N 1
ATOM 3446 C CA . ASN A 1 457 ? 12.545 -2.305 -29.995 1.00 87.44 457 ASN A CA 1
ATOM 3447 C C . ASN A 1 457 ? 13.335 -1.199 -30.700 1.00 87.44 457 ASN A C 1
ATOM 3449 O O . ASN A 1 457 ? 14.030 -1.489 -31.674 1.00 87.44 457 ASN A O 1
ATOM 3453 N N . SER A 1 458 ? 13.182 0.038 -30.231 1.00 86.06 458 SER A N 1
ATOM 3454 C CA . SER A 1 458 ? 13.755 1.244 -30.839 1.00 86.06 458 SER A CA 1
ATOM 3455 C C . SER A 1 458 ? 14.891 1.767 -29.968 1.00 86.06 458 SER A C 1
ATOM 3457 O O . SER A 1 458 ? 14.659 2.220 -28.842 1.00 86.06 458 SER A O 1
ATOM 3459 N N . ASP A 1 459 ? 16.121 1.640 -30.474 1.00 87.88 459 ASP A N 1
ATOM 3460 C CA . ASP A 1 459 ? 17.355 2.129 -29.837 1.00 87.88 459 ASP A CA 1
ATOM 3461 C C . ASP A 1 459 ? 17.529 1.658 -28.383 1.00 87.88 459 ASP A C 1
ATOM 3463 O O . ASP A 1 459 ? 18.117 2.332 -27.537 1.00 87.88 459 ASP A O 1
ATOM 3467 N N . SER A 1 460 ? 16.983 0.472 -28.111 1.00 91.50 460 SER A N 1
ATOM 3468 C CA . SER A 1 460 ? 16.819 -0.145 -26.795 1.00 91.50 460 SER A CA 1
ATOM 3469 C C . SER A 1 460 ? 17.225 -1.621 -26.834 1.00 91.50 460 SER A C 1
ATOM 3471 O O . SER A 1 460 ? 17.640 -2.143 -27.876 1.00 91.50 460 SER A O 1
ATOM 3473 N N . ARG A 1 461 ? 17.172 -2.321 -25.694 1.00 89.38 461 ARG A N 1
ATOM 3474 C CA . ARG A 1 461 ? 17.680 -3.698 -25.572 1.00 89.38 461 ARG A CA 1
ATOM 3475 C C . ARG A 1 461 ? 16.615 -4.669 -25.076 1.00 89.38 461 ARG A C 1
ATOM 3477 O O . ARG A 1 461 ? 15.997 -4.438 -24.043 1.00 89.38 461 ARG A O 1
ATOM 3484 N N . ILE A 1 462 ? 16.478 -5.789 -25.782 1.00 91.81 462 ILE A N 1
ATOM 3485 C CA . ILE A 1 462 ? 15.764 -6.984 -25.321 1.00 91.81 462 ILE A CA 1
ATOM 3486 C C . ILE A 1 462 ? 16.777 -8.131 -25.297 1.00 91.81 462 ILE A C 1
ATOM 3488 O O . ILE A 1 462 ? 17.421 -8.403 -26.318 1.00 91.81 462 ILE A O 1
ATOM 3492 N N . ILE A 1 463 ? 16.959 -8.748 -24.129 1.00 89.00 463 ILE A N 1
ATOM 3493 C CA . ILE A 1 463 ? 18.035 -9.702 -23.843 1.00 89.00 463 ILE A CA 1
ATOM 3494 C C . ILE A 1 463 ? 17.450 -10.961 -23.203 1.00 89.00 463 ILE A C 1
ATOM 3496 O O . ILE A 1 463 ? 16.664 -10.878 -22.262 1.00 89.00 463 ILE A O 1
ATOM 3500 N N . ALA A 1 464 ? 17.883 -12.122 -23.695 1.00 91.50 464 ALA A N 1
ATOM 3501 C CA . ALA A 1 464 ? 17.653 -13.415 -23.060 1.00 91.50 464 ALA A CA 1
ATOM 3502 C C . ALA A 1 464 ? 18.998 -14.094 -22.765 1.00 91.50 464 ALA A C 1
ATOM 3504 O O . ALA A 1 464 ? 19.873 -14.140 -23.640 1.00 91.50 464 ALA A O 1
ATOM 3505 N N . GLY A 1 465 ? 19.160 -14.614 -21.547 1.00 84.75 465 GLY A N 1
ATOM 3506 C CA . GLY A 1 465 ? 20.295 -15.457 -21.159 1.00 84.75 465 GLY A CA 1
ATOM 3507 C C . GLY A 1 465 ? 20.166 -16.900 -21.661 1.00 84.75 465 GLY A C 1
ATOM 3508 O O . GLY A 1 465 ? 21.171 -17.593 -21.825 1.00 84.75 465 GLY A O 1
ATOM 3509 N N . GLY A 1 466 ? 18.933 -17.335 -21.938 1.00 87.06 466 GLY A N 1
ATOM 3510 C CA . GLY A 1 466 ? 18.587 -18.601 -22.578 1.00 87.06 466 GLY A CA 1
ATOM 3511 C C . GLY A 1 466 ? 18.026 -18.417 -23.992 1.00 87.06 466 GLY A C 1
ATOM 3512 O O . GLY A 1 466 ? 18.551 -17.662 -24.814 1.00 87.06 466 GLY A O 1
ATOM 3513 N N . ASN A 1 467 ? 16.952 -19.140 -24.303 1.00 84.69 467 ASN A N 1
ATOM 3514 C CA . ASN A 1 467 ? 16.258 -19.031 -25.580 1.00 84.69 467 ASN A CA 1
ATOM 3515 C C . ASN A 1 467 ? 15.398 -17.766 -25.630 1.00 84.69 467 ASN A C 1
ATOM 3517 O O . ASN A 1 467 ? 14.734 -17.418 -24.662 1.00 84.69 467 ASN A O 1
ATOM 3521 N N . CYS A 1 468 ? 15.340 -17.124 -26.795 1.00 85.25 468 CYS A N 1
ATOM 3522 C CA . CYS A 1 468 ? 14.389 -16.050 -27.067 1.00 85.25 468 CYS A CA 1
ATOM 3523 C C . CYS A 1 468 ? 13.383 -16.530 -28.119 1.00 85.25 468 CYS A C 1
ATOM 3525 O O . CYS A 1 468 ? 13.764 -16.812 -29.258 1.00 85.25 468 CYS A O 1
ATOM 3527 N N . LEU A 1 469 ? 12.111 -16.655 -27.735 1.00 83.88 469 LEU A N 1
ATOM 3528 C CA . LEU A 1 469 ? 11.019 -17.109 -28.596 1.00 83.88 469 LEU A CA 1
ATOM 3529 C C . LEU A 1 469 ? 9.983 -15.995 -28.760 1.00 83.88 469 LEU A C 1
ATOM 3531 O O . LEU A 1 469 ? 9.222 -15.710 -27.838 1.00 83.88 469 LEU A O 1
ATOM 3535 N N . CYS A 1 470 ? 9.905 -15.409 -29.955 1.00 78.19 470 CYS A N 1
ATOM 3536 C CA . CYS A 1 470 ? 8.838 -14.481 -30.326 1.00 78.19 470 CYS A CA 1
ATOM 3537 C C . CYS A 1 470 ? 7.824 -15.190 -31.235 1.00 78.19 470 CYS A C 1
ATOM 3539 O O . CYS A 1 470 ? 8.135 -15.529 -32.378 1.00 78.19 470 CYS A O 1
ATOM 3541 N N . LYS A 1 471 ? 6.603 -15.431 -30.745 1.00 67.50 471 LYS A N 1
ATOM 3542 C CA . LYS A 1 471 ? 5.549 -16.103 -31.527 1.00 67.50 471 LYS A CA 1
ATOM 3543 C C . LYS A 1 471 ? 4.869 -15.104 -32.478 1.00 67.50 471 LYS A C 1
ATOM 3545 O O . LYS A 1 471 ? 3.810 -14.580 -32.162 1.00 67.50 471 LYS A O 1
ATOM 3550 N N . GLN A 1 472 ? 5.462 -14.841 -33.649 1.00 60.72 472 GLN A N 1
ATOM 3551 C CA . GLN A 1 472 ? 4.862 -14.019 -34.719 1.00 60.72 472 GLN A CA 1
ATOM 3552 C C . GLN A 1 472 ? 4.592 -14.824 -36.003 1.00 60.72 472 GLN A C 1
ATOM 3554 O O . GLN A 1 472 ? 5.369 -15.700 -36.373 1.00 60.72 472 GLN A O 1
ATOM 3559 N N . LYS A 1 473 ? 3.531 -14.464 -36.750 1.00 40.31 473 LYS A N 1
ATOM 3560 C CA . LYS A 1 473 ? 3.298 -14.953 -38.129 1.00 40.31 473 LYS A CA 1
ATOM 3561 C C . LYS A 1 473 ? 4.245 -14.316 -39.169 1.00 40.31 473 LYS A C 1
ATOM 3563 O O . LYS A 1 473 ? 4.343 -14.853 -40.268 1.00 40.31 473 LYS A O 1
ATOM 3568 N N . LYS A 1 474 ? 4.938 -13.206 -38.855 1.00 36.38 474 LYS A N 1
ATOM 3569 C CA . LYS A 1 474 ? 5.949 -12.552 -39.716 1.00 36.38 474 LYS A CA 1
ATOM 3570 C C . LYS A 1 474 ? 6.996 -11.761 -38.895 1.00 36.38 474 LYS A C 1
ATOM 3572 O O . LYS A 1 474 ? 6.690 -10.653 -38.473 1.00 36.38 474 LYS A O 1
ATOM 3577 N N . THR A 1 475 ? 8.239 -12.269 -38.844 1.00 40.97 475 THR A N 1
ATOM 3578 C CA . THR A 1 475 ? 9.550 -11.586 -38.593 1.00 40.97 475 THR A CA 1
ATOM 3579 C C . THR A 1 475 ? 10.321 -11.935 -37.296 1.00 40.97 475 THR A C 1
ATOM 3581 O O . THR A 1 475 ? 9.803 -12.541 -36.369 1.00 40.97 475 THR A O 1
ATOM 3584 N N . VAL A 1 476 ? 11.628 -11.638 -37.360 1.00 36.94 476 VAL A N 1
ATOM 3585 C CA . VAL A 1 476 ? 12.840 -12.370 -36.953 1.00 36.94 476 VAL A CA 1
ATOM 3586 C C . VAL A 1 476 ? 13.350 -12.010 -35.551 1.00 36.94 476 VAL A C 1
ATOM 3588 O O . VAL A 1 476 ? 13.623 -10.847 -35.273 1.00 36.94 476 VAL A O 1
ATOM 3591 N N . CYS A 1 477 ? 13.610 -13.025 -34.720 1.00 34.44 477 CYS A N 1
ATOM 3592 C CA . CYS A 1 477 ? 14.537 -12.927 -33.587 1.00 34.44 477 CYS A CA 1
ATOM 3593 C C . CYS A 1 477 ? 15.974 -13.062 -34.110 1.00 34.44 477 CYS A C 1
ATOM 3595 O O . CYS A 1 477 ? 16.327 -14.102 -34.669 1.00 34.44 477 CYS A O 1
ATOM 3597 N N . ILE A 1 478 ? 16.816 -12.041 -33.944 1.00 37.72 478 ILE A N 1
ATOM 3598 C CA . ILE A 1 478 ? 18.238 -12.153 -34.295 1.00 37.72 478 ILE A CA 1
ATOM 3599 C C . ILE A 1 478 ? 18.971 -12.780 -33.106 1.00 37.72 478 ILE A C 1
ATOM 3601 O O . ILE A 1 478 ? 19.028 -12.205 -32.025 1.00 37.72 478 ILE A O 1
ATOM 3605 N N . THR A 1 479 ? 19.519 -13.981 -33.307 1.00 32.03 479 THR A N 1
ATOM 3606 C CA . THR A 1 479 ? 20.366 -14.683 -32.332 1.00 32.03 479 THR A CA 1
ATOM 3607 C C . THR A 1 479 ? 21.843 -14.502 -32.680 1.00 32.03 479 THR A C 1
ATOM 3609 O O . THR A 1 479 ? 22.265 -14.908 -33.765 1.00 32.03 479 THR A O 1
ATOM 3612 N N . SER A 1 480 ? 22.661 -13.981 -31.767 1.00 32.34 480 SER A N 1
ATOM 3613 C CA . SER A 1 480 ? 24.125 -14.043 -31.871 1.00 32.34 480 SER A CA 1
ATOM 3614 C C . SER A 1 480 ? 24.620 -15.479 -31.623 1.00 32.34 480 SER A C 1
ATOM 3616 O O . SER A 1 480 ? 24.465 -16.020 -30.530 1.00 32.34 480 SER A O 1
ATOM 3618 N N . LYS A 1 481 ? 25.225 -16.128 -32.632 1.00 24.45 481 LYS A N 1
ATOM 3619 C CA . LYS A 1 481 ? 25.988 -17.385 -32.463 1.00 24.45 481 LYS A CA 1
ATOM 3620 C C . LYS A 1 481 ? 27.462 -17.063 -32.159 1.00 24.45 481 LYS A C 1
ATOM 3622 O O . LYS A 1 481 ? 28.046 -16.278 -32.903 1.00 24.45 481 LYS A O 1
ATOM 3627 N N . PRO A 1 482 ? 28.104 -17.691 -31.156 1.00 25.30 482 PRO A N 1
ATOM 3628 C CA . PRO A 1 482 ? 29.545 -17.557 -30.952 1.00 25.30 482 PRO A CA 1
ATOM 3629 C C . PRO A 1 482 ? 30.333 -18.353 -32.006 1.00 25.30 482 PRO A C 1
ATOM 3631 O O . PRO A 1 482 ? 29.970 -19.483 -32.347 1.00 25.30 482 PRO A O 1
ATOM 3634 N N . LEU A 1 483 ? 31.441 -17.784 -32.496 1.00 24.14 483 LEU A N 1
ATOM 3635 C CA . LEU A 1 483 ? 32.473 -18.535 -33.214 1.00 24.14 483 LEU A CA 1
ATOM 3636 C C . LEU A 1 483 ? 33.156 -19.474 -32.209 1.00 24.14 483 LEU A C 1
ATOM 3638 O O . LEU A 1 483 ? 33.794 -19.029 -31.259 1.00 24.14 483 LEU A O 1
ATOM 3642 N N . ALA A 1 484 ? 33.007 -20.782 -32.398 1.00 26.11 484 ALA A N 1
ATOM 3643 C CA . ALA A 1 484 ? 33.595 -21.772 -31.510 1.00 26.11 484 ALA A CA 1
ATOM 3644 C C . ALA A 1 484 ? 35.126 -21.846 -31.664 1.00 26.11 484 ALA A C 1
ATOM 3646 O O . ALA A 1 484 ? 35.630 -22.325 -32.678 1.00 26.11 484 ALA A O 1
ATOM 3647 N N . ARG A 1 485 ? 35.852 -21.513 -30.592 1.00 24.19 485 ARG A N 1
ATOM 3648 C CA . ARG A 1 485 ? 36.958 -22.333 -30.070 1.00 24.19 485 ARG A CA 1
ATOM 3649 C C . ARG A 1 485 ? 36.810 -22.398 -28.539 1.00 24.19 485 ARG A C 1
ATOM 3651 O O . ARG A 1 485 ? 36.872 -21.371 -27.884 1.00 24.19 485 ARG A O 1
ATOM 3658 N N . ARG A 1 486 ? 36.512 -23.613 -28.035 1.00 25.81 486 ARG A N 1
ATOM 3659 C CA . ARG A 1 486 ? 36.630 -24.167 -26.653 1.00 25.81 486 ARG A CA 1
ATOM 3660 C C . ARG A 1 486 ? 37.155 -23.173 -25.584 1.00 25.81 486 ARG A C 1
ATOM 3662 O O . ARG A 1 486 ? 38.245 -22.663 -25.780 1.00 25.81 486 ARG A O 1
ATOM 3669 N N . LYS A 1 487 ? 36.558 -22.916 -24.408 1.00 26.83 487 LYS A N 1
ATOM 3670 C CA . LYS A 1 487 ? 35.651 -23.631 -23.474 1.00 26.83 487 LYS A CA 1
ATOM 3671 C C . LYS A 1 487 ? 34.829 -22.580 -22.674 1.00 26.83 487 LYS A C 1
ATOM 3673 O O . LYS A 1 487 ? 35.336 -21.494 -22.438 1.00 26.83 487 LYS A O 1
ATOM 3678 N N . SER A 1 488 ? 33.607 -22.950 -22.260 1.00 34.31 488 SER A N 1
ATOM 3679 C CA . SER A 1 488 ? 32.694 -22.302 -21.280 1.00 34.31 488 SER A CA 1
ATOM 3680 C C . SER A 1 488 ? 32.397 -20.793 -21.406 1.00 34.31 488 SER A C 1
ATOM 3682 O O . SER A 1 488 ? 33.200 -19.963 -20.992 1.00 34.31 488 SER A O 1
ATOM 3684 N N . SER A 1 489 ? 31.194 -20.430 -21.869 1.00 24.72 489 SER A N 1
ATOM 3685 C CA . SER A 1 489 ? 30.494 -19.177 -21.501 1.00 24.72 489 SER A CA 1
ATOM 3686 C C . SER A 1 489 ? 29.073 -19.158 -22.090 1.00 24.72 489 SER A C 1
ATOM 3688 O O . SER A 1 489 ? 28.840 -19.669 -23.186 1.00 24.72 489 SER A O 1
ATOM 3690 N N . ALA A 1 490 ? 28.119 -18.624 -21.323 1.00 26.41 490 ALA A N 1
ATOM 3691 C CA . ALA A 1 490 ? 26.693 -18.537 -21.641 1.00 26.41 490 ALA A CA 1
ATOM 3692 C C . ALA A 1 490 ? 26.410 -17.822 -22.981 1.00 26.41 490 ALA A C 1
ATOM 3694 O O . ALA A 1 490 ? 27.120 -16.898 -23.378 1.00 26.41 490 ALA A O 1
ATOM 3695 N N . LYS A 1 491 ? 25.355 -18.255 -23.685 1.00 29.41 491 LYS A N 1
ATOM 3696 C CA . LYS A 1 491 ? 24.901 -17.657 -24.950 1.00 29.41 491 LYS A CA 1
ATOM 3697 C C . LYS A 1 491 ? 24.010 -16.450 -24.651 1.00 29.41 491 LYS A C 1
ATOM 3699 O O . LYS A 1 491 ? 22.848 -16.623 -24.329 1.00 29.41 491 LYS A O 1
ATOM 3704 N N . MET A 1 492 ? 24.534 -15.239 -24.803 1.00 27.69 492 MET A N 1
ATOM 3705 C CA . MET A 1 492 ? 23.724 -14.020 -24.752 1.00 27.69 492 MET A CA 1
ATOM 3706 C C . MET A 1 492 ? 23.078 -13.783 -26.125 1.00 27.69 492 MET A C 1
ATOM 3708 O O . MET A 1 492 ? 23.790 -13.710 -27.131 1.00 27.69 492 MET A O 1
ATOM 3712 N N . VAL A 1 493 ? 21.748 -13.680 -26.180 1.00 33.97 493 VAL A N 1
ATOM 3713 C CA . VAL A 1 493 ? 20.997 -13.293 -27.384 1.00 33.97 493 VAL A CA 1
ATOM 3714 C C . VAL A 1 493 ? 20.534 -11.848 -27.210 1.00 33.97 493 VAL A C 1
ATOM 3716 O O . VAL A 1 493 ? 19.654 -11.576 -26.395 1.00 33.97 493 VAL A O 1
ATOM 3719 N N . SER A 1 494 ? 21.133 -10.916 -27.956 1.00 30.45 494 SER A N 1
ATOM 3720 C CA . SER A 1 494 ? 20.689 -9.520 -28.021 1.00 30.45 494 SER A CA 1
ATOM 3721 C C . SER A 1 494 ? 19.966 -9.253 -29.341 1.00 30.45 494 SER A C 1
ATOM 3723 O O . SER A 1 494 ? 20.484 -9.530 -30.422 1.00 30.45 494 SER A O 1
ATOM 3725 N N . CYS A 1 495 ? 18.750 -8.708 -29.262 1.00 31.94 495 CYS A N 1
ATOM 3726 C CA . CYS A 1 495 ? 17.985 -8.305 -30.438 1.00 31.94 495 CYS A CA 1
ATOM 3727 C C . CYS A 1 495 ? 18.071 -6.781 -30.591 1.00 31.94 495 CYS A C 1
ATOM 3729 O O . CYS A 1 495 ? 17.361 -6.046 -29.908 1.00 31.94 495 CYS A O 1
ATOM 3731 N N . THR A 1 496 ? 18.946 -6.289 -31.467 1.00 31.06 496 THR A N 1
ATOM 3732 C CA . THR A 1 496 ? 18.960 -4.878 -31.887 1.00 31.06 496 THR A CA 1
ATOM 3733 C C . THR A 1 496 ? 18.315 -4.768 -33.261 1.00 31.06 496 THR A C 1
ATOM 3735 O O . THR A 1 496 ? 18.794 -5.384 -34.211 1.00 31.06 496 THR A O 1
ATOM 3738 N N . THR A 1 497 ? 17.245 -3.987 -33.377 1.00 30.88 497 THR A N 1
ATOM 3739 C CA . THR A 1 497 ? 16.659 -3.618 -34.671 1.00 30.88 497 THR A CA 1
ATOM 3740 C C . THR A 1 497 ? 16.845 -2.126 -34.862 1.00 30.88 497 THR A C 1
ATOM 3742 O O . THR A 1 497 ? 16.234 -1.332 -34.157 1.00 30.88 497 THR A O 1
ATOM 3745 N N . THR A 1 498 ? 17.667 -1.749 -35.834 1.00 31.97 498 THR A N 1
ATOM 3746 C CA . THR A 1 498 ? 17.527 -0.469 -36.526 1.00 31.97 498 THR A CA 1
ATOM 3747 C C . THR A 1 498 ? 16.212 -0.516 -37.306 1.00 31.97 498 THR A C 1
ATOM 3749 O O . THR A 1 498 ? 15.906 -1.513 -37.966 1.00 31.97 498 THR A O 1
ATOM 3752 N N . GLY A 1 499 ? 15.386 0.519 -37.156 1.00 26.67 499 GLY A N 1
ATOM 3753 C CA . GLY A 1 499 ? 14.025 0.565 -37.686 1.00 26.67 499 GLY A CA 1
ATOM 3754 C C . GLY A 1 499 ? 13.937 0.249 -39.181 1.00 26.67 499 GLY A C 1
ATOM 3755 O O . GLY A 1 499 ? 14.648 0.817 -40.005 1.00 26.67 499 GLY A O 1
ATOM 3756 N N . VAL A 1 500 ? 13.010 -0.636 -39.549 1.00 26.80 500 VAL A N 1
ATOM 3757 C CA . VAL A 1 500 ? 12.608 -0.834 -40.944 1.00 26.80 500 VAL A CA 1
ATOM 3758 C C . VAL A 1 500 ? 11.496 0.163 -41.264 1.00 26.80 500 VAL A C 1
ATOM 3760 O O . VAL A 1 500 ? 10.315 -0.118 -41.068 1.00 26.80 500 VAL A O 1
ATOM 3763 N N . ARG A 1 501 ? 11.883 1.329 -41.785 1.00 24.67 501 ARG A N 1
ATOM 3764 C CA . ARG A 1 501 ? 11.133 2.085 -42.800 1.00 24.67 501 ARG A CA 1
ATOM 3765 C C . ARG A 1 501 ? 12.115 2.988 -43.545 1.00 24.67 501 ARG A C 1
ATOM 3767 O O . ARG A 1 501 ? 12.895 3.688 -42.923 1.00 24.67 501 ARG A O 1
ATOM 3774 N N . VAL A 1 502 ? 12.004 2.962 -44.874 1.00 25.28 502 VAL A N 1
ATOM 3775 C CA . VAL A 1 502 ? 12.836 3.639 -45.888 1.00 25.28 502 VAL A CA 1
ATOM 3776 C C . VAL A 1 502 ? 14.121 2.883 -46.268 1.00 25.28 502 VAL A C 1
ATOM 3778 O O . VAL A 1 502 ? 15.236 3.309 -46.004 1.00 25.28 502 VAL A O 1
ATOM 3781 N N . VAL A 1 503 ? 13.967 1.767 -46.990 1.00 25.78 503 VAL A N 1
ATOM 3782 C CA . VAL A 1 503 ? 15.038 1.243 -47.858 1.00 25.78 503 VAL A CA 1
ATOM 3783 C C . VAL A 1 503 ? 14.504 1.154 -49.282 1.00 25.78 503 VAL A C 1
ATOM 3785 O O . VAL A 1 503 ? 14.026 0.111 -49.726 1.00 25.78 503 VAL A O 1
ATOM 3788 N N . LYS A 1 504 ? 14.569 2.284 -49.990 1.00 24.31 504 LYS A N 1
ATOM 3789 C CA . LYS A 1 504 ? 14.770 2.264 -51.445 1.00 24.31 504 LYS A CA 1
ATOM 3790 C C . LYS A 1 504 ? 15.638 3.403 -51.995 1.00 24.31 504 LYS A C 1
ATOM 3792 O O . LYS A 1 504 ? 16.158 3.212 -53.082 1.00 24.31 504 LYS A O 1
ATOM 3797 N N . ASP A 1 505 ? 15.943 4.450 -51.217 1.00 26.14 505 ASP A N 1
ATOM 3798 C CA . ASP A 1 505 ? 16.767 5.576 -51.712 1.00 26.14 505 ASP A CA 1
ATOM 3799 C C . ASP A 1 505 ? 18.127 5.799 -51.022 1.00 26.14 505 ASP A C 1
ATOM 3801 O O . ASP A 1 505 ? 18.872 6.690 -51.416 1.00 26.14 505 ASP A O 1
ATOM 3805 N N . MET A 1 506 ? 18.542 4.968 -50.058 1.00 27.00 506 MET A N 1
ATOM 3806 C CA . MET A 1 506 ? 19.834 5.153 -49.360 1.00 27.00 506 MET A CA 1
ATOM 3807 C C . MET A 1 506 ? 20.991 4.275 -49.871 1.00 27.00 506 MET A C 1
ATOM 3809 O O . MET A 1 506 ? 22.013 4.153 -49.207 1.00 27.00 506 MET A O 1
ATOM 3813 N N . MET A 1 507 ? 20.896 3.702 -51.077 1.00 24.55 507 MET A N 1
ATOM 3814 C CA . MET A 1 507 ? 22.020 2.980 -51.712 1.00 24.55 507 MET A CA 1
ATOM 3815 C C . MET A 1 507 ? 23.004 3.887 -52.484 1.00 24.55 507 MET A C 1
ATOM 3817 O O . MET A 1 507 ? 23.735 3.403 -53.344 1.00 24.55 507 MET A O 1
ATOM 3821 N N . LYS A 1 508 ? 23.063 5.193 -52.183 1.00 28.73 508 LYS A N 1
ATOM 3822 C CA . LYS A 1 508 ? 24.009 6.128 -52.829 1.00 28.73 508 LYS A CA 1
ATOM 3823 C C . LYS A 1 508 ? 24.935 6.920 -51.902 1.00 28.73 508 LYS A C 1
ATOM 3825 O O . LYS A 1 508 ? 25.739 7.690 -52.412 1.00 28.73 508 LYS A O 1
ATOM 3830 N N . GLN A 1 509 ? 24.895 6.738 -50.582 1.00 28.44 509 GLN A N 1
ATOM 3831 C CA . GLN A 1 509 ? 25.789 7.479 -49.680 1.00 28.44 509 GLN A CA 1
ATOM 3832 C C . GLN A 1 509 ? 26.440 6.525 -48.677 1.00 28.44 509 GLN A C 1
ATOM 3834 O O . GLN A 1 509 ? 25.788 5.969 -47.798 1.00 28.44 509 GLN A O 1
ATOM 3839 N N . GLY A 1 510 ? 27.731 6.269 -48.896 1.00 30.84 510 GLY A N 1
ATOM 3840 C CA . GLY A 1 510 ? 28.536 5.297 -48.168 1.00 30.84 510 GLY A CA 1
ATOM 3841 C C . GLY A 1 510 ? 28.747 5.665 -46.704 1.00 30.84 510 GLY A C 1
ATOM 3842 O O . GLY A 1 510 ? 29.703 6.352 -46.368 1.00 30.84 510 GLY A O 1
ATOM 3843 N N . ILE A 1 511 ? 27.897 5.125 -45.832 1.00 28.73 511 ILE A N 1
ATOM 3844 C CA . ILE A 1 511 ? 28.100 5.115 -44.383 1.00 28.73 511 ILE A CA 1
ATOM 3845 C C . ILE A 1 511 ? 28.174 3.651 -43.946 1.00 28.73 511 ILE A C 1
ATOM 3847 O O . ILE A 1 511 ? 27.160 2.966 -43.828 1.00 28.73 511 ILE A O 1
ATOM 3851 N N . VAL A 1 512 ? 29.391 3.148 -43.729 1.00 26.11 512 VAL A N 1
ATOM 3852 C CA . VAL A 1 512 ? 29.625 1.871 -43.044 1.00 26.11 512 VAL A CA 1
ATOM 3853 C C . VAL A 1 512 ? 30.683 2.107 -41.978 1.00 26.11 512 VAL A C 1
ATOM 3855 O O . VAL A 1 512 ? 31.869 2.154 -42.283 1.00 26.11 512 VAL A O 1
ATOM 3858 N N . ASN A 1 513 ? 30.257 2.181 -40.718 1.00 24.72 513 ASN A N 1
ATOM 3859 C CA . ASN A 1 513 ? 31.120 1.849 -39.593 1.00 24.72 513 ASN A CA 1
ATOM 3860 C C . ASN A 1 513 ? 30.475 0.728 -38.766 1.00 24.72 513 ASN A C 1
ATOM 3862 O O . ASN A 1 513 ? 29.260 0.632 -38.614 1.00 24.72 513 ASN A O 1
ATOM 3866 N N . LYS A 1 514 ? 31.338 -0.212 -38.384 1.00 25.19 514 LYS A N 1
ATOM 3867 C CA . LYS A 1 514 ? 31.086 -1.630 -38.097 1.00 25.19 514 LYS A CA 1
ATOM 3868 C C . LYS A 1 514 ? 30.224 -1.884 -36.854 1.00 25.19 514 LYS A C 1
ATOM 3870 O O . LYS A 1 514 ? 30.485 -1.290 -35.819 1.00 25.19 514 LYS A O 1
ATOM 3875 N N . ILE A 1 515 ? 29.378 -2.925 -36.924 1.00 23.14 515 ILE A N 1
ATOM 3876 C CA . ILE A 1 515 ? 29.383 -4.094 -36.014 1.00 23.14 515 ILE A CA 1
ATOM 3877 C C . ILE A 1 515 ? 28.616 -5.286 -36.663 1.00 23.14 515 ILE A C 1
ATOM 3879 O O . ILE A 1 515 ? 27.472 -5.164 -37.087 1.00 23.14 515 ILE A O 1
ATOM 3883 N N . ILE A 1 516 ? 29.310 -6.440 -36.684 1.00 22.70 516 ILE A N 1
ATOM 3884 C CA . ILE A 1 516 ? 28.963 -7.856 -36.999 1.00 22.70 516 ILE A CA 1
ATOM 3885 C C . ILE A 1 516 ? 29.195 -8.432 -38.417 1.00 22.70 516 ILE A C 1
ATOM 3887 O O . ILE A 1 516 ? 28.446 -8.237 -39.369 1.00 22.70 516 ILE A O 1
ATOM 3891 N N . LEU A 1 517 ? 30.215 -9.309 -38.453 1.00 23.81 517 LEU A N 1
ATOM 3892 C CA . LEU A 1 517 ? 30.456 -10.405 -39.394 1.00 23.81 517 LEU A CA 1
ATOM 3893 C C . LEU A 1 517 ? 29.395 -11.521 -39.291 1.00 23.81 517 LEU A C 1
ATOM 3895 O O . LEU A 1 517 ? 29.171 -12.037 -38.201 1.00 23.81 517 LEU A O 1
ATOM 3899 N N . CYS A 1 518 ? 28.954 -12.068 -40.431 1.00 22.28 518 CYS A N 1
ATOM 3900 C CA . CYS A 1 518 ? 29.335 -13.439 -40.810 1.00 22.28 518 CYS A CA 1
ATOM 3901 C C . CYS A 1 518 ? 29.113 -13.705 -42.311 1.00 22.28 518 CYS A C 1
ATOM 3903 O O . CYS A 1 518 ? 28.033 -13.493 -42.858 1.00 22.28 518 CYS A O 1
ATOM 3905 N N . ARG A 1 519 ? 30.170 -14.208 -42.961 1.00 21.77 519 ARG A N 1
ATOM 3906 C CA . ARG A 1 519 ? 30.236 -14.654 -44.362 1.00 21.77 519 ARG A CA 1
ATOM 3907 C C . ARG A 1 519 ? 29.235 -15.780 -44.643 1.00 21.77 519 ARG A C 1
ATOM 3909 O O . ARG A 1 519 ? 29.236 -16.800 -43.956 1.00 21.77 519 ARG A O 1
ATOM 3916 N N . ARG A 1 520 ? 28.485 -15.653 -45.738 1.00 22.41 520 ARG A N 1
ATOM 3917 C CA . ARG A 1 520 ? 27.730 -16.746 -46.365 1.00 22.41 520 ARG A CA 1
ATOM 3918 C C . ARG A 1 520 ? 28.706 -17.576 -47.214 1.00 22.41 520 ARG A C 1
ATOM 3920 O O . ARG A 1 520 ? 29.203 -17.087 -48.221 1.00 22.41 520 ARG A O 1
ATOM 3927 N N . LYS A 1 521 ? 29.003 -18.819 -46.822 1.00 24.41 521 LYS A N 1
ATOM 3928 C CA . LYS A 1 521 ? 29.443 -19.859 -47.769 1.00 24.41 521 LYS A CA 1
ATOM 3929 C C . LYS A 1 521 ? 28.200 -20.668 -48.115 1.00 24.41 521 LYS A C 1
ATOM 3931 O O . LYS A 1 521 ? 27.758 -21.482 -47.313 1.00 24.41 521 LYS A O 1
ATOM 3936 N N . SER A 1 522 ? 27.632 -20.429 -49.287 1.00 25.30 522 SER A N 1
ATOM 3937 C CA . SER A 1 522 ? 26.691 -21.354 -49.913 1.00 25.30 522 SER A CA 1
ATOM 3938 C C . SER A 1 522 ? 27.336 -21.858 -51.194 1.00 25.30 522 SER A C 1
ATOM 3940 O O . SER A 1 522 ? 27.570 -21.075 -52.110 1.00 25.30 522 SER A O 1
ATOM 3942 N N . HIS A 1 523 ? 27.650 -23.153 -51.225 1.00 24.58 523 HIS A N 1
ATOM 3943 C CA . HIS A 1 523 ? 27.806 -23.879 -52.478 1.00 24.58 523 HIS A CA 1
ATOM 3944 C C . HIS A 1 523 ? 26.469 -23.783 -53.221 1.00 24.58 523 HIS A C 1
ATOM 3946 O O . HIS A 1 523 ? 25.433 -24.110 -52.645 1.00 24.58 523 HIS A O 1
ATOM 3952 N N . ALA A 1 524 ? 26.498 -23.310 -54.462 1.00 24.33 524 ALA A N 1
ATOM 3953 C CA . ALA A 1 524 ? 25.369 -23.372 -55.376 1.00 24.33 524 ALA A CA 1
ATOM 3954 C C . ALA A 1 524 ? 25.848 -24.071 -56.651 1.00 24.33 524 ALA A C 1
ATOM 3956 O O . ALA A 1 524 ? 26.673 -23.545 -57.394 1.00 24.33 524 ALA A O 1
ATOM 3957 N N . THR A 1 525 ? 25.362 -25.290 -56.856 1.00 22.02 525 THR A N 1
ATOM 3958 C CA . THR A 1 525 ? 25.362 -26.001 -58.132 1.00 22.02 525 THR A CA 1
ATOM 3959 C C . THR A 1 525 ? 24.399 -25.281 -59.079 1.00 22.02 525 THR A C 1
ATOM 3961 O O . THR A 1 525 ? 23.232 -25.086 -58.748 1.00 22.02 525 THR A O 1
ATOM 3964 N N . PHE A 1 526 ? 24.886 -24.858 -60.246 1.00 22.69 526 PHE A N 1
ATOM 3965 C CA . PHE A 1 526 ? 24.068 -24.244 -61.293 1.00 22.69 526 PHE A CA 1
ATOM 3966 C C . PHE A 1 526 ? 23.303 -25.323 -62.080 1.00 22.69 526 PHE A C 1
ATOM 3968 O O . PHE A 1 526 ? 23.880 -26.331 -62.483 1.00 22.69 526 PHE A O 1
ATOM 3975 N N . HIS A 1 527 ? 22.012 -25.098 -62.326 1.00 22.42 527 HIS A N 1
ATOM 3976 C CA . HIS A 1 527 ? 21.251 -25.728 -63.407 1.00 22.42 527 HIS A CA 1
ATOM 3977 C C . HIS A 1 527 ? 20.861 -24.632 -64.399 1.00 22.42 527 HIS A C 1
ATOM 3979 O O . HIS A 1 527 ? 20.311 -23.602 -64.009 1.00 22.42 527 HIS A O 1
ATOM 3985 N N . TRP A 1 528 ? 21.188 -24.848 -65.671 1.00 21.19 528 TRP A N 1
ATOM 3986 C CA . TRP A 1 528 ? 20.819 -23.982 -66.785 1.00 21.19 528 TRP A CA 1
ATOM 3987 C C . TRP A 1 528 ? 19.402 -24.317 -67.254 1.00 21.19 528 TRP A C 1
ATOM 3989 O O . TRP A 1 528 ? 19.096 -25.482 -67.492 1.00 21.19 528 TRP A O 1
ATOM 3999 N N . VAL A 1 529 ? 18.568 -23.298 -67.463 1.00 22.73 529 VAL A N 1
ATOM 4000 C CA . VAL A 1 529 ? 17.341 -23.411 -68.264 1.00 22.73 529 VAL A CA 1
ATOM 4001 C C . VAL A 1 529 ? 17.389 -22.322 -69.332 1.00 22.73 529 VAL A C 1
ATOM 4003 O O . VAL A 1 529 ? 17.450 -21.135 -69.022 1.00 22.73 529 VAL A O 1
ATOM 4006 N N . HIS A 1 530 ? 17.435 -22.754 -70.592 1.00 22.83 530 HIS A N 1
ATOM 4007 C CA . HIS A 1 530 ? 17.320 -21.913 -71.783 1.00 22.83 530 HIS A CA 1
ATOM 4008 C C . HIS A 1 530 ? 15.881 -21.399 -71.946 1.00 22.83 530 HIS A C 1
ATOM 4010 O O . HIS A 1 530 ? 14.931 -22.159 -71.771 1.00 22.83 530 HIS A O 1
ATOM 4016 N N . LEU A 1 531 ? 15.731 -20.143 -72.372 1.00 22.86 531 LEU A N 1
ATOM 4017 C CA . LEU A 1 531 ? 14.504 -19.613 -72.976 1.00 22.86 531 LEU A CA 1
ATOM 4018 C C . LEU A 1 531 ? 14.822 -19.149 -74.409 1.00 22.86 531 LEU A C 1
ATOM 4020 O O . LEU A 1 531 ? 15.873 -18.536 -74.612 1.00 22.86 531 LEU A O 1
ATOM 4024 N N . PRO A 1 532 ? 13.964 -19.446 -75.403 1.00 26.73 532 PRO A N 1
ATOM 4025 C CA . PRO A 1 532 ? 14.256 -19.179 -76.805 1.00 26.73 532 PRO A CA 1
ATOM 4026 C C . PRO A 1 532 ? 13.903 -17.749 -77.237 1.00 26.73 532 PRO A C 1
ATOM 4028 O O . PRO A 1 532 ? 12.974 -17.119 -76.732 1.00 26.73 532 PRO A O 1
ATOM 4031 N N . MET A 1 533 ? 14.659 -17.284 -78.233 1.00 23.83 533 MET A N 1
ATOM 4032 C CA . MET A 1 533 ? 14.385 -16.110 -79.060 1.00 23.83 533 MET A CA 1
ATOM 4033 C C . MET A 1 533 ? 13.030 -16.218 -79.770 1.00 23.83 533 MET A C 1
ATOM 4035 O O . MET A 1 533 ? 12.693 -17.279 -80.287 1.00 23.83 533 MET A O 1
ATOM 4039 N N . ASN A 1 534 ? 12.353 -15.081 -79.952 1.00 24.89 534 ASN A N 1
ATOM 4040 C CA . ASN A 1 534 ? 11.765 -14.767 -81.253 1.00 24.89 534 ASN A CA 1
ATOM 4041 C C . ASN A 1 534 ? 11.698 -13.254 -81.510 1.00 24.89 534 ASN A C 1
ATOM 4043 O O . ASN A 1 534 ? 11.387 -12.454 -80.631 1.00 24.89 534 ASN A O 1
ATOM 4047 N N . ARG A 1 535 ? 12.072 -12.909 -82.746 1.00 24.88 535 ARG A N 1
ATOM 4048 C CA . ARG A 1 535 ? 12.100 -11.586 -83.383 1.00 24.88 535 ARG A CA 1
ATOM 4049 C C . ARG A 1 535 ? 10.717 -11.180 -83.916 1.00 24.88 535 ARG A C 1
ATOM 4051 O O . ARG A 1 535 ? 9.853 -12.034 -84.075 1.00 24.88 535 ARG A O 1
ATOM 4058 N N . ILE A 1 536 ? 10.680 -9.917 -84.375 1.00 26.80 536 ILE A N 1
ATOM 4059 C CA . ILE A 1 536 ? 9.990 -9.321 -85.552 1.00 26.80 536 ILE A CA 1
ATOM 4060 C C . ILE A 1 536 ? 9.073 -8.174 -85.095 1.00 26.80 536 ILE A C 1
ATOM 4062 O O . ILE A 1 536 ? 8.316 -8.353 -84.154 1.00 26.80 536 ILE A O 1
ATOM 4066 N N . ALA A 1 537 ? 9.001 -6.993 -85.711 1.00 27.38 537 ALA A N 1
ATOM 4067 C CA . ALA A 1 537 ? 9.835 -6.160 -86.591 1.00 27.38 537 ALA A CA 1
ATOM 4068 C C . ALA A 1 537 ? 9.048 -4.834 -86.739 1.00 27.38 537 ALA A C 1
ATOM 4070 O O . ALA A 1 537 ? 7.835 -4.817 -86.539 1.00 27.38 537 ALA A O 1
ATOM 4071 N N . LYS A 1 538 ? 9.712 -3.728 -87.095 1.00 29.62 538 LYS A N 1
ATOM 4072 C CA . LYS A 1 538 ? 9.039 -2.491 -87.524 1.00 29.62 538 LYS A CA 1
ATOM 4073 C C . LYS A 1 538 ? 8.676 -2.596 -89.009 1.00 29.62 538 LYS A C 1
ATOM 4075 O O . LYS A 1 538 ? 9.588 -2.608 -89.832 1.00 29.62 538 LYS A O 1
ATOM 4080 N N . HIS A 1 539 ? 7.386 -2.657 -89.319 1.00 33.28 539 HIS A N 1
ATOM 4081 C CA . HIS A 1 539 ? 6.627 -1.623 -90.031 1.00 33.28 539 HIS A CA 1
ATOM 4082 C C . HIS A 1 539 ? 5.140 -1.960 -89.982 1.00 33.28 539 HIS A C 1
ATOM 4084 O O . HIS A 1 539 ? 4.823 -3.166 -90.084 1.00 33.28 539 HIS A O 1
#

Foldseek 3Di:
DAEAEDAPDAAEELEAEEADDDAQYEYEAPEEAEHAQEEHHYAGNHEYHHPEEYFQDHPVPPVCPGAREYEEEHQEYEDPYEYETAAEYEYAYQEYHFLEEYEYCHEYHAQYNEEYEQANGEYEYAAEYEHYNVPPQDYEYEQHQGADEYVAEYADRHQYYHDPHHAEYLHEYHAEHAEEAEAPEEYEYAAEYEYAYAAEYEFQAEDEYAAEYEYEYQEYHQDLRREYEYQAEYAYEHVAEYEFNHEDEHQEYEYEHAEYHQEANGEYEHLEYFYAYQEYHFAYDPQHGGEYEHCAEYAYQYQEYEHEAAYEYEHVEEYEAANGADPVSHHDHAHAEYAFELYEYEYLYEYYHRYAEYHWYKPKWDKDKAFPDKDWWKWKFAPPPPDTHTPVCCVVLVWDWDDDVAIWTQGSVRDTGRDMDIDTDMDTDIDMDTPITRGGEYEHSAEYEHEYAYYHHYPHKYKHQYHYHYDYPDDDQDFDDDDDDDDDDTGIRIRDDDDPDDPDPPPPDDDDDDDDDDDDDDDDDDDDDDDDDDDDDDD

Sequence (539 aa):
MPVIPISHVFLYANKITLISTAEQAGIRNQGQLFASSGNVAIDANGRLVNSGTMAAANVQDMNNTAEHKVNIRSQAFENSGTAVSQQGTQIHSQSIQNTGKLLSAGTEDLAVSGSLNNQNGEIATNQQLIIHDGQQSTVVIDNTNGTIQSGRDVAIQAKSLSNNGTLAADNKLDIALQDDFYVERKIVAGNELSLSTRGSLKNSHTLQAGKRIRIKANNLDNAVQGNIQSGGTTDIGTQHNLTNRGLIDGQQTKIQAGQMNNIGTGRIYGDNIAIAATRLDNQDENGTGAAIAARENLNLGIEQLNNRENSLIYSGNDMAVGGALDTNDQATGKAQRIHNAGAIIEAAGKMRLGVEKLHNTNEHLKTQLVETGRERIVDYEAFGRHELLREGTQHELGWFVYNNESDHLRTPDGVAHENWHKYDYEKVTQETQVTGTAPAKIIAGSDLIIDSKAVFNSDSRIIAGGNCLCKQKKTVCITSKPLARRKSSAKMVSCTTTGVRVVKDMMKQGIVNKIILCRRKSHATFHWVHLPMNRIAKH

pLDDT: mean 86.56, std 22.98, range [21.19, 98.94]

InterPro domains:
  IPR008619 Filamentous haemagglutinin repeat [PF05594] (21-52)
  IPR008619 Filamentous haemagglutinin repeat [PF05594] (64-129)
  IPR008619 Filamentous haemagglutinin repeat [PF05594] (153-204)
  IPR008619 Filamentous haemagglutinin repeat [PF05594] (319-373)
  IPR008619 Filamentous haemagglutinin repeat [PF05594] (432-467)
  IPR010069 Toxin CdiA-like, Filamentous hemagglutinin motif repeats [TIGR01731] (100-135)
  IPR010069 Toxin CdiA-like, Filamentous hemagglutinin motif repeats [TIGR01731] (141-165)
  IPR010069 Toxin CdiA-like, Filamentous hemagglutinin motif repeats [TIGR01731] (186-223)
  IPR010069 Toxin CdiA-like, Filamentous hemagglutinin motif repeats [TIGR01731] (226-262)
  IPR010069 Toxin CdiA-like, Filamentous hemagglutinin motif repeats [TIGR01731] (323-361)
  IPR012334 Pectin lyase fold [G3DSA:2.160.20.10] (9-91)

Radius of gyration: 41.33 Å; chains: 1; bounding box: 93×62×139 Å

Organism: Neisseria gonorrhoeae (NCBI:txid485)

Secondary structure (DSSP, 8-state):
--EEEE-S-EEEESSEEEEE-STT-EEEE-SEEEESSS-EEEEESSEEEESSEEEE--TT-TT--S--EEEEE-SEEEESSEEEESSEEEEEEEEEEESSEEEESSEEEEEEEEEEE-TT-EEEESSEEEEESSS----EEE-TT-EEEESSEEEEEESEEE-SSEEEESSEEEEEESS-EEE-S-EEESSEEEEEESSEEEESSEEEESSEEEEEESEEEE-TT-EEEESSEEEEEESSEEEESSEEE-SEEEEEEEEEEEETT-EEEESEEEEEEEEEEEE-BTTBPPEEEESS-EEEEEEEEEEETT-EEEESS-EEEESEE-TTS-EES-EEEEEEES-EEEESS-EEEEEEEEEEE-TT-EEEEEEEEEEEEEEEEETTT---EETT-HHHHT-EEEEESEEEEE-TTS-EESSEEEEEEEEEEEEEEEEE----EEEESS-EEEE-SEEEEESSEEEESS-EEE--SS-----------SS-----EEE-----S--SS-TTS------------------------------